Protein AF-X0Z2D1-F1 (afdb_monomer)

Radius of gyration: 29.44 Å; Cα contacts (8 Å, |Δi|>4): 611; chains: 1; bounding box: 74×63×78 Å

pLDDT: mean 79.96, std 21.8, range [22.72, 98.75]

Structure (mmCIF, N/CA/C/O backbone):
data_AF-X0Z2D1-F1
#
_entry.id   AF-X0Z2D1-F1
#
loop_
_atom_site.group_PDB
_atom_site.id
_atom_site.type_symbol
_atom_site.label_atom_id
_atom_site.label_alt_id
_atom_site.label_comp_id
_atom_site.label_asym_id
_atom_site.label_entity_id
_atom_site.label_seq_id
_atom_site.pdbx_PDB_ins_code
_atom_site.Cartn_x
_atom_site.Cartn_y
_atom_site.Cartn_z
_atom_site.occupancy
_atom_site.B_iso_or_equiv
_atom_site.auth_seq_id
_atom_site.auth_comp_id
_atom_site.auth_asym_id
_atom_site.auth_atom_id
_atom_site.pdbx_PDB_model_num
ATOM 1 N N . MET A 1 1 ? 45.670 -7.408 -37.782 1.00 33.81 1 MET A N 1
ATOM 2 C CA . MET A 1 1 ? 45.685 -8.808 -38.245 1.00 33.81 1 MET A CA 1
ATOM 3 C C . MET A 1 1 ? 44.347 -9.421 -37.898 1.00 33.81 1 MET A C 1
ATOM 5 O O . MET A 1 1 ? 43.998 -9.483 -36.731 1.00 33.81 1 MET A O 1
ATOM 9 N N . THR A 1 2 ? 43.571 -9.739 -38.924 1.00 36.72 2 THR A N 1
ATOM 10 C CA . THR A 1 2 ? 42.310 -10.479 -38.859 1.00 36.72 2 THR A CA 1
ATOM 11 C C . THR A 1 2 ? 42.624 -11.970 -38.782 1.00 36.72 2 THR A C 1
ATOM 13 O O . THR A 1 2 ? 43.214 -12.497 -39.723 1.00 36.72 2 THR A O 1
ATOM 16 N N . GLU A 1 3 ? 42.246 -12.644 -37.698 1.00 36.72 3 GLU A N 1
ATOM 17 C CA . GLU A 1 3 ? 42.267 -14.109 -37.636 1.00 36.72 3 GLU A CA 1
ATOM 18 C C . GLU A 1 3 ? 40.925 -14.677 -38.106 1.00 36.72 3 GLU A C 1
ATOM 20 O O . GLU A 1 3 ? 39.853 -14.251 -37.675 1.00 36.72 3 GLU A O 1
ATOM 25 N N . GLN A 1 4 ? 41.014 -15.618 -39.044 1.00 39.94 4 GLN A N 1
ATOM 26 C CA . GLN A 1 4 ? 39.907 -16.365 -39.624 1.00 39.94 4 GLN A CA 1
ATOM 27 C C . GLN A 1 4 ? 39.616 -17.628 -38.811 1.00 39.94 4 GLN A C 1
ATOM 29 O O . GLN A 1 4 ? 40.529 -18.388 -38.497 1.00 39.94 4 GLN A O 1
ATOM 34 N N . GLY A 1 5 ? 38.322 -17.908 -38.632 1.00 38.81 5 GLY A N 1
ATOM 35 C CA . GLY A 1 5 ? 37.798 -19.269 -38.520 1.00 38.81 5 GLY A CA 1
ATOM 36 C C . GLY A 1 5 ? 36.829 -19.494 -37.363 1.00 38.81 5 GLY A C 1
ATOM 37 O O . GLY A 1 5 ? 37.251 -19.894 -36.289 1.00 38.81 5 GLY A O 1
ATOM 38 N N . THR A 1 6 ? 35.527 -19.296 -37.587 1.00 37.03 6 THR A N 1
ATOM 39 C CA . THR A 1 6 ? 34.455 -20.298 -37.379 1.00 37.03 6 THR A CA 1
ATOM 40 C C . THR A 1 6 ? 33.071 -19.659 -37.574 1.00 37.03 6 THR A C 1
ATOM 42 O O . THR A 1 6 ? 32.867 -18.462 -37.426 1.00 37.03 6 THR A O 1
ATOM 45 N N . ASN A 1 7 ? 32.141 -20.495 -38.008 1.00 50.06 7 ASN A N 1
ATOM 46 C CA . ASN A 1 7 ? 30.740 -20.264 -38.343 1.00 50.06 7 ASN A CA 1
ATOM 47 C C . ASN A 1 7 ? 29.955 -19.526 -37.221 1.00 50.06 7 ASN A C 1
ATOM 49 O O . ASN A 1 7 ? 29.574 -20.210 -36.284 1.00 50.06 7 ASN A O 1
ATOM 53 N N . ASP A 1 8 ? 29.726 -18.196 -37.267 1.00 56.91 8 ASP A N 1
ATOM 54 C CA . ASP A 1 8 ? 28.699 -17.489 -36.451 1.00 56.91 8 ASP A CA 1
ATOM 55 C C . ASP A 1 8 ? 28.678 -15.950 -36.660 1.00 56.91 8 ASP A C 1
ATOM 57 O O . ASP A 1 8 ? 29.543 -15.232 -36.165 1.00 56.91 8 ASP A O 1
ATOM 61 N N . ASP A 1 9 ? 27.644 -15.407 -37.316 1.00 84.06 9 ASP A N 1
ATOM 62 C CA . ASP A 1 9 ? 27.439 -13.953 -37.505 1.00 84.06 9 ASP A CA 1
ATOM 63 C C . ASP A 1 9 ? 26.874 -13.280 -36.227 1.00 84.06 9 ASP A C 1
ATOM 65 O O . ASP A 1 9 ? 25.765 -12.739 -36.190 1.00 84.06 9 ASP A O 1
ATOM 69 N N . ILE A 1 10 ? 27.594 -13.414 -35.106 1.00 93.25 10 ILE A N 1
ATOM 70 C CA . ILE A 1 10 ? 27.202 -12.862 -33.801 1.00 93.25 10 ILE A CA 1
ATOM 71 C C . ILE A 1 10 ? 27.785 -11.455 -33.635 1.00 93.25 10 ILE A C 1
ATOM 73 O O . ILE A 1 10 ? 28.989 -11.272 -33.458 1.00 93.25 10 ILE A O 1
ATOM 77 N N . LYS A 1 11 ? 26.913 -10.445 -33.580 1.00 95.44 11 LYS A N 1
ATOM 78 C CA . LYS A 1 11 ? 27.270 -9.060 -33.250 1.00 95.44 11 LYS A CA 1
ATOM 79 C C . LYS A 1 11 ? 27.164 -8.810 -31.749 1.00 95.44 11 LYS A C 1
ATOM 81 O O . LYS A 1 11 ? 26.121 -9.058 -31.148 1.00 95.44 11 LYS A O 1
ATOM 86 N N . ILE A 1 12 ? 28.205 -8.243 -31.143 1.00 95.06 12 ILE A N 1
ATOM 87 C CA . ILE A 1 12 ? 28.183 -7.829 -29.733 1.00 95.06 12 ILE A CA 1
ATOM 88 C C . ILE A 1 12 ? 27.841 -6.338 -29.636 1.00 95.06 12 ILE A C 1
ATOM 90 O O . ILE A 1 12 ? 28.487 -5.506 -30.270 1.00 95.06 12 ILE A O 1
ATOM 94 N N . ILE A 1 13 ? 26.824 -5.996 -28.842 1.00 94.56 13 ILE A N 1
ATOM 95 C CA . ILE A 1 13 ? 26.346 -4.622 -28.634 1.00 94.56 13 ILE A CA 1
ATOM 96 C C . ILE A 1 13 ? 26.364 -4.295 -27.141 1.00 94.56 13 ILE A C 1
ATOM 98 O O . ILE A 1 13 ? 25.726 -4.982 -26.342 1.00 94.56 13 ILE A O 1
ATOM 102 N N . ASN A 1 14 ? 27.053 -3.220 -26.761 1.00 92.81 14 ASN A N 1
ATOM 103 C CA . ASN A 1 14 ? 27.039 -2.728 -25.385 1.00 92.81 14 ASN A CA 1
ATOM 104 C C . ASN A 1 14 ? 25.727 -1.984 -25.097 1.00 92.81 14 ASN A C 1
ATOM 106 O O . ASN A 1 14 ? 25.272 -1.160 -25.888 1.00 92.81 14 ASN A O 1
ATOM 110 N N . THR A 1 15 ? 25.116 -2.274 -23.954 1.00 90.94 15 THR A N 1
ATOM 111 C CA . THR A 1 15 ? 23.891 -1.633 -23.473 1.00 90.94 15 THR A CA 1
ATOM 112 C C . THR A 1 15 ? 23.876 -1.575 -21.943 1.00 90.94 15 THR A C 1
ATOM 114 O O . THR A 1 15 ? 24.734 -2.154 -21.281 1.00 90.94 15 THR A O 1
ATOM 117 N N . GLY A 1 16 ? 22.924 -0.849 -21.361 1.00 89.31 16 GLY A N 1
ATOM 118 C CA . GLY A 1 16 ? 22.802 -0.678 -19.913 1.00 89.31 16 GLY A CA 1
ATOM 119 C C . GLY A 1 16 ? 21.713 -1.556 -19.301 1.00 89.31 16 GLY A C 1
ATOM 120 O O . GLY A 1 16 ? 20.657 -1.781 -19.890 1.00 89.31 16 GLY A O 1
ATOM 121 N N . CYS A 1 17 ? 21.929 -2.015 -18.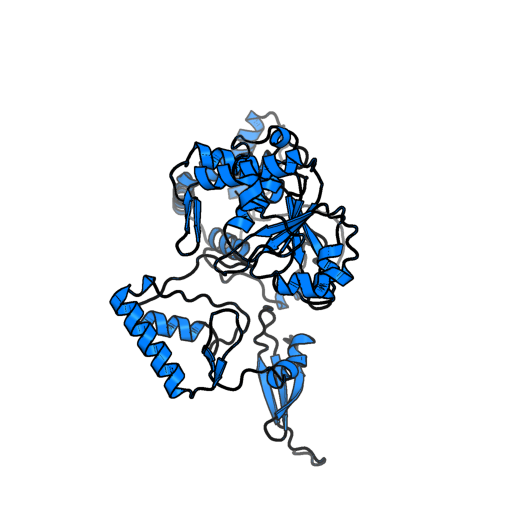069 1.00 88.62 17 CYS A N 1
ATOM 122 C CA . CYS A 1 17 ? 20.882 -2.641 -17.269 1.00 88.62 17 CYS A CA 1
ATOM 123 C C . CYS A 1 17 ? 19.927 -1.574 -16.702 1.00 88.62 17 CYS A C 1
ATOM 125 O O . CYS A 1 17 ? 20.222 -0.913 -15.702 1.00 88.62 17 CYS A O 1
ATOM 127 N N . CYS A 1 18 ? 18.752 -1.424 -17.316 1.00 85.62 18 CYS A N 1
ATOM 128 C CA . CYS A 1 18 ? 17.757 -0.415 -16.928 1.00 85.62 18 CYS A CA 1
ATOM 129 C C . CYS A 1 18 ? 16.821 -0.845 -15.781 1.00 85.62 18 CYS A C 1
ATOM 131 O O . CYS A 1 18 ? 15.769 -0.238 -15.584 1.00 85.62 18 CYS A O 1
ATOM 133 N N . HIS A 1 19 ? 17.165 -1.894 -15.030 1.00 85.81 19 HIS A N 1
ATOM 134 C CA . HIS A 1 19 ? 16.405 -2.288 -13.843 1.00 85.81 19 HIS A CA 1
ATOM 135 C C . HIS A 1 19 ? 16.504 -1.251 -12.718 1.00 85.81 19 HIS A C 1
ATOM 137 O O . HIS A 1 19 ? 17.505 -0.542 -12.580 1.00 85.81 19 HIS A O 1
ATOM 143 N N . ASP A 1 20 ? 15.486 -1.220 -11.862 1.00 84.44 20 ASP A N 1
ATOM 144 C CA . ASP A 1 20 ? 15.433 -0.349 -10.689 1.00 84.44 20 ASP A CA 1
ATOM 145 C C . ASP A 1 20 ? 16.250 -0.880 -9.502 1.00 84.44 20 ASP A C 1
ATOM 147 O O . ASP A 1 20 ? 15.720 -1.200 -8.445 1.00 84.44 20 ASP A O 1
ATOM 151 N N . CYS A 1 21 ? 17.551 -1.090 -9.696 1.00 82.38 21 CYS A N 1
ATOM 152 C CA . CYS A 1 21 ? 18.430 -1.629 -8.651 1.00 82.38 21 CYS A CA 1
ATOM 153 C C . CYS A 1 21 ? 19.586 -0.699 -8.271 1.00 82.38 21 CYS A C 1
ATOM 155 O O . CYS A 1 21 ? 20.448 -1.100 -7.497 1.00 82.38 21 CYS A O 1
ATOM 157 N N . GLY A 1 22 ? 19.678 0.483 -8.888 1.00 79.00 22 GLY A N 1
ATOM 158 C CA . GLY A 1 22 ? 20.794 1.423 -8.711 1.00 79.00 22 GLY A CA 1
ATOM 159 C C . GLY A 1 22 ? 22.137 0.973 -9.310 1.00 79.00 22 GLY A C 1
ATOM 160 O O . GLY A 1 22 ? 23.026 1.794 -9.474 1.00 79.00 22 GLY A O 1
ATOM 161 N N . GLY A 1 23 ? 22.293 -0.301 -9.694 1.00 81.50 23 GLY A N 1
ATOM 162 C CA . GLY A 1 23 ? 23.578 -0.852 -10.139 1.00 81.50 23 GLY A CA 1
ATOM 163 C C . GLY A 1 23 ? 24.047 -0.421 -11.531 1.00 81.50 23 GLY A C 1
ATOM 164 O O . GLY A 1 23 ? 25.245 -0.455 -11.776 1.00 81.50 23 GLY A O 1
ATOM 165 N N . ARG A 1 24 ? 23.122 -0.049 -12.433 1.00 85.12 24 ARG A N 1
ATOM 166 C CA . ARG A 1 24 ? 23.398 0.494 -13.789 1.00 85.12 24 ARG A CA 1
ATOM 167 C C . ARG A 1 24 ? 24.486 -0.259 -14.577 1.00 85.12 24 ARG A C 1
ATOM 169 O O . ARG A 1 24 ? 25.250 0.335 -15.324 1.00 85.12 24 ARG A O 1
ATOM 176 N N . CYS A 1 25 ? 24.520 -1.580 -14.417 1.00 89.94 25 CYS A N 1
ATOM 177 C CA . CYS A 1 25 ? 25.569 -2.440 -14.955 1.00 89.94 25 CYS A CA 1
ATOM 178 C C . CYS A 1 25 ? 25.666 -2.391 -16.482 1.00 89.94 25 CYS A C 1
ATOM 180 O O . CYS A 1 25 ? 24.637 -2.294 -17.161 1.00 89.94 25 CYS A O 1
ATOM 182 N N . VAL A 1 26 ? 26.878 -2.577 -17.008 1.00 92.44 26 VAL A N 1
ATOM 183 C CA . VAL A 1 26 ? 27.103 -2.763 -18.444 1.00 92.44 26 VAL A CA 1
ATOM 184 C C . VAL A 1 26 ? 26.707 -4.187 -18.835 1.00 92.44 26 VAL A C 1
ATOM 186 O O . VAL A 1 26 ? 27.107 -5.175 -18.212 1.00 92.44 26 VAL A O 1
ATOM 189 N N . LEU A 1 27 ? 25.884 -4.283 -19.875 1.00 94.06 27 LEU A N 1
ATOM 190 C CA . LEU A 1 27 ? 25.459 -5.520 -20.511 1.00 94.06 27 LEU A CA 1
ATOM 191 C C . LEU A 1 27 ? 26.044 -5.587 -21.917 1.00 94.06 27 LEU A C 1
ATOM 193 O O . LEU A 1 27 ? 25.943 -4.638 -22.690 1.00 94.06 27 LEU A O 1
ATOM 197 N N . ARG A 1 28 ? 26.596 -6.741 -22.275 1.00 95.75 28 ARG A N 1
ATOM 198 C CA . ARG A 1 28 ? 27.095 -7.012 -23.627 1.00 95.75 28 ARG A CA 1
ATOM 199 C C . ARG A 1 28 ? 26.136 -7.987 -24.299 1.00 95.75 28 ARG A C 1
ATOM 201 O O . ARG A 1 28 ? 26.113 -9.171 -23.967 1.00 95.75 28 ARG A O 1
ATOM 208 N N . ALA A 1 29 ? 25.272 -7.477 -25.171 1.00 95.88 29 ALA A N 1
ATOM 209 C CA . ALA A 1 29 ? 24.267 -8.256 -25.883 1.00 95.88 29 ALA A CA 1
ATOM 210 C C . ALA A 1 29 ? 24.904 -8.964 -27.079 1.00 95.88 29 ALA A C 1
ATOM 212 O O . ALA A 1 29 ? 25.401 -8.308 -27.987 1.00 95.88 29 ALA A O 1
ATOM 213 N N . HIS A 1 30 ? 24.861 -10.290 -27.094 1.00 95.75 30 HIS A N 1
ATOM 214 C CA . HIS A 1 30 ? 25.235 -11.104 -28.247 1.00 95.75 30 HIS A CA 1
ATOM 215 C C . HIS A 1 30 ? 23.996 -11.256 -29.123 1.00 95.75 30 HIS A C 1
ATOM 217 O O . HIS A 1 30 ? 22.992 -11.816 -28.673 1.00 95.75 30 HIS A O 1
ATOM 223 N N . VAL A 1 31 ? 24.049 -10.721 -30.339 1.00 96.25 31 VAL A N 1
ATOM 224 C CA . VAL A 1 31 ? 22.929 -10.644 -31.277 1.00 96.25 31 VAL A CA 1
ATOM 225 C C . VAL A 1 31 ? 23.244 -11.469 -32.515 1.00 96.25 31 VAL A C 1
ATOM 227 O O . VAL A 1 31 ? 24.254 -11.231 -33.165 1.00 96.25 31 VAL A O 1
ATOM 230 N N . LYS A 1 32 ? 22.357 -12.403 -32.851 1.00 95.44 32 LYS A N 1
ATOM 231 C CA . LYS A 1 32 ? 22.414 -13.227 -34.061 1.00 95.44 32 LYS A CA 1
ATOM 232 C C . LYS A 1 32 ? 21.038 -13.204 -34.717 1.00 95.44 32 LYS A C 1
ATOM 234 O O . LYS A 1 32 ? 20.037 -13.311 -34.007 1.00 95.44 32 LYS A O 1
ATOM 239 N N . ASP A 1 33 ? 20.974 -12.995 -36.029 1.00 93.69 33 ASP A N 1
ATOM 240 C CA . ASP A 1 33 ? 19.715 -12.941 -36.794 1.00 93.69 33 ASP A CA 1
ATOM 241 C C . ASP A 1 33 ? 18.677 -11.964 -36.197 1.00 93.69 33 ASP A C 1
ATOM 243 O O . ASP A 1 33 ? 17.492 -12.271 -36.046 1.00 93.69 33 ASP A O 1
ATOM 247 N N . GLY A 1 34 ? 19.142 -10.790 -35.748 1.00 92.56 34 GLY A N 1
ATOM 248 C CA . GLY A 1 34 ? 18.301 -9.767 -35.111 1.00 92.56 34 GLY A CA 1
ATOM 249 C C . GLY A 1 34 ? 17.778 -10.127 -33.711 1.00 92.56 34 GLY A C 1
ATOM 250 O O . GLY A 1 34 ? 16.987 -9.374 -33.139 1.00 92.56 34 GLY A O 1
ATOM 251 N N . LYS A 1 35 ? 18.210 -11.251 -33.124 1.00 94.56 35 LYS A N 1
ATOM 252 C CA . LYS A 1 35 ? 17.791 -11.715 -31.794 1.00 94.56 35 LYS A CA 1
ATOM 253 C C . LYS A 1 35 ? 18.951 -11.742 -30.811 1.00 94.56 35 LYS A C 1
ATOM 255 O O . LYS A 1 35 ? 20.052 -12.182 -31.121 1.00 94.56 35 LYS A O 1
ATOM 260 N N . ILE A 1 36 ? 18.679 -11.326 -29.580 1.00 96.00 36 ILE A N 1
ATOM 261 C CA . ILE A 1 36 ? 19.604 -11.440 -28.459 1.00 96.00 36 ILE A CA 1
ATOM 262 C C . ILE A 1 36 ? 19.647 -12.911 -28.046 1.00 96.00 36 ILE A C 1
ATOM 264 O O . ILE A 1 36 ? 18.676 -13.439 -27.500 1.00 96.00 36 ILE A O 1
ATOM 268 N N . ILE A 1 37 ? 20.778 -13.567 -28.274 1.00 95.19 37 ILE A N 1
ATOM 269 C CA . ILE A 1 37 ? 20.991 -14.962 -27.874 1.00 95.19 37 ILE A CA 1
ATOM 270 C C . ILE A 1 37 ? 21.567 -15.056 -26.457 1.00 95.19 37 ILE A C 1
ATOM 272 O O . ILE A 1 37 ? 21.277 -16.007 -25.728 1.00 95.19 37 ILE A O 1
ATOM 276 N N . ARG A 1 38 ? 22.322 -14.038 -26.017 1.00 94.38 38 ARG A N 1
ATOM 277 C CA . ARG A 1 38 ? 22.972 -14.015 -24.699 1.00 94.38 38 ARG A CA 1
ATOM 278 C C . ARG A 1 38 ? 23.271 -12.594 -24.222 1.00 94.38 38 ARG A C 1
ATOM 280 O O . ARG A 1 38 ? 23.550 -11.715 -25.028 1.00 94.38 38 ARG A O 1
ATOM 287 N N . PHE A 1 39 ? 23.273 -12.402 -22.903 1.00 95.12 39 PHE A N 1
ATOM 288 C CA . PHE A 1 39 ? 23.891 -11.244 -22.262 1.00 95.12 39 PHE A CA 1
ATOM 289 C C . PHE A 1 39 ? 25.136 -11.664 -21.479 1.00 95.12 39 PHE A C 1
ATOM 291 O O . PHE A 1 39 ? 25.086 -12.537 -20.605 1.00 95.12 39 PHE A O 1
ATOM 298 N N . GLU A 1 40 ? 26.246 -11.007 -21.784 1.00 94.00 40 GLU A N 1
ATOM 299 C CA . GLU A 1 40 ? 27.441 -10.964 -20.953 1.00 94.00 40 GLU A CA 1
ATOM 300 C C . GLU A 1 40 ? 27.441 -9.730 -20.050 1.00 94.00 40 GLU A C 1
ATOM 302 O O . GLU A 1 40 ? 26.594 -8.841 -20.156 1.00 94.00 40 GLU A O 1
ATOM 307 N N . THR A 1 41 ? 28.402 -9.718 -19.136 1.00 93.50 41 THR A N 1
ATOM 308 C CA . THR A 1 41 ? 28.710 -8.588 -18.267 1.00 93.50 41 THR A CA 1
ATOM 309 C C . THR A 1 41 ? 29.846 -7.756 -18.860 1.00 93.50 41 THR A C 1
ATOM 311 O O . THR A 1 41 ? 30.497 -8.187 -19.813 1.00 93.50 41 THR A O 1
ATOM 314 N N . ASP A 1 42 ? 30.081 -6.587 -18.271 1.00 91.88 42 ASP A N 1
ATOM 315 C CA . ASP A 1 42 ? 31.313 -5.826 -18.433 1.00 91.88 42 ASP A CA 1
ATOM 316 C C . ASP A 1 42 ? 32.565 -6.714 -18.354 1.00 91.88 42 ASP A C 1
ATOM 318 O O . ASP A 1 42 ? 32.667 -7.561 -17.462 1.00 91.88 42 ASP A O 1
ATOM 322 N N . ASN A 1 43 ? 33.472 -6.524 -19.307 1.00 91.75 43 ASN A N 1
ATOM 323 C CA . ASN A 1 43 ? 34.765 -7.194 -19.399 1.00 91.75 43 ASN A CA 1
ATOM 324 C C . ASN A 1 43 ? 35.893 -6.210 -19.765 1.00 91.75 43 ASN A C 1
ATOM 326 O O . ASN A 1 43 ? 36.914 -6.646 -20.296 1.00 91.75 43 ASN A O 1
ATOM 330 N N . SER A 1 44 ? 35.689 -4.904 -19.538 1.00 88.06 44 SER A N 1
ATOM 331 C CA . SER A 1 44 ? 36.716 -3.873 -19.718 1.00 88.06 44 SER A CA 1
ATOM 332 C C . SER A 1 44 ? 37.842 -3.994 -18.688 1.00 88.06 44 SER A C 1
ATOM 334 O O . SER A 1 44 ? 37.839 -4.884 -17.841 1.00 88.06 44 SER A O 1
ATOM 336 N N . GLU A 1 45 ? 38.810 -3.084 -18.716 1.00 87.56 45 GLU A N 1
ATOM 337 C CA . GLU A 1 45 ? 39.754 -2.955 -17.603 1.00 87.56 45 GLU A CA 1
ATOM 338 C C . GLU A 1 45 ? 39.019 -2.582 -16.303 1.00 87.56 45 GLU A C 1
ATOM 340 O O . GLU A 1 45 ? 37.936 -1.989 -16.337 1.00 87.56 45 GLU A O 1
ATOM 345 N N . GLU A 1 46 ? 39.580 -2.992 -15.163 1.00 81.19 46 GLU A N 1
ATOM 346 C CA . GLU A 1 46 ? 39.024 -2.676 -13.845 1.00 81.19 46 GLU A CA 1
ATOM 347 C C . GLU A 1 46 ? 39.157 -1.166 -13.542 1.00 81.19 46 GLU A C 1
ATOM 349 O O . GLU A 1 46 ? 40.157 -0.557 -13.931 1.00 81.19 46 GLU A O 1
ATOM 354 N N . PRO A 1 47 ? 38.197 -0.556 -12.817 1.00 78.69 47 PRO A N 1
ATOM 355 C CA . PRO A 1 47 ? 37.035 -1.182 -12.182 1.00 78.69 47 PRO A CA 1
ATOM 356 C C . PRO A 1 47 ? 35.877 -1.453 -13.159 1.00 78.69 47 PRO A C 1
ATOM 358 O O . PRO A 1 47 ? 35.403 -0.562 -13.860 1.00 78.69 47 PRO A O 1
ATOM 361 N N . GLN A 1 48 ? 35.373 -2.688 -13.162 1.00 84.12 48 GLN A N 1
ATOM 362 C CA . GLN A 1 48 ? 34.261 -3.109 -14.019 1.00 84.12 48 GLN A CA 1
ATOM 363 C C . GLN A 1 48 ? 32.885 -2.894 -13.364 1.00 84.12 48 GLN A C 1
ATOM 365 O O . GLN A 1 48 ? 32.666 -3.211 -12.190 1.00 84.12 48 GLN A O 1
ATOM 370 N N . ILE A 1 49 ? 31.877 -2.503 -14.152 1.00 86.94 49 ILE A N 1
ATOM 371 C CA . ILE A 1 49 ? 30.485 -2.347 -13.688 1.00 86.94 49 ILE A CA 1
ATOM 372 C C . ILE A 1 49 ? 29.674 -3.609 -14.011 1.00 86.94 49 ILE A C 1
ATOM 374 O O . ILE A 1 49 ? 28.755 -3.623 -14.842 1.00 86.94 49 ILE A O 1
ATOM 378 N N . ARG A 1 50 ? 30.024 -4.708 -13.332 1.00 88.81 50 ARG A N 1
ATOM 379 C CA . ARG A 1 50 ? 29.513 -6.044 -13.664 1.00 88.81 50 ARG A CA 1
ATOM 380 C C . ARG A 1 50 ? 28.010 -6.219 -13.435 1.00 88.81 50 ARG A C 1
ATOM 382 O O . ARG A 1 50 ? 27.439 -5.776 -12.437 1.00 88.81 50 ARG A O 1
ATOM 389 N N . ALA A 1 51 ? 27.368 -6.950 -14.343 1.00 90.62 51 ALA A N 1
ATOM 390 C CA . ALA A 1 51 ? 25.963 -7.318 -14.275 1.00 90.62 51 ALA A CA 1
ATOM 391 C C . ALA A 1 51 ? 25.720 -8.557 -13.403 1.00 90.62 51 ALA A C 1
ATOM 393 O O . ALA A 1 51 ? 26.324 -9.613 -13.591 1.00 90.62 51 ALA A O 1
ATOM 394 N N . CYS A 1 52 ? 24.750 -8.453 -12.490 1.00 88.50 52 CYS A N 1
ATOM 395 C CA . CYS A 1 52 ? 24.256 -9.594 -11.718 1.00 88.50 52 CYS A CA 1
ATOM 396 C C . CYS A 1 52 ? 23.410 -10.558 -12.574 1.00 88.50 52 CYS A C 1
ATOM 398 O O . CYS A 1 52 ? 23.081 -10.279 -13.731 1.00 88.50 52 CYS A O 1
ATOM 400 N N . MET A 1 53 ? 22.971 -11.671 -11.975 1.00 89.75 53 MET A N 1
ATOM 401 C CA . MET A 1 53 ? 22.135 -12.675 -12.650 1.00 89.75 53 MET A CA 1
ATOM 402 C C . MET A 1 53 ? 20.856 -12.088 -13.267 1.00 89.75 53 MET A C 1
ATOM 404 O O . MET A 1 53 ? 20.507 -12.447 -14.387 1.00 89.75 53 MET A O 1
ATOM 408 N N . ARG A 1 54 ? 20.203 -11.126 -12.596 1.00 88.50 54 ARG A N 1
ATOM 409 C CA . ARG A 1 54 ? 18.998 -10.451 -13.121 1.00 88.50 54 ARG A CA 1
ATOM 410 C C . ARG A 1 54 ? 19.285 -9.687 -14.416 1.00 88.50 54 ARG A C 1
ATOM 412 O O . ARG A 1 54 ? 18.522 -9.791 -15.368 1.00 88.50 54 ARG A O 1
ATOM 419 N N . GLY A 1 55 ? 20.410 -8.970 -14.471 1.00 89.25 55 GLY A N 1
ATOM 420 C CA . GLY A 1 55 ? 20.837 -8.254 -15.677 1.00 89.25 55 GLY A CA 1
ATOM 421 C C . GLY A 1 55 ? 21.177 -9.207 -16.825 1.00 89.25 55 GLY A C 1
ATOM 422 O O . GLY A 1 55 ? 20.759 -8.993 -17.956 1.00 89.25 55 GLY A O 1
ATOM 423 N N . ARG A 1 56 ? 21.856 -10.322 -16.537 1.00 90.19 56 ARG A N 1
ATOM 424 C CA . ARG A 1 56 ? 22.185 -11.342 -17.551 1.00 90.19 56 ARG A CA 1
ATOM 425 C C . ARG A 1 56 ? 20.955 -12.119 -18.044 1.00 90.19 56 ARG A C 1
ATOM 427 O O . ARG A 1 56 ? 20.944 -12.612 -19.169 1.00 90.19 56 ARG A O 1
ATOM 434 N N . ALA A 1 57 ? 19.899 -12.184 -17.237 1.00 90.81 57 ALA A N 1
ATOM 435 C CA . ALA A 1 57 ? 18.623 -12.796 -17.593 1.00 90.81 57 ALA A CA 1
ATOM 436 C C . ALA A 1 57 ? 17.672 -11.855 -18.362 1.00 90.81 57 ALA A C 1
ATOM 438 O O . ALA A 1 57 ? 16.577 -12.280 -18.725 1.00 90.81 57 ALA A O 1
ATOM 439 N N . TYR A 1 58 ? 18.065 -10.610 -18.674 1.00 89.50 58 TYR A N 1
ATOM 440 C CA . TYR A 1 58 ? 17.170 -9.595 -19.257 1.00 89.50 58 TYR A CA 1
ATOM 441 C C . TYR A 1 58 ? 16.468 -10.047 -20.551 1.00 89.50 58 TYR A C 1
ATOM 443 O O . TYR A 1 58 ? 15.329 -9.657 -20.814 1.00 89.50 58 TYR A O 1
ATOM 451 N N . ARG A 1 59 ? 17.093 -10.947 -21.330 1.00 91.88 59 ARG A N 1
ATOM 452 C CA . ARG A 1 59 ? 16.497 -11.540 -22.544 1.00 91.88 59 ARG A CA 1
ATOM 453 C C . ARG A 1 59 ? 15.163 -12.240 -22.261 1.00 91.88 59 ARG A C 1
ATOM 455 O O . ARG A 1 59 ? 14.279 -12.201 -23.110 1.00 91.88 59 ARG A O 1
ATOM 462 N N . GLN A 1 60 ? 14.998 -12.844 -21.081 1.00 92.00 60 GLN A N 1
ATOM 463 C CA . GLN A 1 60 ? 13.758 -13.523 -20.693 1.00 92.00 60 GLN A CA 1
ATOM 464 C C . GLN A 1 60 ? 12.575 -12.549 -20.661 1.00 92.00 60 GLN A C 1
ATOM 466 O O . GLN A 1 60 ? 11.478 -12.918 -21.051 1.00 92.00 60 GLN A O 1
ATOM 471 N N . ARG A 1 61 ? 12.806 -11.281 -20.289 1.00 88.50 61 ARG A N 1
ATOM 472 C CA . ARG A 1 61 ? 11.791 -10.216 -20.341 1.00 88.50 61 ARG A CA 1
ATOM 473 C C . ARG A 1 61 ? 11.523 -9.737 -21.769 1.00 88.50 61 ARG A C 1
ATOM 475 O O . ARG A 1 61 ? 10.399 -9.363 -22.098 1.00 88.50 61 ARG A O 1
ATOM 482 N N . VAL A 1 62 ? 12.554 -9.709 -22.617 1.00 91.50 62 VAL A N 1
ATOM 483 C CA . VAL A 1 62 ? 12.418 -9.300 -24.025 1.00 91.50 62 VAL A CA 1
ATOM 484 C C . VAL A 1 62 ? 11.543 -10.286 -24.797 1.00 91.50 62 VAL A C 1
ATOM 486 O O . VAL A 1 62 ? 10.662 -9.849 -25.530 1.00 91.50 62 VAL A O 1
ATOM 489 N N . TYR A 1 63 ? 11.742 -11.587 -24.575 1.00 94.75 63 TYR A N 1
ATOM 490 C CA . TYR A 1 63 ? 11.070 -12.664 -25.310 1.00 94.75 63 TYR A CA 1
ATOM 491 C C . TYR A 1 63 ? 10.007 -13.416 -24.502 1.00 94.75 63 TYR A C 1
ATOM 493 O O . TYR A 1 63 ? 9.622 -14.516 -24.893 1.00 94.75 63 TYR A O 1
ATOM 501 N N . HIS A 1 64 ? 9.542 -12.859 -23.381 1.00 95.81 64 HIS A N 1
ATOM 502 C CA . HIS A 1 64 ? 8.490 -13.489 -22.583 1.00 95.81 64 HIS A CA 1
ATOM 503 C C . HIS A 1 64 ? 7.220 -13.690 -23.433 1.00 95.81 64 HIS A C 1
ATOM 505 O O . HIS A 1 64 ? 6.881 -12.777 -24.195 1.00 95.81 64 HIS A O 1
ATOM 511 N N . PRO A 1 65 ? 6.497 -14.823 -23.313 1.00 94.75 65 PRO A N 1
ATOM 512 C CA . PRO A 1 65 ? 5.242 -15.033 -24.042 1.00 94.75 65 PRO A CA 1
ATOM 513 C C . PRO A 1 65 ? 4.228 -13.906 -23.790 1.00 94.75 65 PRO A C 1
ATOM 515 O O . PRO A 1 65 ? 3.668 -13.374 -24.745 1.00 94.75 65 PRO A O 1
ATOM 518 N N . ASP A 1 66 ? 4.114 -13.447 -22.540 1.00 93.38 66 ASP A N 1
ATOM 519 C CA . ASP A 1 66 ? 3.191 -12.370 -22.132 1.00 93.38 66 ASP A CA 1
ATOM 520 C C . ASP A 1 66 ? 3.701 -10.948 -22.433 1.00 93.38 66 ASP A C 1
ATOM 522 O O . ASP A 1 66 ? 3.203 -9.958 -21.894 1.00 93.38 66 ASP A O 1
ATOM 526 N N . ARG A 1 67 ? 4.753 -10.801 -23.247 1.00 94.44 67 ARG A N 1
ATOM 527 C CA . ARG A 1 67 ? 5.272 -9.477 -23.598 1.00 94.44 67 ARG A CA 1
ATOM 528 C C . ARG A 1 67 ? 4.202 -8.698 -24.368 1.00 94.44 67 ARG A C 1
ATOM 530 O O . ARG A 1 67 ? 3.765 -9.136 -25.428 1.00 94.44 67 ARG A O 1
ATOM 537 N N . LEU A 1 68 ? 3.861 -7.501 -23.886 1.00 93.62 68 LEU A N 1
ATOM 538 C CA . LEU A 1 68 ? 3.029 -6.556 -24.633 1.00 93.62 68 LEU A CA 1
ATOM 539 C C . LEU A 1 68 ? 3.738 -6.160 -25.937 1.00 93.62 68 LEU A C 1
ATOM 541 O O . LEU A 1 68 ? 4.858 -5.637 -25.903 1.00 93.62 68 LEU A O 1
ATOM 545 N N . LYS A 1 69 ? 3.089 -6.455 -27.067 1.00 94.88 69 LYS A N 1
ATOM 546 C CA . LYS A 1 69 ? 3.606 -6.235 -28.430 1.00 94.88 69 LYS A CA 1
ATOM 547 C C . LYS A 1 69 ? 2.879 -5.119 -29.175 1.00 94.88 69 LYS A C 1
ATOM 549 O O . LYS A 1 69 ? 3.467 -4.524 -30.072 1.00 94.88 69 LYS A O 1
ATOM 554 N N . TYR A 1 70 ? 1.635 -4.842 -28.796 1.00 96.62 70 TYR A N 1
ATOM 555 C CA . TYR A 1 70 ? 0.744 -3.924 -29.497 1.00 96.62 70 TYR A CA 1
ATOM 556 C C . TYR A 1 70 ? 0.040 -2.996 -28.500 1.00 96.62 70 TYR A C 1
ATOM 558 O O . TYR A 1 70 ? -0.112 -3.379 -27.334 1.00 96.62 70 TYR A O 1
ATOM 566 N N . PRO A 1 71 ? -0.391 -1.802 -28.935 1.00 97.88 71 PRO A N 1
ATOM 567 C CA . PRO A 1 71 ? -1.344 -0.993 -28.189 1.00 97.88 71 PRO A CA 1
ATOM 568 C C . PRO A 1 71 ? -2.651 -1.759 -27.958 1.00 97.88 71 PRO A C 1
ATOM 570 O O . PRO A 1 71 ? -3.121 -2.491 -28.830 1.00 97.88 71 PRO A O 1
ATOM 573 N N . LEU A 1 72 ? -3.224 -1.596 -26.768 1.00 97.06 72 LEU A N 1
ATOM 574 C CA . LEU A 1 72 ? -4.447 -2.274 -26.348 1.00 97.06 72 LEU A CA 1
ATOM 575 C C . LEU A 1 72 ? -5.432 -1.246 -25.784 1.00 97.06 72 LEU A C 1
ATOM 577 O O . LEU A 1 72 ? -5.061 -0.469 -24.900 1.00 97.06 72 LEU A O 1
ATOM 581 N N . ARG A 1 73 ? -6.686 -1.278 -26.242 1.00 96.19 73 ARG A N 1
ATOM 582 C CA . ARG A 1 73 ? -7.798 -0.498 -25.682 1.00 96.19 73 ARG A CA 1
ATOM 583 C C . ARG A 1 73 ? -8.640 -1.384 -24.779 1.00 96.19 73 ARG A C 1
ATOM 585 O O . ARG A 1 73 ? -8.909 -2.537 -25.096 1.00 96.19 73 ARG A O 1
ATOM 592 N N . ARG A 1 74 ? -9.062 -0.856 -23.630 1.00 95.00 74 ARG A N 1
ATOM 593 C CA . ARG A 1 74 ? -9.987 -1.560 -22.733 1.00 95.00 74 ARG A CA 1
ATOM 594 C C . ARG A 1 74 ? -11.403 -1.515 -23.320 1.00 95.00 74 ARG A C 1
ATOM 596 O O . ARG A 1 74 ? -11.892 -0.426 -23.590 1.00 95.00 74 ARG A O 1
ATOM 603 N N . VAL A 1 75 ? -12.058 -2.671 -23.439 1.00 94.94 75 VAL A N 1
ATOM 604 C CA . VAL A 1 75 ? -13.432 -2.812 -23.984 1.00 94.94 75 VAL A CA 1
ATOM 605 C C . VAL A 1 75 ? -14.449 -3.329 -22.959 1.00 94.94 75 VAL A C 1
ATOM 607 O O . VAL A 1 75 ? -15.589 -3.630 -23.298 1.00 94.94 75 VAL A O 1
ATOM 610 N N . GLY A 1 76 ? -14.036 -3.450 -21.698 1.00 85.56 76 GLY A N 1
ATOM 611 C CA . GLY A 1 76 ? -14.887 -3.845 -20.577 1.00 85.56 76 GLY A CA 1
ATOM 612 C C . GLY A 1 76 ? -14.668 -2.978 -19.342 1.00 85.56 76 GLY A C 1
ATOM 613 O O . GLY A 1 76 ? -13.919 -1.989 -19.371 1.00 85.56 76 GLY A O 1
ATOM 614 N N . GLU A 1 77 ? -15.293 -3.381 -18.240 1.00 84.56 77 GLU A N 1
ATOM 615 C CA . GLU A 1 77 ? -15.121 -2.714 -16.956 1.00 84.56 77 GLU A CA 1
ATOM 616 C C . GLU A 1 77 ? -13.677 -2.852 -16.464 1.00 84.56 77 GLU A C 1
ATOM 618 O O . GLU A 1 77 ? -12.935 -3.797 -16.778 1.00 84.56 77 GLU A O 1
ATOM 623 N N . ARG A 1 78 ? -13.223 -1.853 -15.705 1.00 79.25 78 ARG A N 1
ATOM 624 C CA . ARG A 1 78 ? -11.869 -1.869 -15.146 1.00 79.25 78 ARG A CA 1
ATOM 625 C C . ARG A 1 78 ? -11.750 -3.050 -14.175 1.00 79.25 78 ARG A C 1
ATOM 627 O O . ARG A 1 78 ? -12.502 -3.140 -13.221 1.00 79.25 78 ARG A O 1
ATOM 634 N N . GLY A 1 79 ? -10.767 -3.919 -14.411 1.00 84.56 79 GLY A N 1
ATOM 635 C CA . GLY A 1 79 ? -10.521 -5.119 -13.598 1.00 84.56 79 GLY A CA 1
ATOM 636 C C . GLY A 1 79 ? -10.828 -6.432 -14.321 1.00 84.56 79 GLY A C 1
ATOM 637 O O . GLY A 1 79 ? -10.219 -7.447 -14.004 1.00 84.56 79 GLY A O 1
ATOM 638 N N . GLU A 1 80 ? -11.656 -6.413 -15.368 1.00 86.38 80 GLU A N 1
ATOM 639 C CA . GLU A 1 80 ? -12.057 -7.631 -16.094 1.00 86.38 80 GLU A CA 1
ATOM 640 C C . GLU A 1 80 ? -10.972 -8.204 -17.022 1.00 86.38 80 GLU A C 1
ATOM 642 O O . GLU A 1 80 ? -11.098 -9.318 -17.523 1.00 86.38 80 GLU A O 1
ATOM 647 N N . GLY A 1 81 ? -9.922 -7.434 -17.319 1.00 87.88 81 GLY A N 1
ATOM 648 C CA . GLY A 1 81 ? -8.852 -7.867 -18.224 1.00 87.88 81 GLY A CA 1
ATOM 649 C C . GLY A 1 81 ? -9.255 -7.959 -19.703 1.00 87.88 81 GLY A C 1
ATOM 650 O O . GLY A 1 81 ? -8.542 -8.588 -20.482 1.00 87.88 81 GLY A O 1
ATOM 651 N N . ARG A 1 82 ? -10.373 -7.338 -20.109 1.00 91.00 82 ARG A N 1
ATOM 652 C CA . ARG A 1 82 ? -10.859 -7.340 -21.499 1.00 91.00 82 ARG A CA 1
ATOM 653 C C . ARG A 1 82 ? -10.267 -6.190 -22.314 1.00 91.00 82 ARG A C 1
ATOM 655 O O . ARG A 1 82 ? -10.548 -5.018 -22.046 1.00 91.00 82 ARG A O 1
ATOM 662 N N . PHE A 1 83 ? -9.484 -6.539 -23.332 1.00 96.06 83 PHE A N 1
ATOM 663 C CA . PHE A 1 83 ? -8.827 -5.590 -24.225 1.00 96.06 83 PHE A CA 1
ATOM 664 C C . PHE A 1 83 ? -8.987 -5.985 -25.690 1.00 96.06 83 PHE A C 1
ATOM 666 O O . PHE A 1 83 ? -8.936 -7.167 -26.024 1.00 96.06 83 PHE A O 1
ATOM 673 N N . GLU A 1 84 ? -9.109 -4.985 -26.553 1.00 96.94 84 GLU A N 1
ATOM 674 C CA . GLU A 1 84 ? -8.949 -5.130 -27.996 1.00 96.94 84 GLU A CA 1
ATOM 675 C C . GLU A 1 84 ? -7.600 -4.550 -28.429 1.00 96.94 84 GLU A C 1
ATOM 677 O O . GLU A 1 84 ? -7.070 -3.626 -27.805 1.00 96.94 84 GLU A O 1
ATOM 682 N N . GLN A 1 85 ? -7.025 -5.103 -29.492 1.00 97.94 85 GLN A N 1
ATOM 683 C CA . GLN A 1 85 ? -5.829 -4.541 -30.105 1.00 97.94 85 GLN A CA 1
ATOM 684 C C . GLN A 1 85 ? -6.214 -3.368 -31.004 1.00 97.94 85 GLN A C 1
ATOM 686 O O . GLN A 1 85 ? -7.125 -3.496 -31.816 1.00 97.94 85 GLN A O 1
ATOM 691 N N . ILE A 1 86 ? -5.470 -2.268 -30.896 1.00 98.19 86 ILE A N 1
ATOM 692 C CA . ILE A 1 86 ? -5.635 -1.079 -31.741 1.00 98.19 86 ILE A CA 1
ATOM 693 C C . ILE A 1 86 ? -4.302 -0.679 -32.378 1.00 98.19 86 ILE A C 1
ATOM 695 O O . ILE A 1 86 ? -3.232 -1.172 -31.998 1.00 98.19 86 ILE A O 1
ATOM 699 N N . THR A 1 87 ? -4.356 0.200 -33.372 1.00 98.31 87 THR A N 1
ATOM 700 C CA . THR A 1 87 ? -3.163 0.772 -34.003 1.00 98.31 87 THR A CA 1
ATOM 701 C C . THR A 1 87 ? -2.491 1.813 -33.101 1.00 98.31 87 THR A 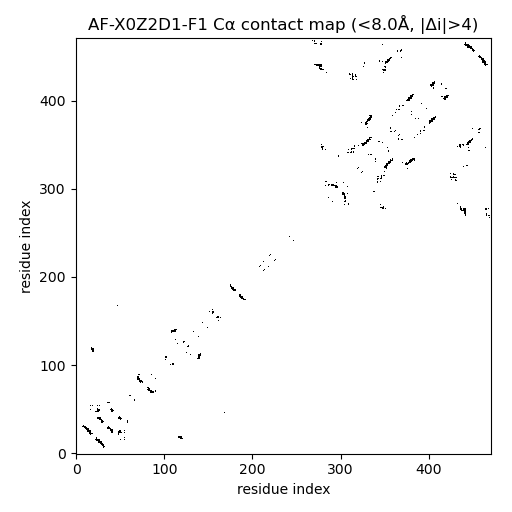C 1
ATOM 703 O O . THR A 1 87 ? -3.061 2.285 -32.115 1.00 98.31 87 THR A O 1
ATOM 706 N N . TRP A 1 88 ? -1.243 2.171 -33.421 1.00 98.06 88 TRP A N 1
ATOM 707 C CA . TRP A 1 88 ? -0.551 3.254 -32.716 1.00 98.06 88 TRP A CA 1
ATOM 708 C C . TRP A 1 88 ? -1.214 4.609 -32.951 1.00 98.06 88 TRP A C 1
ATOM 710 O O . TRP A 1 88 ? -1.330 5.365 -31.992 1.00 98.06 88 TRP A O 1
ATOM 720 N N . ASP A 1 89 ? -1.677 4.884 -34.171 1.00 98.38 89 ASP A N 1
ATOM 721 C CA . ASP A 1 89 ? -2.335 6.151 -34.504 1.00 98.38 89 ASP A CA 1
ATOM 722 C C . ASP A 1 89 ? -3.629 6.311 -33.696 1.00 98.38 89 ASP A C 1
ATOM 724 O O . ASP A 1 89 ? -3.779 7.295 -32.979 1.00 98.38 89 ASP A O 1
ATOM 728 N N . GLU A 1 90 ? -4.486 5.283 -33.659 1.00 98.12 90 GLU A N 1
ATOM 729 C CA . GLU A 1 90 ? -5.702 5.296 -32.830 1.00 98.12 90 GLU A CA 1
ATOM 730 C C . GLU A 1 90 ? -5.397 5.493 -31.340 1.00 98.12 90 GLU A C 1
ATOM 732 O O . GLU A 1 90 ? -6.086 6.248 -30.655 1.00 98.12 90 GLU A O 1
ATOM 737 N N . ALA A 1 91 ? -4.367 4.815 -30.819 1.00 97.94 91 ALA A N 1
ATOM 738 C CA . ALA A 1 91 ? -3.995 4.919 -29.411 1.00 97.94 91 ALA A CA 1
ATOM 739 C C . ALA A 1 91 ? -3.506 6.329 -29.057 1.00 97.94 91 ALA A C 1
ATOM 741 O O . ALA A 1 91 ? -3.849 6.865 -28.001 1.00 97.94 91 ALA A O 1
ATOM 742 N N . LEU A 1 92 ? -2.685 6.919 -29.926 1.00 97.12 92 LEU A N 1
ATOM 743 C CA . LEU A 1 92 ? -2.139 8.256 -29.737 1.00 97.12 92 LEU A CA 1
ATOM 744 C C . LEU A 1 92 ? -3.227 9.322 -29.875 1.00 97.12 92 LEU A C 1
ATOM 746 O O . LEU A 1 92 ? -3.299 10.200 -29.015 1.00 97.12 92 LEU A O 1
ATOM 750 N N . ASP A 1 93 ? -4.098 9.208 -30.877 1.00 98.19 93 ASP A N 1
ATOM 751 C CA . ASP A 1 93 ? -5.214 10.129 -31.096 1.00 98.19 93 ASP A CA 1
ATOM 752 C C . ASP A 1 93 ? -6.199 10.109 -29.924 1.00 98.19 93 ASP A C 1
ATOM 754 O O . ASP A 1 93 ? -6.627 11.164 -29.450 1.00 98.19 93 ASP A O 1
ATOM 758 N N . GLU A 1 94 ? -6.526 8.928 -29.394 1.00 97.56 94 GLU A N 1
ATOM 759 C CA . GLU A 1 94 ? -7.432 8.795 -28.252 1.00 97.56 94 GLU A CA 1
ATOM 760 C C . GLU A 1 94 ? -6.834 9.397 -26.974 1.00 97.56 94 GLU A C 1
ATOM 762 O O . GLU A 1 94 ? -7.502 10.166 -26.276 1.00 97.56 94 GLU A O 1
ATOM 767 N N . VAL A 1 95 ? -5.561 9.103 -26.680 1.00 96.50 95 VAL A N 1
ATOM 768 C CA . VAL A 1 95 ? -4.860 9.681 -25.524 1.00 96.50 95 VAL A CA 1
ATOM 769 C C . VAL A 1 95 ? -4.754 11.200 -25.661 1.00 96.50 95 VAL A C 1
ATOM 771 O O . VAL A 1 95 ? -5.062 11.916 -24.707 1.00 96.50 95 VAL A O 1
ATOM 774 N N . ALA A 1 96 ? -4.360 11.707 -26.831 1.00 97.50 96 ALA A N 1
ATOM 775 C CA . ALA A 1 96 ? -4.251 13.140 -27.090 1.00 97.50 96 ALA A CA 1
ATOM 776 C C . ALA A 1 96 ? -5.606 13.848 -26.954 1.00 97.50 96 ALA A C 1
ATOM 778 O O . ALA A 1 96 ? -5.706 14.846 -26.240 1.00 97.50 96 ALA A O 1
ATOM 779 N N . SER A 1 97 ? -6.659 13.295 -27.560 1.00 98.06 97 SER A N 1
ATOM 780 C CA . SER A 1 97 ? -8.023 13.830 -27.475 1.00 98.06 97 SER A CA 1
ATOM 781 C C . SER A 1 97 ? -8.516 13.885 -26.032 1.00 98.06 97 SER A C 1
ATOM 783 O O . SER A 1 97 ? -9.064 14.899 -25.604 1.00 98.06 97 SER A O 1
ATOM 785 N N . LYS A 1 98 ? -8.259 12.838 -25.237 1.00 97.50 98 LYS A N 1
ATOM 786 C CA . LYS A 1 98 ? -8.634 12.820 -23.818 1.00 97.50 98 LYS A CA 1
ATOM 787 C C . LYS A 1 98 ? -7.833 13.807 -22.980 1.00 97.50 98 LYS A C 1
ATOM 789 O O . LYS A 1 98 ? -8.407 14.448 -22.105 1.00 97.50 98 LYS A O 1
ATOM 794 N N . LEU A 1 99 ? -6.536 13.969 -23.239 1.00 97.62 99 LEU A N 1
ATOM 795 C CA . LEU A 1 99 ? -5.726 14.980 -22.555 1.00 97.62 99 LEU A CA 1
ATOM 796 C C . LEU A 1 99 ? -6.217 16.402 -22.861 1.00 97.62 99 LEU A C 1
ATOM 798 O O . LEU A 1 99 ? -6.270 17.226 -21.948 1.00 97.62 99 LEU A O 1
ATOM 802 N N . LEU A 1 100 ? -6.602 16.680 -24.111 1.00 98.31 100 LEU A N 1
ATOM 803 C CA . LEU A 1 100 ? -7.195 17.959 -24.513 1.00 98.31 100 LEU A CA 1
ATOM 804 C C . LEU A 1 100 ? -8.545 18.196 -23.823 1.00 98.31 100 LEU A C 1
ATOM 806 O O . LEU A 1 100 ? -8.726 19.241 -23.203 1.00 98.31 100 LEU A O 1
ATOM 810 N N . GLU A 1 101 ? -9.442 17.205 -23.842 1.00 98.00 101 GLU A N 1
ATOM 811 C CA . GLU A 1 101 ? -10.742 17.264 -23.158 1.00 98.00 101 GLU A CA 1
ATOM 812 C C . GLU A 1 101 ? -10.579 17.548 -21.654 1.00 98.00 101 GLU A C 1
ATOM 814 O O . GLU A 1 101 ? -11.234 18.433 -21.101 1.00 98.00 101 GLU A O 1
ATOM 819 N N . ILE A 1 102 ? -9.675 16.824 -20.985 1.00 97.44 102 ILE A N 1
ATOM 820 C CA . ILE A 1 102 ? -9.398 16.980 -19.551 1.00 97.44 102 ILE A CA 1
ATOM 821 C C . ILE A 1 102 ? -8.841 18.374 -19.252 1.00 97.44 102 ILE A C 1
ATOM 823 O O . ILE A 1 102 ? -9.282 19.026 -18.303 1.00 97.44 102 ILE A O 1
ATOM 827 N N . LYS A 1 103 ? -7.896 18.847 -20.069 1.00 97.38 103 LYS A N 1
ATOM 828 C CA . LYS A 1 103 ? -7.316 20.183 -19.934 1.00 97.38 103 LYS A CA 1
ATOM 829 C C . LYS A 1 103 ? -8.375 21.271 -20.069 1.00 97.38 103 LYS A C 1
ATOM 831 O O . LYS A 1 103 ? -8.377 22.197 -19.265 1.00 97.38 103 LYS A O 1
ATOM 836 N N . GLU A 1 104 ? -9.264 21.160 -21.048 1.00 97.44 104 GLU A N 1
ATOM 837 C CA . GLU A 1 104 ? -10.309 22.157 -21.280 1.00 97.44 104 GLU A CA 1
ATOM 838 C C . GLU A 1 104 ? -11.363 22.155 -20.169 1.00 97.44 104 GLU A C 1
ATOM 840 O O . GLU A 1 104 ? -11.764 23.212 -19.686 1.00 97.44 104 GLU A O 1
ATOM 845 N N . LYS A 1 105 ? -11.764 20.971 -19.702 1.00 97.38 105 LYS A N 1
ATOM 846 C CA . LYS A 1 105 ? -12.839 20.831 -18.716 1.00 97.38 105 LYS A CA 1
ATOM 847 C C . LYS A 1 105 ? -12.398 21.071 -17.271 1.00 97.38 105 LYS A C 1
ATOM 849 O O . LYS A 1 105 ? -13.171 21.603 -16.478 1.00 97.38 105 LYS A O 1
ATOM 854 N N . TYR A 1 106 ? -11.189 20.647 -16.910 1.00 95.69 106 TYR A N 1
ATOM 855 C CA . TYR A 1 106 ? -10.726 20.591 -15.516 1.00 95.69 106 TYR A CA 1
ATOM 856 C C . TYR A 1 106 ? -9.381 21.287 -15.281 1.00 95.69 106 TYR A C 1
ATOM 858 O O . TYR A 1 106 ? -8.949 21.429 -14.136 1.00 95.69 106 TYR A O 1
ATOM 866 N N . GLY A 1 107 ? -8.704 21.718 -16.346 1.00 94.12 107 GLY A N 1
ATOM 867 C CA . GLY A 1 107 ? -7.364 22.283 -16.270 1.00 94.12 107 GLY A CA 1
ATOM 868 C C . GLY A 1 107 ? -6.278 21.234 -16.024 1.00 94.12 107 GLY A C 1
ATOM 869 O O . GLY A 1 107 ? -6.513 20.118 -15.560 1.00 94.12 107 GLY A O 1
ATOM 870 N N . ASN A 1 108 ? -5.036 21.621 -16.293 1.00 96.38 108 ASN A N 1
ATOM 871 C CA . ASN A 1 108 ? -3.864 20.753 -16.170 1.00 96.38 108 ASN A CA 1
ATOM 872 C C . ASN A 1 108 ? -3.602 20.132 -14.778 1.00 96.38 108 ASN A C 1
ATOM 874 O O . ASN A 1 108 ? -3.067 19.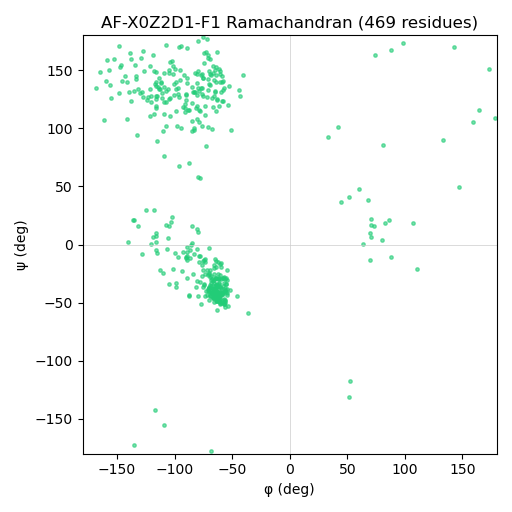023 -14.740 1.00 96.38 108 ASN A O 1
ATOM 878 N N . PRO A 1 109 ? -3.987 20.742 -13.633 1.00 95.50 109 PRO A N 1
ATOM 879 C CA . PRO A 1 109 ? -3.864 20.086 -12.325 1.00 95.50 109 PRO A CA 1
ATOM 880 C C . PRO A 1 109 ? -4.656 18.774 -12.188 1.00 95.50 109 PRO A C 1
ATOM 882 O O . PRO A 1 109 ? -4.383 17.982 -11.289 1.00 95.50 109 PRO A O 1
ATOM 885 N N . SER A 1 110 ? -5.616 18.501 -13.070 1.00 95.38 110 SER A N 1
ATOM 886 C CA . SER A 1 110 ? -6.341 17.222 -13.087 1.00 95.38 110 SER A CA 1
ATOM 887 C C . SER A 1 110 ? -5.551 16.064 -13.722 1.00 95.38 110 SER A C 1
ATOM 889 O O . SER A 1 110 ? -5.949 14.907 -13.603 1.00 95.38 110 SER A O 1
ATOM 891 N N . ILE A 1 111 ? -4.409 16.345 -14.362 1.00 96.31 111 ILE A N 1
ATOM 892 C CA . ILE A 1 111 ? -3.533 15.340 -14.972 1.00 96.31 111 ILE A CA 1
ATOM 893 C C . ILE A 1 111 ? -2.472 14.930 -13.947 1.00 96.31 111 ILE A C 1
ATOM 895 O O . ILE A 1 111 ? -1.662 15.755 -13.538 1.00 96.31 111 ILE A O 1
ATOM 899 N N . LEU A 1 112 ? -2.435 13.657 -13.550 1.00 93.94 112 LEU A N 1
ATOM 900 C CA . LEU A 1 112 ? -1.424 13.108 -12.638 1.00 93.94 112 LEU A CA 1
ATOM 901 C C . LEU A 1 112 ? -0.447 12.208 -13.401 1.00 93.94 112 LEU A C 1
ATOM 903 O O . LEU A 1 112 ? -0.849 11.198 -13.976 1.00 93.94 112 LEU A O 1
ATOM 907 N N . LEU A 1 113 ? 0.851 12.517 -13.334 1.00 90.75 113 LEU A N 1
ATOM 908 C CA . LEU A 1 113 ? 1.900 11.596 -13.780 1.00 90.75 113 LEU A CA 1
ATOM 909 C C . LEU A 1 113 ? 2.478 10.855 -12.572 1.00 90.75 113 LEU A C 1
ATOM 911 O O . LEU A 1 113 ? 3.322 11.382 -11.846 1.00 90.75 113 LEU A O 1
ATOM 915 N N . MET A 1 114 ? 2.052 9.608 -12.389 1.00 86.38 114 MET A N 1
ATOM 916 C CA . MET A 1 114 ? 2.610 8.697 -11.393 1.00 86.38 114 MET A CA 1
ATOM 917 C C . MET A 1 114 ? 3.396 7.594 -12.102 1.00 86.38 114 MET A C 1
ATOM 919 O O . MET A 1 114 ? 2.827 6.618 -12.584 1.00 86.38 114 MET A O 1
ATOM 923 N N . ALA A 1 115 ? 4.716 7.755 -12.185 1.00 77.38 115 ALA A N 1
ATOM 924 C CA . ALA A 1 115 ? 5.600 6.742 -12.751 1.00 77.38 115 ALA A CA 1
ATOM 925 C C . ALA A 1 115 ? 6.519 6.154 -11.678 1.00 77.38 115 ALA A C 1
ATOM 927 O O . ALA A 1 115 ? 6.991 6.865 -10.794 1.00 77.38 115 ALA A O 1
ATOM 928 N N . GLY A 1 116 ? 6.788 4.854 -11.787 1.00 74.06 116 GLY A N 1
ATOM 929 C CA . GLY A 1 116 ? 7.744 4.140 -10.942 1.00 74.06 116 GLY A CA 1
ATOM 930 C C . GLY A 1 116 ? 9.024 3.779 -11.695 1.00 74.06 116 GLY A C 1
ATOM 931 O O . GLY A 1 116 ? 9.100 3.890 -12.918 1.00 74.06 116 GLY A O 1
ATOM 932 N N . GLY A 1 117 ? 10.024 3.279 -10.974 1.00 71.12 117 GLY A N 1
ATOM 933 C CA . GLY A 1 117 ? 11.348 3.008 -11.534 1.00 71.12 117 GLY A CA 1
ATOM 934 C C . GLY A 1 117 ? 11.494 1.710 -12.335 1.00 71.12 117 GLY A C 1
ATOM 935 O O . GLY A 1 117 ? 12.604 1.340 -12.689 1.00 71.12 117 GLY A O 1
ATOM 936 N N . GLY A 1 118 ? 10.411 1.004 -12.683 1.00 73.50 118 GLY A N 1
ATOM 937 C CA . GLY A 1 118 ? 10.478 -0.312 -13.348 1.00 73.50 118 GLY A CA 1
ATOM 938 C C . GLY A 1 118 ? 11.310 -0.372 -14.648 1.00 73.50 118 GLY A C 1
ATOM 939 O O . GLY A 1 118 ? 11.775 -1.456 -15.032 1.00 73.50 118 GLY A O 1
ATOM 940 N N . ASN A 1 119 ? 11.513 0.772 -15.310 1.00 79.75 119 ASN A N 1
ATOM 941 C CA . ASN A 1 119 ? 12.549 1.003 -16.314 1.00 79.75 119 ASN A CA 1
ATOM 942 C C . ASN A 1 119 ? 13.168 2.394 -16.090 1.00 79.75 119 ASN A C 1
ATOM 944 O O . ASN A 1 119 ? 12.464 3.398 -16.114 1.00 79.75 119 ASN A O 1
ATOM 948 N N . GLN A 1 120 ? 14.485 2.435 -15.908 1.00 81.62 120 GLN A N 1
ATOM 949 C CA . GLN A 1 120 ? 15.253 3.648 -15.614 1.00 81.62 120 GLN A CA 1
ATOM 950 C C . GLN A 1 120 ? 16.004 4.207 -16.837 1.00 81.62 120 GLN A C 1
ATOM 952 O O . GLN A 1 120 ? 17.036 4.864 -16.704 1.00 81.62 120 GLN A O 1
ATOM 957 N N . GLY A 1 121 ? 15.543 3.899 -18.050 1.00 83.44 121 GLY A N 1
ATOM 958 C CA . GLY A 1 121 ? 16.079 4.486 -19.273 1.00 83.44 121 GLY A CA 1
ATOM 959 C C . GLY A 1 121 ? 15.818 5.992 -19.344 1.00 83.44 121 GLY A C 1
ATOM 960 O O . GLY A 1 121 ? 14.692 6.440 -19.154 1.00 83.44 121 GLY A O 1
ATOM 961 N N . MET A 1 122 ? 16.843 6.781 -19.668 1.00 81.75 122 MET A N 1
ATOM 962 C CA . MET A 1 122 ? 16.728 8.248 -19.692 1.00 81.75 122 MET A CA 1
ATOM 963 C C . MET A 1 122 ? 15.850 8.769 -20.837 1.00 81.75 122 MET A C 1
ATOM 965 O O . MET A 1 122 ? 15.064 9.688 -20.641 1.00 81.75 122 MET A O 1
ATOM 969 N N . ILE A 1 123 ? 15.963 8.168 -22.025 1.00 85.31 123 ILE A N 1
ATOM 970 C CA . ILE A 1 123 ? 15.282 8.628 -23.254 1.00 85.31 123 ILE A CA 1
ATOM 971 C C . ILE A 1 123 ? 13.972 7.889 -23.553 1.00 85.31 123 ILE A C 1
ATOM 973 O O . ILE A 1 123 ? 13.228 8.284 -24.437 1.00 85.31 123 ILE A O 1
ATOM 977 N N . HIS A 1 124 ? 13.705 6.798 -22.839 1.00 81.69 124 HIS A N 1
ATOM 978 C CA . HIS A 1 124 ? 12.547 5.922 -23.053 1.00 81.69 124 HIS A CA 1
ATOM 979 C C . HIS A 1 124 ? 11.869 5.540 -21.724 1.00 81.69 124 HIS A C 1
ATOM 981 O O . HIS A 1 124 ? 11.192 4.517 -21.628 1.00 81.69 124 HIS A O 1
ATOM 987 N N . GLY A 1 125 ? 12.110 6.341 -20.683 1.00 80.44 125 GLY A N 1
ATOM 988 C CA . GLY A 1 125 ? 11.493 6.227 -19.363 1.00 80.44 125 GLY A CA 1
ATOM 989 C C . GLY A 1 125 ? 10.505 7.361 -19.098 1.00 80.44 125 GLY A C 1
ATOM 990 O O . GLY A 1 125 ? 9.967 7.971 -20.018 1.00 80.44 125 GLY A O 1
ATOM 991 N N . VAL A 1 126 ? 10.272 7.669 -17.822 1.00 84.88 126 VAL A N 1
ATOM 992 C CA . VAL A 1 126 ? 9.304 8.706 -17.416 1.00 84.88 126 VAL A CA 1
ATOM 993 C C . VAL A 1 126 ? 9.711 10.121 -17.837 1.00 84.88 126 VAL A C 1
ATOM 995 O O . VAL A 1 126 ? 8.846 10.960 -18.080 1.00 84.88 126 VAL A O 1
ATOM 998 N N . VAL A 1 127 ? 11.013 10.409 -17.925 1.00 86.94 127 VAL A N 1
ATOM 999 C CA . VAL A 1 127 ? 11.516 11.781 -18.106 1.00 86.94 127 VAL A CA 1
ATOM 1000 C C . VAL A 1 127 ? 10.944 12.454 -19.368 1.00 86.94 127 VAL A C 1
ATOM 1002 O O . VAL A 1 127 ? 10.364 13.530 -19.221 1.00 86.94 127 VAL A O 1
ATOM 1005 N N . PRO A 1 128 ? 10.991 11.843 -20.571 1.00 90.75 128 PRO A N 1
ATOM 1006 C CA . PRO A 1 128 ? 10.348 12.399 -21.764 1.00 90.75 128 PRO A CA 1
ATOM 1007 C C . PRO A 1 128 ? 8.848 12.670 -21.608 1.00 90.75 128 PRO A C 1
ATOM 1009 O O . PRO A 1 128 ? 8.368 13.703 -22.065 1.00 90.75 128 PRO A O 1
ATOM 1012 N N . VAL A 1 129 ? 8.109 11.789 -20.924 1.00 90.62 129 VAL A N 1
ATOM 1013 C CA . VAL A 1 129 ? 6.666 11.972 -20.682 1.00 90.62 129 VAL A CA 1
ATOM 1014 C C . VAL A 1 129 ? 6.425 13.190 -19.791 1.00 90.62 129 VAL A C 1
ATOM 1016 O O . VAL A 1 129 ? 5.575 14.024 -20.090 1.00 90.62 129 VAL A O 1
ATOM 1019 N N . GLY A 1 130 ? 7.217 13.339 -18.727 1.00 91.50 130 GLY A N 1
ATOM 1020 C CA . GLY A 1 130 ? 7.155 14.509 -17.854 1.00 91.50 130 GLY A CA 1
ATOM 1021 C C . GLY A 1 130 ? 7.526 15.810 -18.570 1.00 91.50 130 GLY A C 1
ATOM 1022 O O . GLY A 1 130 ? 6.915 16.841 -18.304 1.00 91.50 130 GLY A O 1
ATOM 1023 N N . LEU A 1 131 ? 8.495 15.777 -19.491 1.00 92.81 131 LEU A N 1
ATOM 1024 C CA . LEU A 1 131 ? 8.840 16.931 -20.326 1.00 92.81 131 LEU A CA 1
ATOM 1025 C C . LEU A 1 131 ? 7.700 17.299 -21.281 1.00 92.81 131 LEU A C 1
ATOM 1027 O O . LEU A 1 131 ? 7.346 18.472 -21.368 1.00 92.81 131 LEU A O 1
ATOM 1031 N N . MET A 1 132 ? 7.095 16.309 -21.939 1.00 95.00 132 MET A N 1
ATOM 1032 C CA . MET A 1 132 ? 5.939 16.513 -22.813 1.00 95.00 132 MET A CA 1
ATOM 1033 C C . MET A 1 132 ? 4.771 17.152 -22.052 1.00 95.00 132 MET A C 1
ATOM 1035 O O . MET A 1 132 ? 4.254 18.178 -22.485 1.00 95.00 132 MET A O 1
ATOM 1039 N N . LEU A 1 133 ? 4.417 16.635 -20.872 1.00 95.56 133 LEU A N 1
ATOM 1040 C CA . LEU A 1 133 ? 3.329 17.204 -20.071 1.00 95.56 133 LEU A CA 1
ATOM 1041 C C . LEU A 1 133 ? 3.648 18.613 -19.543 1.00 95.56 133 LEU A C 1
ATOM 1043 O O . LEU A 1 133 ? 2.751 19.445 -19.437 1.00 95.56 133 LEU A O 1
ATOM 1047 N N . ASN A 1 134 ? 4.917 18.929 -19.260 1.00 95.31 134 ASN A N 1
ATOM 1048 C CA . ASN A 1 134 ? 5.314 20.304 -18.940 1.00 95.31 134 ASN A CA 1
ATOM 1049 C C . ASN A 1 134 ? 5.054 21.254 -20.120 1.00 95.31 134 ASN A C 1
ATOM 1051 O O . ASN A 1 134 ? 4.506 22.333 -19.913 1.00 95.31 134 ASN A O 1
ATOM 1055 N N . GLN A 1 135 ? 5.380 20.844 -21.352 1.00 96.38 135 GLN A N 1
ATOM 1056 C CA . GLN A 1 135 ? 5.076 21.621 -22.565 1.00 96.38 135 GLN A CA 1
ATOM 1057 C C . GLN A 1 135 ? 3.566 21.699 -22.842 1.00 96.38 135 GLN A C 1
ATOM 1059 O O . GLN A 1 135 ? 3.074 22.704 -23.343 1.00 96.38 135 GLN A O 1
ATOM 1064 N N . PHE A 1 136 ? 2.807 20.679 -22.436 1.00 96.62 136 PHE A N 1
ATOM 1065 C CA . PHE A 1 136 ? 1.342 20.671 -22.491 1.00 96.62 136 PHE A CA 1
ATOM 1066 C C . PHE A 1 136 ? 0.681 21.631 -21.472 1.00 96.62 136 PHE A C 1
ATOM 1068 O O . PHE A 1 136 ? -0.540 21.831 -21.476 1.00 96.62 136 PHE A O 1
ATOM 1075 N N . GLY A 1 137 ? 1.489 22.294 -20.638 1.00 95.06 137 GLY A N 1
ATOM 1076 C CA . GLY A 1 137 ? 1.100 23.319 -19.669 1.00 95.06 137 GLY A CA 1
ATOM 1077 C C . GLY A 1 137 ? 1.145 22.849 -18.210 1.00 95.06 137 GLY A C 1
ATOM 1078 O O . GLY A 1 137 ? 0.500 23.459 -17.357 1.00 95.06 137 GLY A O 1
ATOM 1079 N N . GLY A 1 138 ? 1.853 21.757 -17.922 1.00 95.94 138 GLY A N 1
ATOM 1080 C CA . GLY A 1 138 ? 2.043 21.224 -16.575 1.00 95.94 138 GLY A CA 1
ATOM 1081 C C . GLY A 1 138 ? 1.102 20.072 -16.224 1.00 95.94 138 GLY A C 1
ATOM 1082 O O . GLY A 1 138 ? 0.212 19.703 -16.983 1.00 95.94 138 GLY A O 1
ATOM 1083 N N . TYR A 1 139 ? 1.347 19.477 -15.059 1.00 95.25 139 TYR A N 1
ATOM 1084 C CA . TYR A 1 139 ? 0.603 18.344 -14.509 1.00 95.25 139 TYR A CA 1
ATOM 1085 C C . TYR A 1 139 ? 0.818 18.280 -12.992 1.00 95.25 139 TYR A C 1
ATOM 1087 O O . TYR A 1 139 ? 1.810 18.797 -12.467 1.00 95.25 139 TYR A O 1
ATOM 1095 N N . THR A 1 140 ? -0.089 17.614 -12.286 1.00 93.94 140 THR A N 1
ATOM 1096 C CA . THR A 1 140 ? 0.054 17.304 -10.864 1.00 93.94 140 THR A CA 1
ATOM 1097 C C . THR A 1 140 ? 1.128 16.247 -10.650 1.00 93.94 140 THR A C 1
ATOM 1099 O O . THR A 1 140 ? 1.171 15.206 -11.310 1.00 93.94 140 THR A O 1
ATOM 1102 N N . ARG A 1 141 ? 2.005 16.522 -9.686 1.00 85.19 141 ARG A N 1
ATOM 1103 C CA . ARG A 1 141 ? 3.088 15.641 -9.251 1.00 85.19 141 ARG A CA 1
ATOM 1104 C C . ARG A 1 141 ? 2.780 15.090 -7.867 1.00 85.19 141 ARG A C 1
ATOM 1106 O O . ARG A 1 141 ? 2.185 15.782 -7.047 1.00 85.19 141 ARG A O 1
ATOM 1113 N N . PHE A 1 142 ? 3.229 13.870 -7.597 1.00 83.62 142 PHE A N 1
ATOM 1114 C CA . PHE A 1 142 ? 3.267 13.359 -6.231 1.00 83.62 142 PHE A CA 1
ATOM 1115 C C . PHE A 1 142 ? 4.494 13.919 -5.500 1.00 83.62 142 PHE A C 1
ATOM 1117 O O . PHE A 1 142 ? 5.520 14.213 -6.120 1.00 83.62 142 PHE A O 1
ATOM 1124 N N . TRP A 1 143 ? 4.372 14.096 -4.185 1.00 79.69 143 TRP A N 1
ATOM 1125 C CA . TRP A 1 143 ? 5.469 14.528 -3.325 1.00 79.69 143 TRP A CA 1
ATOM 1126 C C . TRP A 1 143 ? 6.091 13.320 -2.619 1.00 79.69 143 TRP A C 1
ATOM 1128 O O . TRP A 1 143 ? 5.372 12.474 -2.088 1.00 79.69 143 TRP A O 1
ATOM 1138 N N . GLY A 1 144 ? 7.421 13.264 -2.618 1.00 78.88 144 GLY A N 1
ATOM 1139 C CA . GLY A 1 144 ? 8.219 12.227 -1.966 1.00 78.88 144 GLY A CA 1
ATOM 1140 C C . GLY A 1 144 ? 8.508 10.978 -2.814 1.00 78.88 144 GLY A C 1
ATOM 1141 O O . GLY A 1 144 ? 7.906 10.766 -3.865 1.00 78.88 144 GLY A O 1
ATOM 1142 N N . ALA A 1 145 ? 9.441 10.139 -2.355 1.00 76.44 145 ALA A N 1
ATOM 1143 C CA . ALA A 1 145 ? 9.842 8.877 -2.985 1.00 76.44 145 ALA A CA 1
ATOM 1144 C C . ALA A 1 145 ? 9.694 7.666 -2.028 1.00 76.44 145 ALA A C 1
ATOM 1146 O O . ALA A 1 145 ? 10.303 7.661 -0.960 1.00 76.44 145 ALA A O 1
ATOM 1147 N N . PRO A 1 146 ? 8.989 6.577 -2.404 1.00 78.50 146 PRO A N 1
ATOM 1148 C CA . PRO A 1 146 ? 8.721 5.457 -1.490 1.00 78.50 146 PRO A CA 1
ATOM 1149 C C . PRO A 1 146 ? 9.953 4.776 -0.869 1.00 78.50 146 PRO A C 1
ATOM 1151 O O . PRO A 1 146 ? 9.841 4.197 0.206 1.00 78.50 146 PRO A O 1
ATOM 1154 N N . SER A 1 147 ? 11.109 4.795 -1.542 1.00 81.19 147 SER A N 1
ATOM 1155 C CA . SER A 1 147 ? 12.291 4.023 -1.130 1.00 81.19 147 SER A CA 1
ATOM 1156 C C . SER A 1 147 ? 13.410 4.840 -0.485 1.00 81.19 147 SER A C 1
ATOM 1158 O O . SER A 1 147 ? 14.095 4.315 0.386 1.00 81.19 147 SER A O 1
ATOM 1160 N N . TYR A 1 148 ? 13.630 6.092 -0.900 1.00 81.94 148 TYR A N 1
ATOM 1161 C CA . TYR A 1 148 ? 14.804 6.868 -0.476 1.00 81.94 148 TYR A CA 1
ATOM 1162 C C . TYR A 1 148 ? 14.485 8.287 0.016 1.00 81.94 148 TYR A C 1
ATOM 1164 O O . TYR A 1 148 ? 15.403 9.091 0.170 1.00 81.94 148 TYR A O 1
ATOM 1172 N N . GLU A 1 149 ? 13.219 8.600 0.326 1.00 87.94 149 GLU A N 1
ATOM 1173 C CA . GLU A 1 149 ? 12.832 9.945 0.782 1.00 87.94 149 GLU A CA 1
ATOM 1174 C C . GLU A 1 149 ? 13.612 10.411 2.014 1.00 87.94 149 GLU A C 1
ATOM 1176 O O . GLU A 1 149 ? 14.054 11.554 2.069 1.00 87.94 149 GLU A O 1
ATOM 1181 N N . GLY A 1 150 ? 13.853 9.518 2.981 1.00 83.75 150 GLY A N 1
ATOM 1182 C CA . GLY A 1 150 ? 14.637 9.854 4.172 1.00 83.75 150 GLY A CA 1
ATOM 1183 C C . GLY A 1 150 ? 16.056 10.320 3.831 1.00 83.75 150 GLY A C 1
ATOM 1184 O O . GLY A 1 150 ? 16.523 11.315 4.382 1.00 83.75 150 GLY A O 1
ATOM 1185 N N . ALA A 1 151 ? 16.706 9.650 2.873 1.00 81.81 151 ALA A N 1
ATOM 1186 C CA . ALA A 1 151 ? 18.041 10.013 2.399 1.00 81.81 151 ALA A CA 1
ATOM 1187 C C . ALA A 1 151 ? 18.026 11.315 1.583 1.00 81.81 151 ALA A C 1
ATOM 1189 O O . ALA A 1 151 ? 18.924 12.146 1.721 1.00 81.81 151 ALA A O 1
ATOM 1190 N N . LEU A 1 152 ? 16.989 11.519 0.762 1.00 84.25 152 LEU A N 1
ATOM 1191 C CA . LEU A 1 152 ? 16.785 12.762 0.018 1.00 84.25 152 LEU A CA 1
ATOM 1192 C C . LEU A 1 152 ? 16.657 13.944 0.983 1.00 84.25 152 LEU A C 1
ATOM 1194 O O . LEU A 1 152 ? 17.373 14.937 0.845 1.00 84.25 152 LEU A O 1
ATOM 1198 N N . PHE A 1 153 ? 15.793 13.812 1.990 1.00 85.56 153 PHE A N 1
ATOM 1199 C CA . PHE A 1 153 ? 15.578 14.832 3.007 1.00 85.56 153 PHE A CA 1
ATOM 1200 C C . PHE A 1 153 ? 16.863 15.136 3.783 1.00 85.56 153 PHE A C 1
ATOM 1202 O O . PHE A 1 153 ? 17.243 16.304 3.894 1.00 85.56 153 PHE A O 1
ATOM 1209 N N . SER A 1 154 ? 17.561 14.110 4.286 1.00 82.94 154 SER A N 1
ATOM 1210 C CA . SER A 1 154 ? 18.797 14.309 5.050 1.00 82.94 154 SER A CA 1
ATOM 1211 C C . SER A 1 154 ? 19.881 14.971 4.205 1.00 82.94 154 SER A C 1
ATOM 1213 O O . SER A 1 154 ? 20.506 15.929 4.648 1.00 82.94 154 SER A O 1
ATOM 1215 N N . SER A 1 155 ? 20.069 14.517 2.963 1.00 84.44 155 SER A N 1
ATOM 1216 C CA . SER A 1 155 ? 21.077 15.071 2.060 1.00 84.44 155 SER A CA 1
ATOM 1217 C C . SER A 1 155 ? 20.803 16.536 1.727 1.00 84.44 155 SER A C 1
ATOM 1219 O O . SER A 1 155 ? 21.707 17.367 1.796 1.00 84.44 155 SER A O 1
ATOM 1221 N N . MET A 1 156 ? 19.549 16.883 1.431 1.00 83.62 156 MET A N 1
ATOM 1222 C CA . MET A 1 156 ? 19.154 18.270 1.184 1.00 83.62 156 MET A CA 1
ATOM 1223 C C . MET A 1 156 ? 19.332 19.149 2.423 1.00 83.62 156 MET A C 1
ATOM 1225 O O . MET A 1 156 ? 19.812 20.272 2.306 1.00 83.62 156 MET A O 1
ATOM 1229 N N . ALA A 1 157 ? 18.984 18.650 3.610 1.00 83.81 157 ALA A N 1
ATOM 1230 C CA . ALA A 1 157 ? 19.134 19.399 4.853 1.00 83.81 157 ALA A CA 1
ATOM 1231 C C . ALA A 1 157 ? 20.606 19.613 5.247 1.00 83.81 157 ALA A C 1
ATOM 1233 O O . ALA A 1 157 ? 20.945 20.656 5.800 1.00 83.81 157 ALA A O 1
ATOM 1234 N N . THR A 1 158 ? 21.476 18.635 4.982 1.00 84.38 158 THR A N 1
ATOM 1235 C CA . THR A 1 158 ? 22.895 18.686 5.364 1.00 84.38 158 THR A CA 1
ATOM 1236 C C . THR A 1 158 ? 23.768 19.369 4.315 1.00 84.38 158 THR A C 1
ATOM 1238 O O . THR A 1 158 ? 24.618 20.183 4.667 1.00 84.38 158 THR A O 1
ATOM 1241 N N . TYR A 1 159 ? 23.571 19.047 3.037 1.00 84.00 159 TYR A N 1
ATOM 1242 C CA . TYR A 1 159 ? 24.456 19.453 1.941 1.00 84.00 159 TYR A CA 1
ATOM 1243 C C . TYR A 1 159 ? 23.793 20.394 0.930 1.00 84.00 159 TYR A C 1
ATOM 1245 O O . TYR A 1 159 ? 24.466 20.884 0.028 1.00 84.00 159 TYR A O 1
ATOM 1253 N N . GLY A 1 160 ? 22.482 20.636 1.032 1.00 87.12 160 GLY A N 1
ATOM 1254 C CA . GLY A 1 160 ? 21.748 21.466 0.070 1.00 87.12 160 GLY A CA 1
ATOM 1255 C C . GLY A 1 160 ? 21.591 20.835 -1.317 1.00 87.12 160 GLY A C 1
ATOM 1256 O O . GLY A 1 160 ? 21.174 21.516 -2.249 1.00 87.12 160 GLY A O 1
ATOM 1257 N N . THR A 1 161 ? 21.926 19.551 -1.477 1.00 86.75 161 THR A N 1
ATOM 1258 C CA . THR A 1 161 ? 21.825 18.829 -2.750 1.00 86.75 161 THR A CA 1
ATOM 1259 C C . THR A 1 161 ? 21.472 17.360 -2.537 1.00 86.75 161 THR A C 1
ATOM 1261 O O . THR A 1 161 ? 21.760 16.783 -1.489 1.00 86.75 161 THR A O 1
ATOM 1264 N N . ILE A 1 162 ? 20.853 16.748 -3.548 1.00 80.38 162 ILE A N 1
ATOM 1265 C CA . ILE A 1 162 ? 20.593 15.302 -3.622 1.00 80.38 162 ILE A CA 1
ATOM 1266 C C . ILE A 1 162 ? 21.743 14.529 -4.278 1.00 80.38 162 ILE A C 1
ATOM 1268 O O . ILE A 1 162 ? 21.773 13.305 -4.219 1.00 80.38 162 ILE A O 1
ATOM 1272 N N . THR A 1 163 ? 22.678 15.222 -4.931 1.00 81.50 163 THR A N 1
ATOM 1273 C CA . THR A 1 163 ? 23.845 14.613 -5.582 1.00 81.50 163 THR A CA 1
ATOM 1274 C C . THR A 1 163 ? 24.978 14.479 -4.573 1.00 81.50 163 THR A C 1
ATOM 1276 O O . THR A 1 163 ? 25.958 15.223 -4.615 1.00 81.50 163 THR A O 1
ATOM 1279 N N . THR A 1 164 ? 24.808 13.569 -3.621 1.00 79.25 164 THR A N 1
ATOM 1280 C CA . THR A 1 164 ? 25.793 13.279 -2.575 1.00 79.25 164 THR A CA 1
ATOM 1281 C C . THR A 1 164 ? 26.103 11.788 -2.553 1.00 79.25 164 THR A C 1
ATOM 1283 O O . THR A 1 164 ? 25.270 10.959 -2.919 1.00 79.25 164 THR A O 1
ATOM 1286 N N . GLY A 1 165 ? 27.328 11.444 -2.165 1.00 75.25 165 GLY A N 1
ATOM 1287 C CA . GLY A 1 165 ? 27.784 10.061 -2.089 1.00 75.25 165 GLY A CA 1
ATOM 1288 C C . GLY A 1 165 ? 29.238 9.903 -2.512 1.00 75.25 165 GLY A C 1
ATOM 1289 O O . GLY A 1 165 ? 29.852 10.827 -3.043 1.00 75.25 165 GLY A O 1
ATOM 1290 N N . SER A 1 166 ? 29.757 8.708 -2.263 1.00 80.94 166 SER A N 1
ATOM 1291 C CA . SER A 1 166 ? 31.079 8.259 -2.689 1.00 80.94 166 SER A CA 1
ATOM 1292 C C . SER A 1 166 ? 30.938 7.286 -3.853 1.00 80.94 166 SER A C 1
ATOM 1294 O O . SER A 1 166 ? 29.952 6.544 -3.939 1.00 80.94 166 SER A O 1
ATO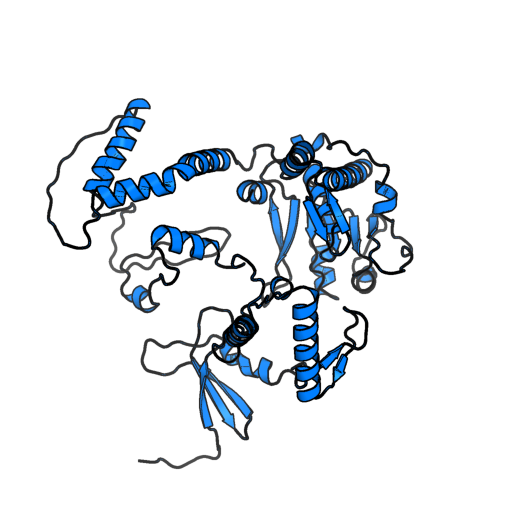M 1296 N N . ALA A 1 167 ? 31.912 7.295 -4.756 1.00 75.81 167 ALA A N 1
ATOM 1297 C CA . ALA A 1 167 ? 31.965 6.317 -5.832 1.00 75.81 167 ALA A CA 1
ATOM 1298 C C . ALA A 1 167 ? 32.324 4.933 -5.250 1.00 75.81 167 ALA A C 1
ATOM 1300 O O . ALA A 1 167 ? 32.795 4.827 -4.116 1.00 75.81 167 ALA A O 1
ATOM 1301 N N . ARG A 1 168 ? 32.090 3.839 -5.985 1.00 72.44 168 ARG A N 1
ATOM 1302 C CA . ARG A 1 168 ? 32.390 2.488 -5.454 1.00 72.44 168 ARG A CA 1
ATOM 1303 C C . ARG A 1 168 ? 33.885 2.293 -5.226 1.00 72.44 168 ARG A C 1
ATOM 1305 O O . ARG A 1 168 ? 34.288 1.553 -4.338 1.00 72.44 168 ARG A O 1
ATOM 1312 N N . GLU A 1 169 ? 34.683 2.984 -6.018 1.00 73.75 169 GLU A N 1
ATOM 1313 C CA . GLU A 1 169 ? 36.134 3.023 -5.988 1.00 73.75 169 GLU A CA 1
ATOM 1314 C C . GLU A 1 169 ? 36.649 3.623 -4.673 1.00 73.75 169 GLU A C 1
ATOM 1316 O O . GLU A 1 169 ? 37.698 3.212 -4.182 1.00 73.75 169 GLU A O 1
ATOM 1321 N N . ASP A 1 170 ? 35.879 4.513 -4.035 1.00 75.50 170 ASP A N 1
ATOM 1322 C CA . ASP A 1 170 ? 36.243 5.102 -2.742 1.00 75.50 170 ASP A CA 1
ATOM 1323 C C . ASP A 1 170 ? 36.265 4.064 -1.610 1.00 75.50 170 ASP A C 1
ATOM 1325 O O . ASP A 1 170 ? 36.916 4.287 -0.586 1.00 75.50 170 ASP A O 1
ATOM 1329 N N . LEU A 1 171 ? 35.630 2.898 -1.794 1.00 69.88 171 LEU A N 1
ATOM 1330 C CA . LEU A 1 171 ? 35.762 1.773 -0.864 1.00 69.88 171 LEU A CA 1
ATOM 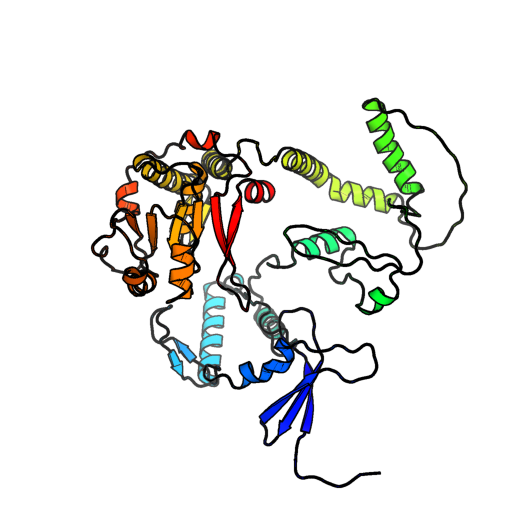1331 C C . LEU A 1 171 ? 37.211 1.277 -0.784 1.00 69.88 171 LEU A C 1
ATOM 1333 O O . LEU A 1 171 ? 37.663 0.930 0.301 1.00 69.88 171 LEU A O 1
ATOM 1337 N N . LEU A 1 172 ? 37.956 1.295 -1.896 1.00 69.94 172 LEU A N 1
ATOM 1338 C CA . LEU A 1 172 ? 39.371 0.896 -1.924 1.00 69.94 172 LEU A CA 1
ATOM 1339 C C . LEU A 1 172 ? 40.262 1.895 -1.175 1.00 69.94 172 LEU A C 1
ATOM 1341 O O . LEU A 1 172 ? 41.303 1.525 -0.640 1.00 69.94 172 LEU A O 1
ATOM 1345 N N . ASN A 1 173 ? 39.835 3.158 -1.121 1.00 75.31 173 ASN A N 1
ATOM 1346 C CA . ASN A 1 173 ? 40.544 4.242 -0.440 1.00 75.31 173 ASN A CA 1
ATOM 1347 C C . ASN A 1 173 ? 40.139 4.382 1.037 1.00 75.31 173 ASN A C 1
ATOM 1349 O O . ASN A 1 173 ? 40.751 5.146 1.791 1.00 75.31 173 ASN A O 1
ATOM 1353 N N . SER A 1 174 ? 39.092 3.674 1.461 1.00 70.94 174 SER A N 1
ATOM 1354 C CA . SER A 1 174 ? 38.539 3.779 2.804 1.00 70.94 174 SER A CA 1
ATOM 1355 C C . SER A 1 174 ? 39.396 3.002 3.801 1.00 70.94 174 SER A C 1
ATOM 1357 O O . SER A 1 174 ? 39.470 1.780 3.764 1.00 70.94 174 SER A O 1
ATOM 1359 N N . LYS A 1 175 ? 40.019 3.717 4.743 1.00 68.25 175 LYS A N 1
ATOM 1360 C CA . LYS A 1 175 ? 40.809 3.114 5.839 1.00 68.25 175 LYS A CA 1
ATOM 1361 C C . LYS A 1 175 ? 39.949 2.565 6.979 1.00 68.25 175 LYS A C 1
ATOM 1363 O O . LYS A 1 175 ? 40.438 1.858 7.852 1.00 68.25 175 LYS A O 1
ATOM 1368 N N . PHE A 1 176 ? 38.683 2.965 7.005 1.00 57.56 176 PHE A N 1
ATOM 1369 C CA . PHE A 1 176 ? 37.712 2.596 8.018 1.00 57.56 176 PHE A CA 1
ATOM 1370 C C . PHE A 1 176 ? 36.322 2.705 7.406 1.00 57.56 176 PHE A C 1
ATOM 1372 O O . PHE A 1 176 ? 35.956 3.755 6.881 1.00 57.56 176 PHE A O 1
ATOM 1379 N N . ILE A 1 177 ? 35.554 1.628 7.486 1.00 56.19 177 ILE A N 1
ATOM 1380 C CA . ILE A 1 177 ? 34.153 1.572 7.063 1.00 56.19 177 ILE A CA 1
ATOM 1381 C C . ILE A 1 177 ? 33.366 1.158 8.308 1.00 56.19 177 ILE A C 1
ATOM 1383 O O . ILE A 1 177 ? 33.819 0.271 9.012 1.00 56.19 177 ILE A O 1
ATOM 1387 N N . GLU A 1 178 ? 32.254 1.797 8.659 1.00 47.62 178 GLU A N 1
ATOM 1388 C CA . GLU A 1 178 ? 31.468 1.419 9.845 1.00 47.62 178 GLU A CA 1
ATOM 1389 C C . GLU A 1 178 ? 30.158 0.743 9.446 1.00 47.62 178 GLU A C 1
ATOM 1391 O O . GLU A 1 178 ? 29.424 1.250 8.599 1.00 47.62 178 GLU A O 1
ATOM 1396 N N . GLU A 1 179 ? 29.882 -0.392 10.089 1.00 45.66 179 GLU A N 1
ATOM 1397 C CA . GLU A 1 179 ? 28.666 -1.183 9.921 1.00 45.66 179 GLU A CA 1
ATOM 1398 C C . GLU A 1 179 ? 27.583 -0.731 10.906 1.00 45.66 179 GLU A C 1
ATOM 1400 O O . GLU A 1 179 ? 27.791 -0.804 12.117 1.00 45.66 179 GLU A O 1
ATOM 1405 N N . TYR A 1 180 ? 26.396 -0.358 10.422 1.00 43.97 180 TYR A N 1
ATOM 1406 C CA . TYR A 1 180 ? 25.221 -0.166 11.279 1.00 43.97 180 TYR A CA 1
ATOM 1407 C C . TYR A 1 180 ? 24.191 -1.275 11.051 1.00 43.97 180 TYR A C 1
ATOM 1409 O O . TYR A 1 180 ? 23.882 -1.609 9.908 1.00 43.97 180 TYR A O 1
ATOM 1417 N N . LYS A 1 181 ? 23.622 -1.818 12.136 1.00 40.00 181 LYS A N 1
ATOM 1418 C CA . LYS A 1 181 ? 22.663 -2.931 12.087 1.00 40.00 181 LYS A CA 1
ATOM 1419 C C . LYS A 1 181 ? 21.273 -2.533 12.576 1.00 40.00 181 LYS A C 1
ATOM 1421 O O . LYS A 1 181 ? 21.113 -2.069 13.702 1.00 40.00 181 LYS A O 1
ATOM 1426 N N . ARG A 1 182 ? 20.258 -2.818 11.755 1.00 37.31 182 ARG A N 1
ATOM 1427 C CA . ARG A 1 182 ? 18.837 -2.812 12.122 1.00 37.31 182 ARG A CA 1
ATOM 1428 C C . ARG A 1 182 ? 18.110 -3.878 11.289 1.00 37.31 182 ARG A C 1
ATOM 1430 O O . ARG A 1 182 ? 18.295 -3.929 10.082 1.00 37.31 182 ARG A O 1
ATOM 1437 N N . ASP A 1 183 ? 17.315 -4.731 11.935 1.00 32.66 183 ASP A N 1
ATOM 1438 C CA . ASP A 1 183 ? 16.383 -5.668 11.279 1.00 32.66 183 ASP A CA 1
ATOM 1439 C C . ASP A 1 183 ? 17.004 -6.722 10.315 1.00 32.66 183 ASP A C 1
ATOM 1441 O O . ASP A 1 183 ? 16.476 -6.987 9.239 1.00 32.66 183 ASP A O 1
ATOM 1445 N N . ASN A 1 184 ? 18.068 -7.419 10.748 1.00 30.20 184 ASN A N 1
ATOM 1446 C CA . ASN A 1 184 ? 18.627 -8.646 10.128 1.00 30.20 184 ASN A CA 1
ATOM 1447 C C . ASN A 1 184 ? 19.365 -8.539 8.767 1.00 30.20 184 ASN A C 1
ATOM 1449 O O . ASN A 1 184 ? 19.585 -9.562 8.118 1.00 30.20 184 ASN A O 1
ATOM 1453 N N . GLU A 1 185 ? 19.865 -7.363 8.388 1.00 28.02 185 GLU A N 1
ATOM 1454 C CA . GLU A 1 185 ? 20.880 -7.201 7.324 1.00 28.02 185 GLU A CA 1
ATOM 1455 C C . GLU A 1 185 ? 22.292 -6.956 7.920 1.00 28.02 185 GLU A C 1
ATOM 1457 O O . GLU A 1 185 ? 22.421 -6.567 9.085 1.00 28.02 185 GLU A O 1
ATOM 1462 N N . ILE A 1 186 ? 23.351 -7.230 7.140 1.00 32.84 186 ILE A N 1
ATOM 1463 C CA . ILE A 1 186 ? 24.786 -7.034 7.471 1.00 32.84 186 ILE A CA 1
ATOM 1464 C C . ILE A 1 186 ? 25.382 -5.997 6.496 1.00 32.84 186 ILE A C 1
ATOM 1466 O O . ILE A 1 186 ? 25.136 -6.090 5.295 1.00 32.84 186 ILE A O 1
ATOM 1470 N N . TYR A 1 187 ? 26.211 -5.071 6.981 1.00 37.50 187 TYR A N 1
ATOM 1471 C CA . TYR A 1 187 ? 26.958 -4.065 6.208 1.00 37.50 187 TYR A CA 1
ATOM 1472 C C . TYR A 1 187 ? 28.451 -3.959 6.598 1.00 37.50 187 TYR A C 1
ATOM 1474 O O . TYR A 1 187 ? 28.793 -3.171 7.448 1.00 37.50 187 TYR A O 1
ATOM 1482 N N . TYR A 1 188 ? 29.373 -4.642 5.924 1.00 36.84 188 TYR A N 1
ATOM 1483 C CA . TYR A 1 188 ? 30.816 -4.745 6.244 1.00 36.84 188 TYR A CA 1
ATOM 1484 C C . TYR A 1 188 ? 31.610 -3.507 6.737 1.00 36.84 188 TYR A C 1
ATOM 1486 O O . TYR A 1 188 ? 31.521 -2.413 6.182 1.00 36.84 188 TYR A O 1
ATOM 1494 N N . LYS A 1 189 ? 32.580 -3.790 7.625 1.00 37.09 189 LYS A N 1
ATOM 1495 C CA . LYS A 1 189 ? 33.784 -2.999 7.954 1.00 37.09 189 LYS A CA 1
ATOM 1496 C C . LYS A 1 189 ? 35.054 -3.779 7.577 1.00 37.09 189 LYS A C 1
ATOM 1498 O O . LYS A 1 189 ? 35.277 -4.844 8.142 1.00 37.09 189 LYS A O 1
ATOM 1503 N N . ILE A 1 190 ? 35.886 -3.285 6.652 1.00 40.09 190 ILE A N 1
ATOM 1504 C CA . ILE A 1 190 ? 37.202 -3.883 6.327 1.00 40.09 190 ILE A CA 1
ATOM 1505 C C . ILE A 1 190 ? 38.308 -3.085 7.029 1.00 40.09 190 ILE A C 1
ATOM 1507 O O . ILE A 1 190 ? 38.374 -1.865 6.891 1.00 40.09 190 ILE A O 1
ATOM 1511 N N . THR A 1 191 ? 39.177 -3.783 7.758 1.00 43.69 191 THR A N 1
ATOM 1512 C CA . THR A 1 191 ? 40.458 -3.290 8.275 1.00 43.69 191 THR A CA 1
ATOM 1513 C C . THR A 1 191 ? 41.591 -4.008 7.550 1.00 43.69 191 THR A C 1
ATOM 1515 O O . THR A 1 191 ? 41.531 -5.218 7.340 1.00 43.69 191 THR A O 1
ATOM 1518 N N . ASN A 1 192 ? 42.646 -3.281 7.192 1.00 35.03 192 ASN A N 1
ATOM 1519 C CA . ASN A 1 192 ? 43.967 -3.877 7.053 1.00 35.03 192 ASN A CA 1
ATOM 1520 C C . ASN A 1 192 ? 44.968 -2.944 7.739 1.00 35.03 192 ASN A C 1
ATOM 1522 O O . ASN A 1 192 ? 44.921 -1.736 7.517 1.00 35.03 192 ASN A O 1
ATOM 1526 N N . GLU A 1 193 ? 45.815 -3.546 8.573 1.00 42.53 193 GLU A N 1
ATOM 1527 C CA . GLU A 1 193 ? 46.706 -2.941 9.580 1.00 42.53 193 GLU A CA 1
ATOM 1528 C C . GLU A 1 193 ? 45.998 -2.593 10.896 1.00 42.53 193 GLU A C 1
ATOM 1530 O O . GLU A 1 193 ? 45.483 -1.498 11.115 1.00 42.53 193 GLU A O 1
ATOM 1535 N N . GLY A 1 194 ? 45.929 -3.615 11.754 1.00 44.28 194 GLY A N 1
ATOM 1536 C CA . GLY A 1 194 ? 45.323 -3.560 13.073 1.00 44.28 194 GLY A CA 1
ATOM 1537 C C . GLY A 1 194 ? 46.027 -2.614 14.039 1.00 44.28 194 GLY A C 1
ATOM 1538 O O . GLY A 1 194 ? 47.238 -2.451 14.006 1.00 44.28 194 GLY A O 1
ATOM 1539 N N . GLU A 1 195 ? 45.228 -1.998 14.895 1.00 35.47 195 GLU A N 1
ATOM 1540 C CA . GLU A 1 195 ? 45.233 -2.195 16.345 1.00 35.47 195 GLU A CA 1
ATOM 1541 C C . GLU A 1 195 ? 43.959 -1.519 16.873 1.00 35.47 195 GLU A C 1
ATOM 1543 O O . GLU A 1 195 ? 43.556 -0.451 16.403 1.00 35.47 195 GLU A O 1
ATOM 1548 N N . ASP A 1 196 ? 43.249 -2.209 17.760 1.00 35.91 196 ASP A N 1
ATOM 1549 C CA . ASP A 1 196 ? 41.964 -1.776 18.295 1.00 35.91 196 ASP A CA 1
ATOM 1550 C C . ASP A 1 196 ? 42.087 -0.494 19.134 1.00 35.91 196 ASP A C 1
ATOM 1552 O O . ASP A 1 196 ? 42.874 -0.437 20.070 1.00 35.91 196 ASP A O 1
ATOM 1556 N N . GLU A 1 197 ? 41.221 0.488 18.863 1.00 28.98 197 GLU A N 1
ATOM 1557 C CA . GLU A 1 197 ? 40.558 1.315 19.883 1.00 28.98 197 GLU A CA 1
ATOM 1558 C C . GLU A 1 197 ? 39.329 1.992 19.242 1.00 28.98 197 GLU A C 1
ATOM 1560 O O . GLU A 1 197 ? 39.425 2.896 18.405 1.00 28.98 197 GLU A O 1
ATOM 1565 N N . LEU A 1 198 ? 38.128 1.523 19.592 1.00 27.56 198 LEU A N 1
ATOM 1566 C CA . LEU A 1 198 ? 36.882 2.189 19.219 1.00 27.56 198 LEU A CA 1
ATOM 1567 C C . LEU A 1 198 ? 36.751 3.475 20.047 1.00 27.56 198 LEU A C 1
ATOM 1569 O O . LEU A 1 198 ? 36.805 3.409 21.269 1.00 27.56 198 LEU A O 1
ATOM 1573 N N . MET A 1 199 ? 36.536 4.613 19.376 1.00 22.72 199 MET A N 1
ATOM 1574 C CA . MET A 1 199 ? 35.550 5.670 19.686 1.00 22.72 199 MET A CA 1
ATOM 1575 C C . MET A 1 199 ? 35.973 6.995 19.021 1.00 22.72 199 MET A C 1
ATOM 1577 O O . MET A 1 199 ? 36.892 7.681 19.455 1.00 22.72 199 MET A O 1
ATOM 1581 N N . ILE A 1 200 ? 35.265 7.352 17.943 1.00 25.73 200 ILE A N 1
ATOM 1582 C CA . ILE A 1 200 ? 35.020 8.712 17.424 1.00 25.73 200 ILE A CA 1
ATOM 1583 C C . ILE A 1 200 ? 36.168 9.723 17.629 1.00 25.73 200 ILE A C 1
ATOM 1585 O O . ILE A 1 200 ? 36.185 10.504 18.584 1.00 25.73 200 ILE A O 1
ATOM 1589 N N . ARG A 1 201 ? 37.058 9.845 16.635 1.00 26.48 201 ARG A N 1
ATOM 1590 C CA . ARG A 1 201 ? 38.008 10.966 16.546 1.00 26.48 201 ARG A CA 1
ATOM 1591 C C . ARG A 1 201 ? 37.656 11.911 15.398 1.00 26.48 201 ARG A C 1
ATOM 1593 O O . ARG A 1 201 ? 38.318 11.957 14.368 1.00 26.48 201 ARG A O 1
ATOM 1600 N N . ILE A 1 202 ? 36.632 12.734 15.620 1.00 28.53 202 ILE A N 1
ATOM 1601 C CA . ILE A 1 202 ? 36.355 13.921 14.800 1.00 28.53 202 ILE A CA 1
ATOM 1602 C C . ILE A 1 202 ? 37.480 14.941 15.039 1.00 28.53 202 ILE A C 1
ATOM 1604 O O . ILE A 1 202 ? 37.476 15.673 16.035 1.00 28.53 202 ILE A O 1
ATOM 1608 N N . LYS A 1 203 ? 38.452 15.011 14.124 1.00 25.89 203 LYS A N 1
ATOM 1609 C CA . LYS A 1 203 ? 39.406 16.123 14.041 1.00 25.89 203 LYS A CA 1
ATOM 1610 C C . LYS A 1 203 ? 38.894 17.145 13.034 1.00 25.89 203 LYS A C 1
ATOM 1612 O O . LYS A 1 203 ? 39.046 16.971 11.836 1.00 25.89 203 LYS A O 1
ATOM 1617 N N . ASN A 1 204 ? 38.298 18.195 13.589 1.00 35.50 204 ASN A N 1
ATOM 1618 C CA . ASN A 1 204 ? 38.433 19.617 13.236 1.00 35.50 204 ASN A CA 1
ATOM 1619 C C . ASN A 1 204 ? 37.120 20.378 13.466 1.00 35.50 204 ASN A C 1
ATOM 1621 O O . ASN A 1 204 ? 36.626 21.125 12.633 1.00 35.50 204 ASN A O 1
ATOM 1625 N N . VAL A 1 205 ? 36.557 20.183 14.657 1.00 39.12 205 VAL A N 1
ATOM 1626 C CA . VAL A 1 205 ? 35.414 20.947 15.161 1.00 39.12 205 VAL A CA 1
ATOM 1627 C C . VAL A 1 205 ? 35.870 21.685 16.420 1.00 39.12 205 VAL A C 1
ATOM 1629 O O . VAL A 1 205 ? 35.102 21.865 17.339 1.00 39.12 205 VAL A O 1
ATOM 1632 N N . SER A 1 206 ? 37.140 22.073 16.562 1.00 37.84 206 SER A N 1
ATOM 1633 C CA . SER A 1 206 ? 37.635 22.602 17.846 1.00 37.84 206 SER A CA 1
ATOM 1634 C C . SER A 1 206 ? 37.076 23.993 18.173 1.00 37.84 206 SER A C 1
ATOM 1636 O O . SER A 1 206 ? 36.930 24.324 19.344 1.00 37.84 206 SER A O 1
ATOM 1638 N N . ALA A 1 207 ? 36.694 24.807 17.185 1.00 38.94 207 ALA A N 1
ATOM 1639 C CA . ALA A 1 207 ? 35.995 26.077 17.426 1.00 38.94 207 ALA A CA 1
ATOM 1640 C C . ALA A 1 207 ? 34.494 25.871 17.712 1.00 38.94 207 ALA A C 1
ATOM 1642 O O . ALA A 1 207 ? 33.971 26.409 18.686 1.00 38.94 207 ALA A O 1
ATOM 1643 N N . LEU A 1 208 ? 33.829 25.018 16.926 1.00 42.31 208 LEU A N 1
ATOM 1644 C CA . LEU A 1 208 ? 32.398 24.731 17.052 1.00 42.31 208 LEU A CA 1
ATOM 1645 C C . LEU A 1 208 ? 32.087 23.813 18.251 1.00 42.31 208 LEU A C 1
ATOM 1647 O O . LEU A 1 208 ? 31.140 24.087 18.974 1.00 42.31 208 LEU A O 1
ATOM 1651 N N . LYS A 1 209 ? 32.939 22.829 18.581 1.00 37.88 209 LYS A N 1
ATOM 1652 C CA . LYS A 1 209 ? 32.910 22.121 19.870 1.00 37.88 209 LYS A CA 1
ATOM 1653 C C . LYS A 1 209 ? 33.191 23.103 20.986 1.00 37.88 209 LYS A C 1
ATOM 1655 O O . LYS A 1 209 ? 32.481 23.032 21.951 1.00 37.88 209 LYS A O 1
ATOM 1660 N N . ARG A 1 210 ? 34.123 24.057 20.918 1.00 38.19 210 ARG A N 1
ATOM 1661 C CA . ARG A 1 210 ? 34.316 24.971 22.068 1.00 38.19 210 ARG A CA 1
ATOM 1662 C C . ARG A 1 210 ? 33.091 25.829 22.388 1.00 38.19 210 ARG A C 1
ATOM 1664 O O . ARG A 1 210 ? 32.897 26.130 23.558 1.00 38.19 210 ARG A O 1
ATOM 1671 N N . LEU A 1 211 ? 32.262 26.180 21.401 1.00 41.88 211 LEU A N 1
ATOM 1672 C CA . LEU A 1 211 ? 31.026 26.938 21.621 1.00 41.88 211 LEU A CA 1
ATOM 1673 C C . LEU A 1 211 ? 29.826 26.032 21.942 1.00 41.88 211 LEU A C 1
ATOM 1675 O O . LEU A 1 211 ? 29.099 26.316 22.883 1.00 41.88 211 LEU A O 1
ATOM 1679 N N . VAL A 1 212 ? 29.657 24.918 21.222 1.00 43.62 212 VAL A N 1
ATOM 1680 C CA . VAL A 1 212 ? 28.595 23.927 21.468 1.00 43.62 212 VAL A CA 1
ATOM 1681 C C . VAL A 1 212 ? 28.865 23.149 22.747 1.00 43.62 212 VAL A C 1
ATOM 1683 O O . VAL A 1 212 ? 27.951 22.972 23.516 1.00 43.62 212 VAL A O 1
ATOM 1686 N N . HIS A 1 213 ? 30.101 22.766 23.049 1.00 39.16 213 HIS A N 1
ATOM 1687 C CA . HIS A 1 213 ? 30.526 22.236 24.349 1.00 39.16 213 HIS A CA 1
ATOM 1688 C C . HIS A 1 213 ? 30.484 23.318 25.419 1.00 39.16 213 HIS A C 1
ATOM 1690 O O . HIS A 1 213 ? 30.208 22.974 26.543 1.00 39.16 213 HIS A O 1
ATOM 1696 N N . ARG A 1 214 ? 30.695 24.617 25.145 1.00 37.34 214 ARG A N 1
ATOM 1697 C CA . ARG A 1 214 ? 30.386 25.641 26.164 1.00 37.34 214 ARG A CA 1
ATOM 1698 C C . ARG A 1 214 ? 28.891 25.737 26.415 1.00 37.34 214 ARG A C 1
ATOM 1700 O O . ARG A 1 214 ? 28.520 25.823 27.568 1.00 37.34 214 ARG A O 1
ATOM 1707 N N . LEU A 1 215 ? 28.041 25.688 25.393 1.00 44.06 215 LEU A N 1
ATOM 1708 C CA . LEU A 1 215 ? 26.587 25.694 25.567 1.00 44.06 215 LEU A CA 1
ATOM 1709 C C . LEU A 1 215 ? 26.130 24.415 26.271 1.00 44.06 215 LEU A C 1
ATOM 1711 O O . LEU A 1 215 ? 25.482 24.497 27.299 1.00 44.06 215 LEU A O 1
ATOM 1715 N N . VAL A 1 216 ? 26.569 23.251 25.804 1.00 42.47 216 VAL A N 1
ATOM 1716 C CA . VAL A 1 216 ? 26.272 21.937 26.374 1.00 42.47 216 VAL A CA 1
ATOM 1717 C C . VAL A 1 216 ? 26.856 21.801 27.774 1.00 42.47 216 VAL A C 1
ATOM 1719 O O . VAL A 1 216 ? 26.107 21.408 28.635 1.00 42.47 216 VAL A O 1
ATOM 1722 N N . VAL A 1 217 ? 28.099 22.204 28.065 1.00 37.81 217 VAL A N 1
ATOM 1723 C CA . VAL A 1 217 ? 28.696 22.149 29.422 1.00 37.81 217 VAL A CA 1
ATOM 1724 C C . VAL A 1 217 ? 28.185 23.249 30.345 1.00 37.81 217 VAL A C 1
ATOM 1726 O O . VAL A 1 217 ? 28.129 23.038 31.547 1.00 37.81 217 VAL A O 1
ATOM 1729 N N . THR A 1 218 ? 27.746 24.401 29.834 1.00 41.66 218 THR A N 1
ATOM 1730 C CA . THR A 1 218 ? 26.980 25.347 30.667 1.00 41.66 218 THR A CA 1
ATOM 1731 C C . THR A 1 218 ? 25.602 24.760 30.999 1.00 41.66 218 THR A C 1
ATOM 1733 O O . THR A 1 218 ? 25.121 24.961 32.106 1.00 41.66 218 THR A O 1
ATOM 1736 N N . PHE A 1 219 ? 25.004 23.970 30.096 1.00 40.69 219 PHE A N 1
ATOM 1737 C CA . PHE A 1 219 ? 23.775 23.205 30.346 1.00 40.69 219 PHE A CA 1
ATOM 1738 C C . PHE A 1 219 ? 23.995 21.955 31.230 1.00 40.69 219 PHE A C 1
ATOM 1740 O O . PHE A 1 219 ? 23.139 21.647 32.048 1.00 40.69 219 PHE A O 1
ATOM 1747 N N . ASP A 1 220 ? 25.145 21.284 31.133 1.00 35.41 220 ASP A N 1
ATOM 1748 C CA . ASP A 1 220 ? 25.520 20.088 31.908 1.00 35.41 220 ASP A CA 1
ATOM 1749 C C . ASP A 1 220 ? 26.016 20.468 33.312 1.00 35.41 220 ASP A C 1
ATOM 1751 O O . ASP A 1 220 ? 25.764 19.774 34.291 1.00 35.41 220 ASP A O 1
ATOM 1755 N N . GLY A 1 221 ? 26.642 21.641 33.444 1.00 39.38 221 GLY A N 1
ATOM 1756 C CA . GLY A 1 221 ? 26.971 22.268 34.725 1.00 39.38 221 GLY A CA 1
ATOM 1757 C C . GLY A 1 221 ? 25.735 22.771 35.480 1.00 39.38 221 GLY A C 1
ATOM 1758 O O . GLY A 1 221 ? 25.743 22.798 36.706 1.00 39.38 221 GLY A O 1
ATOM 1759 N N . LEU A 1 222 ? 24.646 23.086 34.767 1.00 39.94 222 LEU A N 1
ATOM 1760 C CA . LEU A 1 222 ? 23.306 23.299 35.336 1.00 39.94 222 LEU A CA 1
ATOM 1761 C C . LEU A 1 222 ? 22.630 21.980 35.775 1.00 39.94 222 LEU A C 1
ATOM 1763 O O . LEU A 1 222 ? 21.663 22.024 36.532 1.00 39.94 222 LEU A O 1
ATOM 1767 N N . LEU A 1 223 ? 23.153 20.824 35.339 1.00 39.94 223 LEU A N 1
ATOM 1768 C CA . LEU A 1 223 ? 22.658 19.468 35.621 1.00 39.94 223 LEU A CA 1
ATOM 1769 C C . LEU A 1 223 ? 23.650 18.590 36.427 1.00 39.94 223 LEU A C 1
ATOM 1771 O O . LEU A 1 223 ? 23.392 17.405 36.622 1.00 39.94 223 LEU A O 1
ATOM 1775 N N . GLY A 1 224 ? 24.737 19.159 36.968 1.00 35.66 224 GLY A N 1
ATOM 1776 C CA . GLY A 1 224 ? 25.555 18.534 38.021 1.00 35.66 224 GLY A CA 1
ATOM 1777 C C . GLY A 1 224 ? 26.687 17.578 37.601 1.00 35.66 224 GLY A C 1
ATOM 1778 O O . GLY A 1 224 ? 27.129 16.793 38.438 1.00 35.66 224 GLY A O 1
ATOM 1779 N N . GLY A 1 225 ? 27.202 17.625 36.367 1.00 33.34 225 GLY A N 1
ATOM 1780 C CA . GLY A 1 225 ? 28.333 16.781 35.927 1.00 33.34 225 GLY A CA 1
ATOM 1781 C C . GLY A 1 225 ? 29.710 17.467 35.991 1.00 33.34 225 GLY A C 1
ATOM 1782 O O . GLY A 1 225 ? 29.885 18.569 35.475 1.00 33.34 225 GLY A O 1
ATOM 1783 N N . SER A 1 226 ? 30.714 16.825 36.602 1.00 32.53 226 SER A N 1
ATOM 1784 C CA . SER A 1 226 ? 32.106 17.299 36.707 1.00 32.53 226 SER A CA 1
ATOM 1785 C C . SER A 1 226 ? 32.922 17.037 35.428 1.00 32.53 226 SER A C 1
ATOM 1787 O O . SER A 1 226 ? 32.843 15.958 34.846 1.00 32.53 226 SER A O 1
ATOM 1789 N N . VAL A 1 227 ? 33.755 17.997 34.993 1.00 34.72 227 VAL A N 1
ATOM 1790 C CA . VAL A 1 227 ? 34.654 17.827 33.830 1.00 34.72 227 VAL A CA 1
ATOM 1791 C C . VAL A 1 227 ? 36.105 18.177 34.180 1.00 34.72 227 VAL A C 1
ATOM 1793 O O . VAL A 1 227 ? 36.401 19.269 34.667 1.00 34.72 227 VAL A O 1
ATOM 1796 N N . ILE A 1 228 ? 37.000 17.226 33.887 1.00 31.28 228 ILE A N 1
ATOM 1797 C CA . ILE A 1 228 ? 38.468 17.316 33.935 1.00 31.28 228 ILE A CA 1
ATOM 1798 C C . ILE A 1 228 ? 38.989 18.076 32.702 1.00 31.28 228 ILE A C 1
ATOM 1800 O O . ILE A 1 228 ? 38.435 18.000 31.608 1.00 31.28 228 ILE A O 1
ATOM 1804 N N . ASN A 1 229 ? 40.064 18.832 32.906 1.00 33.53 229 ASN A N 1
ATOM 1805 C CA . ASN A 1 229 ? 40.621 19.840 32.009 1.00 33.53 229 ASN A CA 1
ATOM 1806 C C . ASN A 1 229 ? 41.902 19.310 31.344 1.00 33.53 229 ASN A C 1
ATOM 1808 O O . ASN A 1 229 ? 42.768 18.839 32.072 1.00 33.53 229 ASN A O 1
ATOM 1812 N N . GLU A 1 230 ? 42.096 19.466 30.027 1.00 29.77 230 GLU A N 1
ATOM 1813 C CA . GLU A 1 230 ? 43.452 19.422 29.450 1.00 29.77 230 GLU A CA 1
ATOM 1814 C C . GLU A 1 230 ? 43.595 20.171 28.107 1.00 29.77 230 GLU A C 1
ATOM 1816 O O . GLU A 1 230 ? 42.734 20.138 27.225 1.00 29.77 230 GLU A O 1
ATOM 1821 N N . LYS A 1 231 ? 44.707 20.912 27.996 1.00 34.38 231 LYS A N 1
ATOM 1822 C CA . LYS A 1 231 ? 45.152 21.746 26.861 1.00 34.38 231 LYS A CA 1
ATOM 1823 C C . LYS A 1 231 ? 45.852 20.879 25.811 1.00 34.38 231 LYS A C 1
ATOM 1825 O O . LYS A 1 231 ? 46.605 20.022 26.230 1.00 34.38 231 LYS A O 1
ATOM 1830 N N . ILE A 1 232 ? 45.763 21.200 24.506 1.00 30.19 232 ILE A N 1
ATOM 1831 C CA . ILE A 1 232 ? 46.852 20.997 23.509 1.00 30.19 232 ILE A CA 1
ATOM 1832 C C . ILE A 1 232 ? 46.606 21.794 22.201 1.00 30.19 232 ILE A C 1
ATOM 1834 O O . ILE A 1 232 ? 45.473 22.075 21.810 1.00 30.19 232 ILE A O 1
ATOM 1838 N N . GLN A 1 233 ? 47.729 22.194 21.589 1.00 28.08 233 GLN A N 1
ATOM 1839 C CA . GLN A 1 233 ? 47.982 23.184 20.530 1.00 28.08 233 GLN A CA 1
ATOM 1840 C C . GLN A 1 233 ? 47.502 22.843 19.101 1.00 28.08 233 GLN A C 1
ATOM 1842 O O . GLN A 1 233 ? 47.296 21.693 18.723 1.00 28.08 233 GLN A O 1
ATOM 1847 N N . SER A 1 234 ? 47.378 23.905 18.294 1.00 28.33 234 SER A N 1
ATOM 1848 C CA . SER A 1 234 ? 46.857 23.978 16.922 1.00 28.33 234 SER A CA 1
ATOM 1849 C C . SER A 1 234 ? 47.909 23.830 15.813 1.00 28.33 234 SER A C 1
ATOM 1851 O O . SER A 1 234 ? 48.975 24.433 15.911 1.00 28.33 234 SER A O 1
ATOM 1853 N N . LYS A 1 235 ? 47.528 23.211 14.683 1.00 26.91 235 LYS A N 1
ATOM 1854 C CA . LYS A 1 235 ? 48.045 23.521 13.331 1.00 26.91 235 LYS A CA 1
ATOM 1855 C C . LYS A 1 235 ? 46.917 23.434 12.286 1.00 26.91 235 LYS A C 1
ATOM 1857 O O . LYS A 1 235 ? 46.045 22.576 12.390 1.00 26.91 235 LYS A O 1
ATOM 1862 N N . SER A 1 236 ? 46.924 24.381 11.347 1.00 32.44 236 SER A N 1
ATOM 1863 C CA . SER A 1 236 ? 45.870 24.746 10.385 1.00 32.44 236 SER A CA 1
ATOM 1864 C C . SER A 1 236 ? 46.011 24.077 9.017 1.00 32.44 236 SER A C 1
ATOM 1866 O O . SER A 1 236 ? 47.139 23.926 8.565 1.00 32.44 236 SER A O 1
ATOM 1868 N N . ILE A 1 237 ? 44.884 23.837 8.323 1.00 27.08 237 ILE A N 1
ATOM 1869 C CA . ILE A 1 237 ? 44.740 23.751 6.849 1.00 27.08 237 ILE A CA 1
ATOM 1870 C C . ILE A 1 237 ? 43.380 24.384 6.456 1.00 27.08 237 ILE A C 1
ATOM 1872 O O . ILE A 1 237 ? 42.415 24.311 7.217 1.00 27.08 237 ILE A O 1
ATOM 1876 N N . SER A 1 238 ? 43.354 25.046 5.295 1.00 40.59 238 SER A N 1
ATOM 1877 C CA . SER A 1 238 ? 42.323 25.917 4.705 1.00 40.59 238 SER A CA 1
ATOM 1878 C C . SER A 1 238 ? 41.143 25.211 4.019 1.00 40.59 238 SER A C 1
ATOM 1880 O O . SER A 1 238 ? 41.348 24.220 3.322 1.00 40.59 238 SER A O 1
ATOM 1882 N N . GLY A 1 239 ? 39.955 25.822 4.087 1.00 37.84 239 GLY A N 1
ATOM 1883 C CA . GLY A 1 239 ? 38.778 25.496 3.270 1.00 37.84 239 GLY A CA 1
ATOM 1884 C C . GLY A 1 239 ? 37.503 26.109 3.866 1.00 37.84 239 GLY A C 1
ATOM 1885 O O . GLY A 1 239 ? 37.156 25.769 4.988 1.00 37.84 239 GLY A O 1
ATOM 1886 N N . TYR A 1 240 ? 36.864 27.035 3.135 1.00 35.59 240 TYR A N 1
ATOM 1887 C CA . TYR A 1 240 ? 35.610 27.761 3.436 1.00 35.59 240 TYR A CA 1
ATOM 1888 C C . TYR A 1 240 ? 35.404 28.277 4.875 1.00 35.59 240 TYR A C 1
ATOM 1890 O O . TYR A 1 240 ? 34.946 27.574 5.773 1.00 35.59 240 TYR A O 1
ATOM 1898 N N . THR A 1 241 ? 35.637 29.576 5.072 1.00 39.12 241 THR A N 1
ATOM 1899 C CA . THR A 1 241 ? 35.286 30.281 6.312 1.00 39.12 241 THR A CA 1
ATOM 1900 C C . THR A 1 241 ? 33.810 30.685 6.271 1.00 39.12 241 THR A C 1
ATOM 1902 O O . THR A 1 241 ? 33.468 31.701 5.672 1.00 39.12 241 THR A O 1
ATOM 1905 N N . LEU A 1 242 ? 32.924 29.906 6.901 1.00 39.28 242 LEU A N 1
ATOM 1906 C CA . LEU A 1 242 ? 31.570 30.376 7.225 1.00 39.28 242 LEU A CA 1
ATOM 1907 C C . LEU A 1 242 ? 31.694 31.611 8.123 1.00 39.28 242 LEU A C 1
ATOM 1909 O O . LEU A 1 242 ? 32.342 31.553 9.173 1.00 39.28 242 LEU A O 1
ATOM 1913 N N . SER A 1 243 ? 31.115 32.740 7.717 1.00 43.25 243 SER A N 1
ATOM 1914 C CA . SER A 1 243 ? 31.155 33.944 8.541 1.00 43.25 243 SER A CA 1
ATOM 1915 C C . SER A 1 243 ? 30.195 33.805 9.727 1.00 43.25 243 SER A C 1
ATOM 1917 O O . SER A 1 243 ? 29.202 33.077 9.677 1.00 43.25 243 SER A O 1
ATOM 1919 N N . TYR A 1 244 ? 30.449 34.546 10.810 1.00 43.69 244 TYR A N 1
ATOM 1920 C CA . TYR A 1 244 ? 29.527 34.614 11.953 1.00 43.69 244 TYR A CA 1
ATOM 1921 C C . TYR A 1 244 ? 28.103 35.015 11.525 1.00 43.69 244 TYR A C 1
ATOM 1923 O O . TYR A 1 244 ? 27.124 34.558 12.110 1.00 43.69 244 TYR A O 1
ATOM 1931 N N . LYS A 1 245 ? 27.980 35.821 10.462 1.00 48.59 245 LYS A N 1
ATOM 1932 C CA . LYS A 1 245 ? 26.689 36.217 9.891 1.00 48.59 245 LYS A CA 1
ATOM 1933 C C . LYS A 1 245 ? 25.961 35.028 9.264 1.00 48.59 245 LYS A C 1
ATOM 1935 O O . LYS A 1 245 ? 24.787 34.843 9.563 1.00 48.59 245 LYS A O 1
ATOM 1940 N N . ASP A 1 246 ? 26.649 34.199 8.480 1.00 46.34 246 ASP A N 1
ATOM 1941 C CA . ASP A 1 246 ? 26.053 33.014 7.838 1.00 46.34 246 ASP A CA 1
ATOM 1942 C C . ASP A 1 246 ? 25.508 32.029 8.882 1.00 46.34 246 ASP A C 1
ATOM 1944 O O . ASP A 1 246 ? 24.434 31.458 8.714 1.00 46.34 246 ASP A O 1
ATOM 1948 N N . TYR A 1 247 ? 26.204 31.901 10.015 1.00 52.72 247 TYR A N 1
ATOM 1949 C CA . TYR A 1 247 ? 25.775 31.078 11.146 1.00 52.72 247 TYR A CA 1
ATOM 1950 C C . TYR A 1 247 ? 24.536 31.636 11.863 1.00 52.72 247 TYR A C 1
ATOM 1952 O O . TYR A 1 247 ? 23.601 30.892 12.162 1.00 52.72 247 TYR A O 1
ATOM 1960 N N . VAL A 1 248 ? 24.499 32.949 12.119 1.00 54.81 248 VAL A N 1
ATOM 1961 C CA . VAL A 1 248 ? 23.338 33.612 12.735 1.00 54.81 248 VAL A CA 1
ATOM 1962 C C . VAL A 1 248 ? 22.116 33.519 11.822 1.00 54.81 248 VAL A C 1
ATOM 1964 O O . VAL A 1 248 ? 21.031 33.193 12.296 1.00 54.81 248 VAL A O 1
ATOM 1967 N N . PHE A 1 249 ? 22.282 33.722 10.513 1.00 55.75 249 PHE A N 1
ATOM 1968 C CA . PHE A 1 249 ? 21.192 33.559 9.552 1.00 55.75 249 PHE A CA 1
ATOM 1969 C C . PHE A 1 249 ? 20.726 32.106 9.440 1.00 55.75 249 PHE A C 1
ATOM 1971 O O . PHE A 1 249 ? 19.519 31.875 9.430 1.00 55.75 249 PHE A O 1
ATOM 1978 N N . ALA A 1 250 ? 21.635 31.126 9.442 1.00 50.69 250 ALA A N 1
ATOM 1979 C CA . ALA A 1 250 ? 21.267 29.713 9.466 1.00 50.69 250 ALA A CA 1
ATOM 1980 C C . ALA A 1 250 ? 20.452 29.360 10.724 1.00 50.69 250 ALA A C 1
ATOM 1982 O O . ALA A 1 250 ? 19.379 28.770 10.606 1.00 50.69 250 ALA A O 1
ATOM 1983 N N . LEU A 1 251 ? 20.882 29.793 11.914 1.00 52.56 251 LEU A N 1
ATOM 1984 C CA . LEU A 1 251 ? 20.146 29.576 13.166 1.00 52.56 251 LEU A CA 1
ATOM 1985 C C . LEU A 1 251 ? 18.783 30.274 13.185 1.00 52.56 251 LEU A C 1
ATOM 1987 O O . LEU A 1 251 ? 17.788 29.659 13.565 1.00 52.56 251 LEU A O 1
ATOM 1991 N N . LEU A 1 252 ? 18.709 31.530 12.742 1.00 62.91 252 LEU A N 1
ATOM 1992 C CA . LEU A 1 252 ? 17.443 32.259 12.631 1.00 62.91 252 LEU A CA 1
ATOM 1993 C C . LEU A 1 252 ? 16.500 31.601 11.612 1.00 62.91 252 LEU A C 1
ATOM 1995 O O . LEU A 1 252 ? 15.297 31.527 11.863 1.00 62.91 252 LEU A O 1
ATOM 1999 N N . SER A 1 253 ? 17.035 31.052 10.515 1.00 54.69 253 SER A N 1
ATOM 2000 C CA . SER A 1 253 ? 16.249 30.367 9.478 1.00 54.69 253 SER A CA 1
ATOM 2001 C C . SER A 1 253 ? 15.585 29.075 9.969 1.00 54.69 253 SER A C 1
ATOM 2003 O O . SER A 1 253 ? 14.538 28.684 9.448 1.00 54.69 253 SER A O 1
ATOM 2005 N N . ILE A 1 254 ? 16.147 28.443 11.007 1.00 51.28 254 ILE A N 1
ATOM 2006 C CA . ILE A 1 254 ? 15.593 27.235 11.635 1.00 51.28 254 ILE A CA 1
ATOM 2007 C C . ILE A 1 254 ? 14.958 27.495 13.004 1.00 51.28 254 ILE A C 1
ATOM 2009 O O . ILE A 1 254 ? 14.357 26.579 13.558 1.00 51.28 254 ILE A O 1
ATOM 2013 N N . ASN A 1 255 ? 15.028 28.718 13.541 1.00 60.09 255 ASN A N 1
ATOM 2014 C CA . ASN A 1 255 ? 14.539 29.059 14.883 1.00 60.09 255 ASN A CA 1
ATOM 2015 C C . ASN A 1 255 ? 13.058 28.694 15.077 1.00 60.09 255 ASN A C 1
ATOM 2017 O O . ASN A 1 255 ? 12.675 28.103 16.084 1.00 60.09 255 ASN A O 1
ATOM 2021 N N . TRP A 1 256 ? 12.231 28.933 14.055 1.00 60.78 256 TRP A N 1
ATOM 2022 C CA . TRP A 1 256 ? 10.816 28.549 14.070 1.00 60.78 256 TRP A CA 1
ATOM 2023 C C . TRP A 1 256 ? 10.586 27.025 14.103 1.00 60.78 256 TRP A C 1
ATOM 2025 O O . TRP A 1 256 ? 9.513 26.572 14.499 1.00 60.78 256 TRP A O 1
ATOM 2035 N N . ARG A 1 257 ? 11.580 26.219 13.700 1.00 52.53 257 ARG A N 1
ATOM 2036 C CA . ARG A 1 257 ? 11.542 24.747 13.734 1.00 52.53 257 ARG A CA 1
ATOM 2037 C C . ARG A 1 257 ? 12.143 24.158 15.003 1.00 52.53 257 ARG A C 1
ATOM 2039 O O . ARG A 1 257 ? 11.778 23.034 15.335 1.00 52.53 257 ARG A O 1
ATOM 2046 N N . LEU A 1 258 ? 13.017 24.876 15.713 1.00 59.97 258 LEU A N 1
ATOM 2047 C CA . LEU A 1 258 ? 13.721 24.349 16.888 1.00 59.97 258 LEU A CA 1
ATOM 2048 C C . LEU A 1 258 ? 12.745 23.825 17.946 1.00 59.97 258 LEU A C 1
ATOM 2050 O O . LEU A 1 258 ? 12.871 22.677 18.358 1.00 59.97 258 LEU A O 1
ATOM 2054 N N . ASN A 1 259 ? 11.710 24.593 18.300 1.00 61.16 259 ASN A N 1
ATOM 2055 C CA . ASN A 1 259 ? 10.684 24.138 19.248 1.00 61.16 259 ASN A CA 1
ATOM 2056 C C . ASN A 1 259 ? 9.984 22.854 18.785 1.00 61.16 259 ASN A C 1
ATOM 2058 O O . ASN A 1 259 ? 9.768 21.942 19.578 1.00 61.16 259 ASN A O 1
ATOM 2062 N N . ARG A 1 260 ? 9.671 22.745 17.489 1.00 59.25 260 ARG A N 1
ATOM 2063 C CA . ARG A 1 260 ? 9.034 21.549 16.925 1.00 59.25 260 ARG A CA 1
ATOM 2064 C C . ARG A 1 260 ? 9.980 20.345 16.938 1.00 59.25 260 ARG A C 1
ATOM 2066 O O . ARG A 1 260 ? 9.535 19.242 17.224 1.00 59.25 260 ARG A O 1
ATOM 2073 N N . MET A 1 261 ? 11.272 20.557 16.686 1.00 54.78 261 MET A N 1
ATOM 2074 C CA . MET A 1 261 ? 12.302 19.517 16.772 1.00 54.78 261 MET A CA 1
ATOM 2075 C C . MET A 1 261 ? 12.528 19.043 18.212 1.00 54.78 261 MET A C 1
ATOM 2077 O O . MET A 1 261 ? 12.649 17.842 18.434 1.00 54.78 261 MET A O 1
ATOM 2081 N N . PHE A 1 262 ? 12.554 19.953 19.191 1.00 60.44 262 PHE A N 1
ATOM 2082 C CA . PHE A 1 262 ? 12.670 19.597 20.609 1.00 60.44 262 PHE A CA 1
ATOM 2083 C C . PHE A 1 262 ? 11.445 18.825 21.101 1.00 60.44 262 PHE A C 1
ATOM 2085 O O . PHE A 1 262 ? 11.601 17.792 21.750 1.00 60.44 262 PHE A O 1
ATOM 2092 N N . ASN A 1 263 ? 10.242 19.278 20.742 1.00 58.56 263 ASN A N 1
ATOM 2093 C CA . ASN A 1 263 ? 9.005 18.588 21.099 1.00 58.56 263 ASN A CA 1
ATOM 2094 C C . ASN A 1 263 ? 8.946 17.191 20.466 1.00 58.56 263 ASN A C 1
ATOM 2096 O O . ASN A 1 263 ? 8.747 16.222 21.189 1.00 58.56 263 ASN A O 1
ATOM 2100 N N . ALA A 1 264 ? 9.253 17.068 19.169 1.00 58.50 264 ALA A N 1
ATOM 2101 C CA . ALA A 1 264 ? 9.320 15.773 18.489 1.00 58.50 264 ALA A CA 1
ATOM 2102 C C . ALA A 1 264 ? 10.391 14.851 19.100 1.00 58.50 264 ALA A C 1
ATOM 2104 O O . ALA A 1 264 ? 10.155 13.666 19.311 1.00 58.50 264 ALA A O 1
ATOM 2105 N N . GLY A 1 265 ? 11.569 15.385 19.444 1.00 59.66 265 GLY A N 1
ATOM 2106 C CA . GLY A 1 265 ? 12.631 14.616 20.093 1.00 59.66 265 GLY A CA 1
ATOM 2107 C C . GLY A 1 265 ? 12.239 14.100 21.482 1.00 59.66 265 GLY A C 1
ATOM 2108 O O . GLY A 1 265 ? 12.590 12.976 21.837 1.00 59.66 265 GLY A O 1
ATOM 2109 N N . ASN A 1 266 ? 11.494 14.890 22.258 1.00 63.97 266 ASN A N 1
ATOM 2110 C CA . ASN A 1 266 ? 10.975 14.477 23.563 1.00 63.97 266 ASN A CA 1
ATOM 2111 C C . ASN A 1 266 ? 9.834 13.458 23.433 1.00 63.97 266 ASN A C 1
ATOM 2113 O O . ASN A 1 266 ? 9.806 12.485 24.185 1.00 63.97 266 ASN A O 1
ATOM 2117 N N . GLU A 1 267 ? 8.940 13.634 22.459 1.00 65.94 267 GLU A N 1
ATOM 2118 C CA . GLU A 1 267 ? 7.870 12.678 22.158 1.00 65.94 267 GLU A CA 1
ATOM 2119 C C . GLU A 1 267 ? 8.442 11.323 21.738 1.00 65.94 267 GLU A C 1
ATOM 2121 O O . GLU A 1 267 ? 8.098 10.314 22.352 1.00 65.94 267 GLU A O 1
ATOM 2126 N N . VAL A 1 268 ? 9.400 11.295 20.804 1.00 65.88 268 VAL A N 1
ATOM 2127 C CA . VAL A 1 268 ? 10.071 10.062 20.359 1.00 65.88 268 VAL A CA 1
ATOM 2128 C C . VAL A 1 268 ? 10.810 9.375 21.509 1.00 65.88 268 VAL A C 1
ATOM 2130 O O . VAL A 1 268 ? 10.703 8.161 21.660 1.00 65.88 268 VAL A O 1
ATOM 2133 N N . LYS A 1 269 ? 11.503 10.126 22.378 1.00 66.62 269 LYS A N 1
ATOM 2134 C CA . LYS A 1 269 ? 12.141 9.564 23.586 1.00 66.62 269 LYS A CA 1
ATOM 2135 C C . LYS A 1 269 ? 11.136 8.961 24.570 1.00 66.62 269 LYS A C 1
ATOM 2137 O O . LYS A 1 269 ? 11.501 8.086 25.350 1.00 66.62 269 LYS A O 1
ATOM 2142 N N . SER A 1 270 ? 9.888 9.425 24.552 1.00 71.69 270 SER A N 1
ATOM 2143 C CA . SER A 1 270 ? 8.819 8.918 25.416 1.00 71.69 270 SER A CA 1
ATOM 2144 C C . SER A 1 270 ? 8.144 7.646 24.882 1.00 71.69 270 SER A C 1
ATOM 2146 O O . SER A 1 270 ? 7.316 7.057 25.588 1.00 71.69 270 SER A O 1
ATOM 2148 N N . LEU A 1 271 ? 8.457 7.236 23.646 1.00 78.75 271 LEU A N 1
ATOM 2149 C CA . LEU A 1 271 ? 7.949 6.015 23.033 1.00 78.75 271 LEU A CA 1
ATOM 2150 C C . LEU A 1 271 ? 8.824 4.833 23.454 1.00 78.75 271 LEU A C 1
ATOM 2152 O O . LEU A 1 271 ? 9.937 4.657 22.965 1.00 78.75 271 LEU A O 1
ATOM 2156 N N . THR A 1 272 ? 8.307 3.993 24.347 1.00 84.06 272 THR A N 1
ATOM 2157 C CA . THR A 1 272 ? 8.955 2.734 24.731 1.00 84.06 272 THR A CA 1
ATOM 2158 C C . THR A 1 272 ? 8.070 1.542 24.361 1.00 84.06 272 THR A C 1
ATOM 2160 O O . THR A 1 272 ? 6.843 1.676 24.357 1.00 84.06 272 THR A O 1
ATOM 2163 N N . PRO A 1 273 ? 8.650 0.368 24.040 1.00 86.12 273 PRO A N 1
ATOM 2164 C CA . PRO A 1 273 ? 7.873 -0.803 23.626 1.00 86.12 273 PRO A CA 1
ATOM 2165 C C . PRO A 1 273 ? 6.832 -1.254 24.664 1.00 86.12 273 PRO A C 1
ATOM 2167 O O . PRO A 1 273 ? 5.737 -1.666 24.291 1.00 86.12 273 PRO A O 1
ATOM 2170 N N . ASP A 1 274 ? 7.140 -1.138 25.955 1.00 90.75 274 ASP A N 1
ATOM 2171 C CA . ASP A 1 274 ? 6.266 -1.611 27.036 1.00 90.75 274 ASP A CA 1
ATOM 2172 C C . ASP A 1 274 ? 5.213 -0.594 27.483 1.00 90.75 274 ASP A C 1
ATOM 2174 O O . ASP A 1 274 ? 4.294 -0.947 28.219 1.00 90.75 274 ASP A O 1
ATOM 2178 N N . LYS A 1 275 ? 5.320 0.666 27.046 1.00 89.62 275 LYS A N 1
ATOM 2179 C CA . LYS A 1 275 ? 4.351 1.704 27.398 1.00 89.62 275 LYS A CA 1
ATOM 2180 C C . LYS A 1 275 ? 3.020 1.431 26.711 1.00 89.62 275 LYS A C 1
ATOM 2182 O O . LYS A 1 275 ? 2.983 1.116 25.517 1.00 89.62 275 LYS A O 1
ATOM 2187 N N . ASN A 1 276 ? 1.934 1.616 27.460 1.00 92.94 276 ASN A N 1
ATOM 2188 C CA . ASN A 1 276 ? 0.590 1.519 26.914 1.00 92.94 276 ASN A CA 1
ATOM 2189 C C . ASN A 1 276 ? 0.388 2.626 25.874 1.00 92.94 276 ASN A C 1
ATOM 2191 O O . ASN A 1 276 ? 0.456 3.817 26.183 1.00 92.94 276 ASN A O 1
ATOM 2195 N N . MET A 1 277 ? 0.213 2.215 24.624 1.00 90.56 277 MET A N 1
ATOM 2196 C CA . MET A 1 277 ? -0.060 3.079 23.490 1.00 90.56 277 MET A CA 1
ATOM 2197 C C . MET A 1 277 ? -0.687 2.255 22.371 1.00 90.56 277 MET A C 1
ATOM 2199 O O . MET A 1 277 ? -0.243 1.150 22.058 1.00 90.56 277 MET A O 1
ATOM 2203 N N . SER A 1 278 ? -1.664 2.854 21.706 1.00 94.00 278 SER A N 1
ATOM 2204 C CA . SER A 1 278 ? -2.175 2.391 20.427 1.00 94.00 278 SER A CA 1
ATOM 2205 C C . SER A 1 278 ? -2.295 3.589 19.499 1.00 94.00 278 SER A C 1
ATOM 2207 O O . SER A 1 278 ? -2.726 4.657 19.929 1.00 94.00 278 SER A O 1
ATOM 2209 N N . PHE A 1 279 ? -1.987 3.418 18.211 1.00 90.88 279 PHE A N 1
ATOM 2210 C CA . PHE A 1 279 ? -2.345 4.432 17.214 1.00 90.88 279 PHE A CA 1
ATOM 2211 C C . PHE A 1 279 ? -3.870 4.623 17.098 1.00 90.88 279 PHE A C 1
ATOM 2213 O O . PHE A 1 279 ? -4.311 5.646 16.582 1.00 90.88 279 PHE A O 1
ATOM 2220 N N . GLY A 1 280 ? -4.676 3.697 17.638 1.00 93.62 280 GLY A N 1
ATOM 2221 C CA . GLY A 1 280 ? -6.106 3.898 17.865 1.00 93.62 280 GLY A CA 1
ATOM 2222 C C . GLY A 1 280 ? -6.412 5.136 18.715 1.00 93.62 280 GLY A C 1
ATOM 2223 O O . GLY A 1 280 ? -7.367 5.840 18.404 1.00 93.62 280 GLY A O 1
ATOM 2224 N N . ASN A 1 281 ? -5.554 5.475 19.688 1.00 92.69 281 ASN A N 1
ATOM 2225 C CA . ASN A 1 281 ? -5.688 6.699 20.489 1.00 92.69 281 ASN A CA 1
ATOM 2226 C C . ASN A 1 281 ? -5.527 7.955 19.623 1.00 92.69 281 ASN A C 1
ATOM 2228 O O . ASN A 1 281 ? -6.188 8.963 19.850 1.00 92.69 281 ASN A O 1
ATOM 2232 N N . THR A 1 282 ? -4.663 7.904 18.605 1.00 91.19 282 THR A N 1
ATOM 2233 C CA . THR A 1 282 ? -4.510 9.007 17.650 1.00 91.19 282 THR A CA 1
ATOM 2234 C C . THR A 1 282 ? -5.743 9.151 16.760 1.00 91.19 282 THR A C 1
ATOM 2236 O O . THR A 1 282 ? -6.117 10.267 16.401 1.00 91.19 282 THR A O 1
ATOM 2239 N N . LEU A 1 283 ? -6.395 8.037 16.410 1.00 94.81 283 LEU A N 1
ATOM 2240 C CA . LEU A 1 283 ? -7.663 8.064 15.679 1.00 94.81 283 LEU A CA 1
ATOM 2241 C C . LEU A 1 283 ? -8.765 8.728 16.519 1.00 94.81 283 LEU A C 1
ATOM 2243 O O . LEU A 1 283 ? -9.450 9.606 15.999 1.00 94.81 283 LEU A O 1
ATOM 2247 N N . ASP A 1 284 ? -8.854 8.407 17.815 1.00 95.62 284 ASP A N 1
ATOM 2248 C CA . ASP A 1 284 ? -9.780 9.068 18.749 1.00 95.62 284 ASP A CA 1
ATOM 2249 C C . ASP A 1 284 ? -9.473 10.558 18.908 1.00 95.62 284 ASP A C 1
ATOM 2251 O O . ASP A 1 284 ? -10.349 11.399 18.718 1.00 95.62 284 ASP A O 1
ATOM 2255 N N . TYR A 1 285 ? -8.205 10.905 19.141 1.00 93.62 285 TYR A N 1
ATOM 2256 C CA . TYR A 1 285 ? -7.767 12.297 19.234 1.00 93.62 285 TYR A CA 1
ATOM 2257 C C . TYR A 1 285 ? -8.153 13.113 17.994 1.00 93.62 285 TYR A C 1
ATOM 2259 O O . TYR A 1 285 ? -8.616 14.250 18.102 1.00 93.62 285 TYR A O 1
ATOM 2267 N N . ASN A 1 286 ? -7.973 12.545 16.799 1.00 91.69 286 ASN A N 1
ATOM 2268 C CA . ASN A 1 286 ? -8.341 13.215 15.556 1.00 91.69 286 ASN A CA 1
ATOM 2269 C C . ASN A 1 286 ? -9.862 13.326 15.388 1.00 91.69 286 ASN A C 1
ATOM 2271 O O . ASN A 1 286 ? -10.333 14.351 14.897 1.00 91.69 286 ASN A O 1
ATOM 2275 N N . ALA A 1 287 ? -10.622 12.312 15.805 1.00 96.88 287 ALA A N 1
ATOM 2276 C CA . ALA A 1 287 ? -12.082 12.341 15.798 1.00 96.88 287 ALA A CA 1
ATOM 2277 C C . ALA A 1 287 ? -12.653 13.406 16.742 1.00 96.88 287 ALA A C 1
ATOM 2279 O O . ALA A 1 287 ? -13.645 14.039 16.403 1.00 96.88 287 ALA A O 1
ATOM 2280 N N . GLU A 1 288 ? -12.007 13.659 17.880 1.00 95.94 288 GLU A N 1
ATOM 2281 C CA . GLU A 1 288 ? -12.398 14.725 18.806 1.00 95.94 288 GLU A CA 1
ATOM 2282 C C . GLU A 1 288 ? -11.966 16.107 18.301 1.00 95.94 288 GLU A C 1
ATOM 2284 O O . GLU A 1 288 ? -12.765 17.040 18.220 1.00 95.94 288 GLU A O 1
ATOM 2289 N N . LYS A 1 289 ? -10.691 16.258 17.931 1.00 95.75 289 LYS A N 1
ATOM 2290 C CA . LYS A 1 289 ? -10.105 17.566 17.606 1.00 95.75 289 LYS A CA 1
ATOM 2291 C C . LYS A 1 289 ? -10.485 18.080 16.221 1.00 95.75 289 LYS A C 1
ATOM 2293 O O . LYS A 1 289 ? -10.552 19.291 15.994 1.00 95.75 289 LYS A O 1
ATOM 2298 N N . TYR A 1 290 ? -10.669 17.171 15.272 1.00 92.50 290 TYR A N 1
ATOM 2299 C CA . TYR A 1 290 ? -10.905 17.478 13.865 1.00 92.50 290 TYR A CA 1
ATOM 2300 C C . TYR A 1 290 ? -12.188 16.820 13.352 1.00 92.50 290 TYR A C 1
ATOM 2302 O O . TYR A 1 290 ? -12.270 16.529 12.162 1.00 92.50 290 TYR A O 1
ATOM 2310 N N . ALA A 1 291 ? -13.173 16.626 14.237 1.00 95.88 291 ALA A N 1
ATOM 2311 C CA . ALA A 1 291 ? -14.414 15.883 14.015 1.00 95.88 291 ALA A CA 1
ATOM 2312 C C . ALA A 1 291 ? -14.995 16.027 12.604 1.00 95.88 291 ALA A C 1
ATOM 2314 O O . ALA A 1 291 ? -15.089 15.031 11.895 1.00 95.88 291 ALA A O 1
ATOM 2315 N N . ASP A 1 292 ? -15.295 17.261 12.184 1.00 95.62 292 ASP A N 1
ATOM 2316 C CA . ASP A 1 292 ? -15.986 17.561 10.920 1.00 95.62 292 ASP A CA 1
ATOM 2317 C C . ASP A 1 292 ? -15.045 17.689 9.707 1.00 95.62 292 ASP A C 1
ATOM 2319 O O . ASP A 1 292 ? -15.484 17.890 8.568 1.00 95.62 292 ASP A O 1
ATOM 2323 N N . ARG A 1 293 ? -13.723 17.610 9.917 1.00 91.00 293 ARG A N 1
ATOM 2324 C CA . ARG A 1 293 ? -12.755 17.687 8.817 1.00 91.00 293 ARG A CA 1
ATOM 2325 C C . ARG A 1 293 ? -12.745 16.373 8.028 1.00 91.00 293 ARG A C 1
ATOM 2327 O O . ARG A 1 293 ? -12.855 15.305 8.631 1.00 91.00 293 ARG A O 1
ATOM 2334 N N . PRO A 1 294 ? -12.579 16.425 6.690 1.00 88.06 294 PRO A N 1
ATOM 2335 C CA . PRO A 1 294 ? -12.402 15.219 5.886 1.00 88.06 294 PRO A CA 1
ATOM 2336 C C . PRO A 1 294 ? -11.179 14.424 6.366 1.00 88.06 294 PRO A C 1
ATOM 2338 O O . PRO A 1 294 ? -10.074 14.962 6.374 1.00 88.06 294 PRO A O 1
ATOM 2341 N N . ALA A 1 295 ? -11.385 13.158 6.729 1.00 87.75 295 ALA A N 1
ATOM 2342 C CA . ALA A 1 295 ? -10.324 12.223 7.104 1.00 87.75 295 ALA A CA 1
ATOM 2343 C C . ALA A 1 295 ? -9.938 11.305 5.947 1.00 87.75 295 ALA A C 1
ATOM 2345 O O . ALA A 1 295 ? -8.769 10.963 5.777 1.00 87.75 295 ALA A O 1
ATOM 2346 N N . LEU A 1 296 ? -10.936 10.906 5.156 1.00 89.50 296 LEU A N 1
ATOM 2347 C CA . LEU A 1 296 ? -10.766 9.994 4.041 1.00 89.50 296 LEU A CA 1
ATOM 2348 C C . LEU A 1 296 ? -11.618 10.442 2.856 1.00 89.50 296 LEU A C 1
ATOM 2350 O O . LEU A 1 296 ? -12.809 10.719 3.002 1.00 89.50 296 LEU A O 1
ATOM 2354 N N . LEU A 1 297 ? -10.985 10.485 1.686 1.00 87.12 297 LEU A N 1
ATOM 2355 C CA . LEU A 1 297 ? -11.622 10.695 0.392 1.00 87.12 297 LEU A CA 1
ATOM 2356 C C . LEU A 1 297 ? -11.320 9.474 -0.471 1.00 87.12 297 LEU A C 1
ATOM 2358 O O . LEU A 1 297 ? -10.152 9.135 -0.671 1.00 87.12 297 LEU A O 1
ATOM 2362 N N . TYR A 1 298 ? -12.363 8.815 -0.958 1.00 85.06 298 TYR A N 1
ATOM 2363 C CA . TYR A 1 298 ? -12.254 7.656 -1.829 1.00 85.06 298 TYR A CA 1
ATOM 2364 C C . TYR A 1 298 ? -13.347 7.725 -2.887 1.00 85.06 298 TYR A C 1
ATOM 2366 O O . TYR A 1 298 ? -14.517 7.525 -2.580 1.00 85.06 298 TYR A O 1
ATOM 2374 N N . GLU A 1 299 ? -12.953 8.022 -4.123 1.00 88.19 299 GLU A N 1
ATOM 2375 C CA . GLU A 1 299 ? -13.881 8.231 -5.237 1.00 88.19 299 GLU A CA 1
ATOM 2376 C C . GLU A 1 299 ? -14.961 9.272 -4.883 1.00 88.19 299 GLU A C 1
ATOM 2378 O O . GLU A 1 299 ? -14.635 10.433 -4.633 1.00 88.19 299 GLU A O 1
ATOM 2383 N N . ASP A 1 300 ? -16.226 8.867 -4.857 1.00 85.75 300 ASP A N 1
ATOM 2384 C CA . ASP A 1 300 ? -17.395 9.664 -4.490 1.00 85.75 300 ASP A CA 1
ATOM 2385 C C . ASP A 1 300 ? -17.733 9.615 -2.986 1.00 85.75 300 ASP A C 1
ATOM 2387 O O . ASP A 1 300 ? -18.635 10.314 -2.523 1.00 85.75 300 ASP A O 1
ATOM 2391 N N . ILE A 1 301 ? -16.983 8.836 -2.203 1.00 87.69 301 ILE A N 1
ATOM 2392 C CA . ILE A 1 301 ? -17.182 8.645 -0.767 1.00 87.69 301 ILE A CA 1
ATOM 2393 C C . ILE A 1 301 ? -16.254 9.567 0.028 1.00 87.69 301 ILE A C 1
ATOM 2395 O O . ILE A 1 301 ? -15.045 9.662 -0.210 1.00 87.69 301 ILE A O 1
ATOM 2399 N N . LYS A 1 302 ? -16.823 10.212 1.047 1.00 91.62 302 LYS A N 1
ATOM 2400 C CA . LYS A 1 302 ? -16.104 11.026 2.025 1.00 91.62 302 LYS A CA 1
ATOM 2401 C C . LYS A 1 302 ? -16.481 10.579 3.431 1.00 91.62 302 LYS A C 1
ATOM 2403 O O . LYS A 1 302 ? -17.662 10.523 3.747 1.00 91.62 302 LYS A O 1
ATOM 2408 N N . TYR A 1 303 ? -15.473 10.363 4.271 1.00 94.75 303 TYR A N 1
ATOM 2409 C CA . TYR A 1 303 ? -15.649 10.254 5.718 1.00 94.75 303 TYR A CA 1
ATOM 2410 C C . TYR A 1 303 ? -14.976 11.435 6.410 1.00 94.75 303 TYR A C 1
ATOM 2412 O O . TYR A 1 303 ? -13.828 11.793 6.111 1.00 94.75 303 TYR A O 1
ATOM 2420 N N . THR A 1 304 ? -15.679 12.037 7.358 1.00 97.50 304 THR A N 1
ATOM 2421 C CA . THR A 1 304 ? -15.074 12.914 8.361 1.00 97.50 304 THR A CA 1
ATOM 2422 C C . THR A 1 304 ? -14.275 12.098 9.384 1.00 97.50 304 THR A C 1
ATOM 2424 O O . THR A 1 304 ? -14.400 10.872 9.449 1.00 97.50 304 THR A O 1
ATOM 2427 N N . HIS A 1 305 ? -13.428 12.749 10.189 1.00 96.50 305 HIS A N 1
ATOM 2428 C CA . HIS A 1 305 ? -12.688 12.046 11.248 1.00 96.50 305 HIS A CA 1
ATOM 2429 C C . HIS A 1 305 ? -13.627 11.381 12.253 1.00 96.50 305 HIS A C 1
ATOM 2431 O O . HIS A 1 305 ? -13.353 10.261 12.683 1.00 96.50 305 HIS A O 1
ATOM 2437 N N . LYS A 1 306 ? -14.741 12.044 12.583 1.00 98.12 306 LYS A N 1
ATOM 2438 C CA . LYS A 1 306 ? -15.763 11.497 13.471 1.00 98.12 306 LYS A CA 1
ATOM 2439 C C . LYS A 1 306 ? -16.410 10.244 12.882 1.00 98.12 306 LYS A C 1
ATOM 2441 O O . LYS A 1 306 ? -16.332 9.189 13.500 1.00 98.12 306 LYS A O 1
ATOM 2446 N N . GLU A 1 307 ? -16.969 10.328 11.675 1.00 98.19 307 GLU A N 1
ATOM 2447 C CA . GLU A 1 307 ? -17.663 9.194 11.039 1.00 98.19 307 GLU A CA 1
ATOM 2448 C C . GLU A 1 307 ? -16.735 7.991 10.832 1.00 98.19 307 GLU A C 1
ATOM 2450 O O . GLU A 1 307 ? -17.126 6.847 11.064 1.00 98.19 307 GLU A O 1
ATOM 2455 N N . LEU A 1 308 ? -15.487 8.240 10.416 1.00 98.06 308 LEU A N 1
ATOM 2456 C CA . LEU A 1 308 ? -14.500 7.179 10.231 1.00 98.06 308 LEU A CA 1
ATOM 2457 C C . LEU A 1 308 ? -14.204 6.458 11.555 1.00 98.06 308 LEU A C 1
ATOM 2459 O O . LEU A 1 308 ? -14.163 5.228 11.593 1.00 98.06 308 LEU A O 1
ATOM 2463 N N . ASN A 1 309 ? -14.015 7.217 12.638 1.00 98.50 309 ASN A N 1
ATOM 2464 C CA . ASN A 1 309 ? -13.722 6.660 13.955 1.00 98.50 309 ASN A CA 1
ATOM 2465 C C . ASN A 1 309 ? -14.930 5.935 14.561 1.00 98.50 309 ASN A C 1
ATOM 2467 O O . ASN A 1 309 ? -14.756 4.881 15.164 1.00 98.50 309 ASN A O 1
ATOM 2471 N N . GLU A 1 310 ? -16.149 6.438 14.355 1.00 98.62 310 GLU A N 1
ATOM 2472 C CA . GLU A 1 310 ? -17.377 5.754 14.773 1.00 98.62 310 GLU A CA 1
ATOM 2473 C C . GLU A 1 310 ? -17.505 4.384 14.094 1.00 98.62 310 GLU A C 1
ATOM 2475 O O . GLU A 1 310 ? -17.770 3.396 14.774 1.00 98.62 310 GLU A O 1
ATOM 2480 N N . TRP A 1 311 ? -17.230 4.273 12.789 1.00 98.50 311 TRP A N 1
ATOM 2481 C CA . TRP A 1 311 ? -17.201 2.972 12.106 1.00 98.50 311 TRP A CA 1
ATOM 2482 C C . TRP A 1 311 ? -16.107 2.039 12.636 1.00 98.50 311 TRP A C 1
ATOM 2484 O O . TRP A 1 311 ? -16.349 0.843 12.814 1.00 98.50 311 TRP A O 1
ATOM 2494 N N . MET A 1 312 ? -14.916 2.569 12.930 1.00 98.62 312 MET A N 1
ATOM 2495 C CA . MET A 1 312 ? -13.845 1.792 13.564 1.00 98.62 312 MET A CA 1
ATOM 2496 C C . MET A 1 312 ? -14.268 1.281 14.947 1.00 98.62 312 MET A C 1
ATOM 2498 O O . MET A 1 312 ? -14.014 0.122 15.268 1.00 98.62 312 MET A O 1
ATOM 2502 N N . ASN A 1 313 ? -14.943 2.111 15.746 1.00 98.75 313 ASN A N 1
ATOM 2503 C CA . ASN A 1 313 ? -15.442 1.743 17.070 1.00 98.75 313 ASN A CA 1
ATOM 2504 C C . ASN A 1 313 ? -16.567 0.701 16.982 1.00 98.75 313 ASN A C 1
ATOM 2506 O O . ASN A 1 313 ? -16.524 -0.291 17.705 1.00 98.75 313 ASN A O 1
ATOM 2510 N N . ARG A 1 314 ? -17.495 0.838 16.027 1.00 98.75 314 ARG A N 1
ATOM 2511 C CA . ARG A 1 314 ? -18.537 -0.167 15.757 1.00 98.75 314 ARG A CA 1
ATOM 2512 C C . ARG A 1 314 ? -17.943 -1.540 15.466 1.00 98.75 314 ARG A C 1
ATOM 2514 O O . ARG A 1 314 ? -18.324 -2.528 16.087 1.00 98.75 314 ARG A O 1
ATOM 2521 N N . TYR A 1 315 ? -16.970 -1.605 14.556 1.00 98.56 315 TYR A N 1
ATOM 2522 C CA . TYR A 1 315 ? -16.305 -2.864 14.205 1.00 98.56 315 TYR A CA 1
ATOM 2523 C C . TYR A 1 315 ? -15.499 -3.414 15.386 1.00 98.56 315 TYR A C 1
ATOM 2525 O O . TYR A 1 315 ? -15.511 -4.616 15.640 1.00 98.56 315 TYR A O 1
ATOM 2533 N N . ALA A 1 316 ? -14.826 -2.544 16.138 1.00 98.50 316 ALA A N 1
ATOM 2534 C CA . ALA A 1 316 ? -14.071 -2.930 17.320 1.00 98.50 316 ALA A CA 1
ATOM 2535 C C . ALA A 1 316 ? -14.968 -3.568 18.394 1.00 98.50 316 ALA A C 1
ATOM 2537 O O . ALA A 1 316 ? -14.687 -4.676 18.854 1.00 98.50 316 ALA A O 1
ATOM 2538 N N . ASN A 1 317 ? -16.072 -2.907 18.747 1.00 98.56 317 ASN A N 1
ATOM 2539 C CA . ASN A 1 317 ? -17.039 -3.402 19.725 1.00 98.56 317 ASN A CA 1
ATOM 2540 C C . ASN A 1 317 ? -17.753 -4.668 19.229 1.00 98.56 317 ASN A C 1
ATOM 2542 O O . ASN A 1 317 ? -17.920 -5.611 20.005 1.00 98.56 317 ASN A O 1
ATOM 2546 N N . TYR A 1 318 ? -18.059 -4.758 17.929 1.00 98.25 318 TYR A N 1
ATOM 2547 C CA . TYR A 1 318 ? -18.572 -5.987 17.321 1.00 98.25 318 TYR A CA 1
ATOM 2548 C C . TYR A 1 318 ? -17.621 -7.166 17.547 1.00 98.25 318 TYR A C 1
ATOM 2550 O O . TYR A 1 318 ? -18.016 -8.198 18.087 1.00 98.25 318 TYR A O 1
ATOM 2558 N N . PHE A 1 319 ? -16.344 -7.017 17.189 1.00 97.62 319 PHE A N 1
ATOM 2559 C CA . PHE A 1 319 ? -15.362 -8.088 17.335 1.00 97.62 319 PHE A CA 1
ATOM 2560 C C . PHE A 1 319 ? -15.129 -8.481 18.798 1.00 97.62 319 PHE A C 1
ATOM 2562 O O . PHE A 1 319 ? -15.008 -9.672 19.097 1.00 97.62 319 PHE A O 1
ATOM 2569 N N . LEU A 1 320 ? -15.141 -7.517 19.722 1.00 97.69 320 LEU A N 1
ATOM 2570 C CA . LEU A 1 320 ? -15.094 -7.801 21.158 1.00 97.69 320 LEU A CA 1
ATOM 2571 C C . LEU A 1 320 ? -16.313 -8.595 21.635 1.00 97.69 320 LEU A C 1
ATOM 2573 O O . LEU A 1 320 ? -16.147 -9.541 22.404 1.00 97.69 320 LEU A O 1
ATOM 2577 N N . SER A 1 321 ? -17.517 -8.274 21.146 1.00 96.44 321 SER A N 1
ATOM 2578 C CA . SER A 1 321 ? -18.748 -9.007 21.494 1.00 96.44 321 SER A CA 1
ATOM 2579 C C . SER A 1 321 ? -18.696 -10.486 21.085 1.00 96.44 321 SER A C 1
ATOM 2581 O O . SER A 1 321 ? -19.305 -11.344 21.722 1.00 96.44 321 SER A O 1
ATOM 2583 N N . LEU A 1 322 ? -17.894 -10.806 20.066 1.00 94.25 322 LEU A N 1
ATOM 2584 C CA . LEU A 1 322 ? -17.643 -12.167 19.590 1.00 94.25 322 LEU A CA 1
ATOM 2585 C C . LEU A 1 322 ? -16.516 -12.878 20.349 1.00 94.25 322 LEU A C 1
ATOM 2587 O O . LEU A 1 322 ? -16.202 -14.034 20.056 1.00 94.25 322 LEU A O 1
ATOM 2591 N N . GLY A 1 323 ? -15.905 -12.196 21.319 1.00 94.75 323 GLY A N 1
ATOM 2592 C CA . GLY A 1 323 ? -14.861 -12.730 22.178 1.00 94.75 323 GLY A CA 1
ATOM 2593 C C . GLY A 1 323 ? -13.460 -12.690 21.576 1.00 94.75 323 GLY A C 1
ATOM 2594 O O . GLY A 1 323 ? -12.599 -13.422 22.073 1.00 94.75 323 GLY A O 1
ATOM 2595 N N . LEU A 1 324 ? -13.213 -11.876 20.538 1.00 95.75 324 LEU A N 1
ATOM 2596 C CA . LEU A 1 324 ? -11.843 -11.599 20.099 1.00 95.75 324 LEU A CA 1
ATOM 2597 C C . LEU A 1 324 ? -11.099 -10.867 21.215 1.00 95.75 324 LEU A C 1
ATOM 2599 O O . LEU A 1 324 ? -11.653 -10.002 21.893 1.00 95.75 324 LEU A O 1
ATOM 2603 N N . LYS A 1 325 ? -9.834 -11.228 21.413 1.00 95.62 325 LYS A N 1
ATOM 2604 C CA . LYS A 1 325 ? -8.982 -10.652 22.455 1.00 95.62 325 LYS A CA 1
ATOM 2605 C C . LYS A 1 325 ? -7.667 -10.183 21.864 1.00 95.62 325 LYS A C 1
ATOM 2607 O O . LYS A 1 325 ? -7.243 -10.646 20.807 1.00 95.62 325 LYS A O 1
ATOM 2612 N N . LYS A 1 326 ? -6.990 -9.297 22.590 1.00 96.19 326 LYS A N 1
ATOM 2613 C CA . LYS A 1 326 ? -5.640 -8.838 22.266 1.00 96.19 326 LYS A CA 1
ATOM 2614 C C . LYS A 1 326 ? -4.734 -10.003 21.832 1.00 96.19 326 LYS A C 1
ATOM 2616 O O . LYS A 1 326 ? -4.618 -11.002 22.540 1.00 96.19 326 LYS A O 1
ATOM 2621 N N . GLY A 1 327 ? -4.084 -9.853 20.680 1.00 95.62 327 GLY A N 1
ATOM 2622 C CA . GLY A 1 327 ? -3.220 -10.863 20.065 1.00 95.62 327 GLY A CA 1
ATOM 2623 C C . GLY A 1 327 ? -3.923 -11.869 19.146 1.00 95.62 327 GLY A C 1
ATOM 2624 O O . GLY A 1 327 ? -3.229 -12.587 18.426 1.00 95.62 327 GLY A O 1
ATOM 2625 N N . ASP A 1 328 ? -5.259 -11.921 19.113 1.00 96.56 328 ASP A N 1
ATOM 2626 C CA . ASP A 1 328 ? -5.975 -12.697 18.096 1.00 96.56 328 ASP A CA 1
ATOM 2627 C C . ASP A 1 328 ? -5.763 -12.094 16.699 1.00 96.56 328 ASP A C 1
ATOM 2629 O O . ASP A 1 328 ? -5.631 -10.879 16.533 1.00 96.56 328 ASP A O 1
ATOM 2633 N N . VAL A 1 329 ? -5.750 -12.962 15.685 1.00 96.44 329 VAL A N 1
ATOM 2634 C CA . VAL A 1 329 ? -5.487 -12.600 14.287 1.00 96.44 329 VAL A CA 1
ATOM 2635 C C . VAL A 1 329 ? -6.734 -12.847 13.442 1.00 96.44 329 VAL A C 1
ATOM 2637 O O . VAL A 1 329 ? -7.350 -13.916 13.530 1.00 96.44 329 VAL A O 1
ATOM 2640 N N . ILE A 1 330 ? -7.067 -11.899 12.568 1.00 96.75 330 ILE A N 1
ATOM 2641 C CA . ILE A 1 330 ? -8.022 -12.111 11.472 1.00 96.75 330 ILE A CA 1
ATOM 2642 C C . ILE A 1 330 ? -7.309 -11.948 10.134 1.00 96.75 330 ILE A C 1
ATOM 2644 O O . ILE A 1 330 ? -6.382 -11.148 10.013 1.00 96.75 330 ILE A O 1
ATOM 2648 N N . ASN A 1 331 ? -7.751 -12.674 9.114 1.00 97.62 331 ASN A N 1
ATOM 2649 C CA . ASN A 1 331 ? -7.315 -12.405 7.749 1.00 97.62 331 ASN A CA 1
ATOM 2650 C C . ASN A 1 331 ? -8.176 -11.308 7.138 1.00 97.62 331 ASN A C 1
ATOM 2652 O O . ASN A 1 331 ? -9.398 -11.352 7.244 1.00 97.62 331 ASN A O 1
ATOM 2656 N N . VAL A 1 332 ? -7.536 -10.366 6.456 1.00 98.19 332 VAL A N 1
ATOM 2657 C CA . VAL A 1 332 ? -8.194 -9.301 5.703 1.00 98.19 332 VAL A CA 1
ATOM 2658 C C . VAL A 1 332 ? -7.739 -9.417 4.255 1.00 98.19 332 VAL A C 1
ATOM 2660 O O . VAL A 1 332 ? -6.570 -9.185 3.942 1.00 98.19 332 VAL A O 1
ATOM 2663 N N . LEU A 1 333 ? -8.659 -9.819 3.382 1.00 97.69 333 LEU A N 1
ATOM 2664 C CA . LEU A 1 333 ? -8.463 -9.905 1.939 1.00 97.69 333 LEU A CA 1
ATOM 2665 C C . LEU A 1 333 ? -9.408 -8.898 1.280 1.00 97.69 333 LEU A C 1
ATOM 2667 O O . LEU A 1 333 ? -10.557 -9.210 0.972 1.00 97.69 333 LEU A O 1
ATOM 2671 N N . LEU A 1 334 ? -8.908 -7.676 1.125 1.00 96.12 334 LEU A N 1
ATOM 2672 C CA . LEU A 1 334 ? -9.667 -6.505 0.702 1.00 96.12 334 LEU A CA 1
ATOM 2673 C C . LEU A 1 334 ? -8.762 -5.608 -0.150 1.00 96.12 334 LEU A C 1
ATOM 2675 O O . LEU A 1 334 ? -7.576 -5.467 0.162 1.00 96.12 334 LEU A O 1
ATOM 2679 N N . GLU A 1 335 ? -9.288 -5.015 -1.216 1.00 93.75 335 GLU A N 1
ATOM 2680 C CA . GLU A 1 335 ? -8.573 -4.004 -1.995 1.00 93.75 335 GLU A CA 1
ATOM 2681 C C . GLU A 1 335 ? -8.520 -2.648 -1.273 1.00 93.75 335 GLU A C 1
ATOM 2683 O O . GLU A 1 335 ? -8.996 -2.475 -0.149 1.00 93.75 335 GLU A O 1
ATOM 2688 N N . ASN A 1 336 ? -7.862 -1.672 -1.903 1.00 91.12 336 ASN A N 1
ATOM 2689 C CA . ASN A 1 336 ? -7.685 -0.334 -1.347 1.00 91.12 336 ASN A CA 1
ATOM 2690 C C . ASN A 1 336 ? -9.005 0.446 -1.382 1.00 91.12 336 ASN A C 1
ATOM 2692 O O . ASN A 1 336 ? -9.229 1.235 -2.298 1.00 91.12 336 ASN A O 1
ATOM 2696 N N . ARG A 1 337 ? -9.840 0.245 -0.363 1.00 93.12 337 ARG A N 1
ATOM 2697 C CA . ARG A 1 337 ? -11.107 0.953 -0.138 1.00 93.12 337 ARG A CA 1
ATOM 2698 C C . ARG A 1 337 ? -11.306 1.299 1.345 1.00 93.12 337 ARG A C 1
ATOM 2700 O O . ARG A 1 337 ? -10.563 0.773 2.182 1.00 93.12 337 ARG A O 1
ATOM 2707 N N . PRO A 1 338 ? -12.238 2.205 1.702 1.00 95.06 338 PRO A N 1
ATOM 2708 C CA . PRO A 1 338 ? -12.374 2.733 3.061 1.00 95.06 338 PRO A CA 1
ATOM 2709 C C . PRO A 1 338 ? -12.470 1.677 4.159 1.00 95.06 338 PRO A C 1
ATOM 2711 O O . PRO A 1 338 ? -11.848 1.814 5.213 1.00 95.06 338 PRO A O 1
ATOM 2714 N N . GLU A 1 339 ? -13.184 0.592 3.887 1.00 96.56 339 GLU A N 1
ATOM 2715 C CA . GLU A 1 339 ? -13.392 -0.517 4.807 1.00 96.56 339 GLU A CA 1
ATOM 2716 C C . GLU A 1 339 ? -12.073 -1.163 5.261 1.00 96.56 339 GLU A C 1
ATOM 2718 O O . GLU A 1 339 ? -11.987 -1.623 6.398 1.00 96.56 339 GLU A O 1
ATOM 2723 N N . LEU A 1 340 ? -11.013 -1.131 4.439 1.00 97.19 340 LEU A N 1
ATOM 2724 C CA . LEU A 1 340 ? -9.688 -1.628 4.825 1.00 97.19 340 LEU A CA 1
ATOM 2725 C C . LEU A 1 340 ? -9.132 -0.844 6.013 1.00 97.19 340 LEU A C 1
ATOM 2727 O O . LEU A 1 340 ? -8.652 -1.430 6.985 1.00 97.19 340 LEU A O 1
ATOM 2731 N N . LEU A 1 341 ? -9.228 0.485 5.955 1.00 96.50 341 LEU A N 1
ATOM 2732 C CA . LEU A 1 341 ? -8.770 1.359 7.031 1.00 96.50 341 LEU A CA 1
ATOM 2733 C C . LEU A 1 341 ? -9.670 1.238 8.261 1.00 96.50 341 LEU A C 1
ATOM 2735 O O . LEU A 1 341 ? -9.155 1.252 9.377 1.00 96.50 341 LEU A O 1
ATOM 2739 N N . ILE A 1 342 ? -10.980 1.062 8.067 1.00 98.38 342 ILE A N 1
ATOM 2740 C CA . ILE A 1 342 ? -11.934 0.832 9.161 1.00 98.38 342 ILE A CA 1
ATOM 2741 C C . ILE A 1 342 ? -11.580 -0.455 9.918 1.00 98.38 342 ILE A C 1
ATOM 2743 O O . ILE A 1 342 ? -11.462 -0.424 11.141 1.00 98.38 342 ILE A O 1
ATOM 2747 N N . VAL A 1 343 ? -11.333 -1.566 9.215 1.00 98.31 343 VAL A N 1
ATOM 2748 C CA . VAL A 1 343 ? -10.950 -2.847 9.834 1.00 98.31 343 VAL A CA 1
ATOM 2749 C C . VAL A 1 343 ? -9.603 -2.737 10.553 1.00 98.31 343 VAL A C 1
ATOM 2751 O O . VAL A 1 343 ? -9.488 -3.178 11.695 1.00 98.31 343 VAL A O 1
ATOM 2754 N N . ILE A 1 344 ? -8.592 -2.115 9.934 1.00 97.81 344 ILE A N 1
ATOM 2755 C CA . ILE A 1 344 ? -7.274 -1.909 10.563 1.00 97.81 344 ILE A CA 1
ATOM 2756 C C . ILE A 1 344 ? -7.393 -1.038 11.823 1.00 97.81 344 ILE A C 1
ATOM 2758 O O . ILE A 1 344 ? -6.810 -1.368 12.856 1.00 97.81 344 ILE A O 1
ATOM 2762 N N . GLY A 1 345 ? -8.158 0.055 11.756 1.00 97.56 345 GLY A N 1
ATOM 2763 C CA . GLY A 1 345 ? -8.400 0.947 12.890 1.00 97.56 345 GLY A CA 1
AT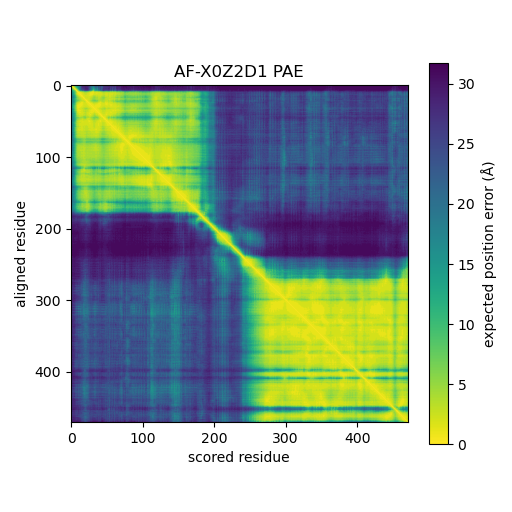OM 2764 C C . GLY A 1 345 ? -9.147 0.248 14.025 1.00 97.56 345 GLY A C 1
ATOM 2765 O O . GLY A 1 345 ? -8.730 0.340 15.177 1.00 97.56 345 GLY A O 1
ATOM 2766 N N . ALA A 1 346 ? -10.189 -0.519 13.702 1.00 98.38 346 ALA A N 1
ATOM 2767 C CA . ALA A 1 346 ? -10.937 -1.320 14.666 1.00 98.38 346 ALA A CA 1
ATOM 2768 C C . ALA A 1 346 ? -10.034 -2.325 15.395 1.00 98.38 346 ALA A C 1
ATOM 2770 O O . ALA A 1 346 ? -9.995 -2.366 16.624 1.00 98.38 346 ALA A O 1
ATOM 2771 N N . MET A 1 347 ? -9.243 -3.082 14.630 1.00 97.69 347 MET A N 1
ATOM 2772 C CA . MET A 1 347 ? -8.290 -4.061 15.155 1.00 97.69 347 MET A CA 1
ATOM 2773 C C . MET A 1 347 ? -7.275 -3.421 16.103 1.00 97.69 347 MET A C 1
ATOM 2775 O O . MET A 1 347 ? -6.987 -3.950 17.178 1.00 97.69 347 MET A O 1
ATOM 2779 N N . ALA A 1 348 ? -6.776 -2.245 15.730 1.00 97.44 348 ALA A N 1
ATOM 2780 C CA . ALA A 1 348 ? -5.819 -1.495 16.522 1.00 97.44 348 ALA A CA 1
ATOM 2781 C C . ALA A 1 348 ? -6.388 -0.940 17.829 1.00 97.44 348 ALA A C 1
ATOM 2783 O O . ALA A 1 348 ? -5.634 -0.747 18.781 1.00 97.44 348 ALA A O 1
ATOM 2784 N N . LYS A 1 349 ? -7.693 -0.676 17.898 1.00 98.25 349 LYS A N 1
ATOM 2785 C CA . LYS A 1 349 ? -8.356 -0.212 19.124 1.00 98.25 349 LYS A CA 1
ATOM 2786 C C . LYS A 1 349 ? -8.583 -1.331 20.141 1.00 98.25 349 LYS A C 1
ATOM 2788 O O . LYS A 1 349 ? -8.771 -1.041 21.315 1.00 98.25 349 LYS A O 1
ATOM 2793 N N . ILE A 1 350 ? -8.517 -2.594 19.715 1.00 98.00 350 ILE A N 1
ATOM 2794 C CA . ILE A 1 350 ? -8.755 -3.765 20.581 1.00 98.00 350 ILE A CA 1
ATOM 2795 C C . ILE A 1 350 ? -7.523 -4.668 20.745 1.00 98.00 350 ILE A C 1
ATOM 2797 O O . ILE A 1 350 ? -7.580 -5.698 21.414 1.00 98.00 350 ILE A O 1
ATOM 2801 N N . GLY A 1 351 ? -6.392 -4.285 20.144 1.00 96.94 351 GLY A N 1
ATOM 2802 C CA . GLY A 1 351 ? -5.106 -4.978 20.278 1.00 96.94 351 GLY A CA 1
ATOM 2803 C C . GLY A 1 351 ? -5.030 -6.303 19.520 1.00 96.94 351 GLY A C 1
ATOM 2804 O O . GLY A 1 351 ? -4.175 -7.139 19.814 1.00 96.94 351 GLY A O 1
ATOM 2805 N N . THR A 1 352 ? -5.947 -6.526 18.586 1.00 97.62 352 THR A N 1
ATOM 2806 C CA . THR A 1 352 ? -5.953 -7.661 17.651 1.00 97.62 352 THR A CA 1
ATOM 2807 C C . THR A 1 352 ? -5.176 -7.320 16.382 1.00 97.62 352 THR A C 1
ATOM 2809 O O . THR A 1 352 ? -4.851 -6.161 16.130 1.00 97.62 352 THR A O 1
ATOM 2812 N N . ILE A 1 353 ? -4.908 -8.326 15.554 1.00 98.12 353 ILE A N 1
ATOM 2813 C CA . ILE A 1 353 ? -3.996 -8.210 14.421 1.00 98.12 353 ILE A CA 1
ATOM 2814 C C . ILE A 1 353 ? -4.743 -8.422 13.105 1.00 98.12 353 ILE A C 1
ATOM 2816 O O . ILE A 1 353 ? -5.246 -9.513 12.826 1.00 98.12 353 ILE A O 1
ATOM 2820 N N . ALA A 1 354 ? -4.730 -7.397 12.254 1.00 97.62 354 ALA A N 1
ATOM 2821 C CA . ALA A 1 354 ? -5.198 -7.495 10.878 1.00 97.62 354 ALA A CA 1
ATOM 2822 C C . ALA A 1 354 ? -4.108 -8.121 9.991 1.00 97.62 354 ALA A C 1
ATOM 2824 O O . ALA A 1 354 ? -3.089 -7.496 9.694 1.00 97.62 354 ALA A O 1
ATOM 2825 N N . SER A 1 355 ? -4.292 -9.364 9.554 1.00 97.50 355 SER A N 1
ATOM 2826 C CA . SER A 1 355 ? -3.386 -10.016 8.608 1.00 97.50 355 SER A CA 1
ATOM 2827 C C . SER A 1 355 ? -3.750 -9.614 7.180 1.00 97.50 355 SER A C 1
ATOM 2829 O O . SER A 1 355 ? -4.716 -10.117 6.614 1.00 97.50 355 SER A O 1
ATOM 2831 N N . LEU A 1 356 ? -3.002 -8.659 6.621 1.00 96.62 356 LEU A N 1
ATOM 2832 C CA . LEU A 1 356 ? -3.314 -7.990 5.357 1.00 96.62 356 LEU A CA 1
ATOM 2833 C C . LEU A 1 356 ? -2.799 -8.812 4.175 1.00 96.62 356 LEU A C 1
ATOM 2835 O O . LEU A 1 356 ? -1.617 -8.761 3.824 1.00 96.62 356 LEU A O 1
ATOM 2839 N N . ILE A 1 357 ? -3.689 -9.591 3.571 1.00 95.62 357 ILE A N 1
ATOM 2840 C CA . ILE A 1 357 ? -3.345 -10.521 2.499 1.00 95.62 357 ILE A CA 1
ATOM 2841 C C . ILE A 1 357 ? -3.157 -9.759 1.188 1.00 95.62 357 ILE A C 1
ATOM 2843 O O . ILE A 1 357 ? -3.957 -8.903 0.818 1.00 95.62 357 ILE A O 1
ATOM 2847 N N . ASN A 1 358 ? -2.091 -10.084 0.454 1.00 91.56 358 ASN A N 1
ATOM 2848 C CA . ASN A 1 358 ? -1.822 -9.454 -0.833 1.00 91.56 358 ASN A CA 1
ATOM 2849 C C . ASN A 1 358 ? -2.900 -9.850 -1.854 1.00 91.56 358 ASN A C 1
ATOM 2851 O O . ASN A 1 358 ? -3.019 -11.014 -2.238 1.00 91.56 358 ASN A O 1
ATOM 28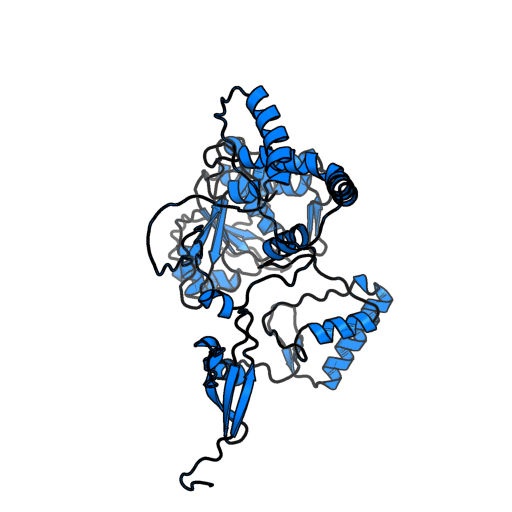55 N N . THR A 1 359 ? -3.628 -8.851 -2.348 1.00 92.25 359 THR A N 1
ATOM 2856 C CA . THR A 1 359 ? -4.795 -9.007 -3.228 1.00 92.25 359 THR A CA 1
ATOM 2857 C C . THR A 1 359 ? -4.482 -9.630 -4.589 1.00 92.25 359 THR A C 1
ATOM 2859 O O . THR A 1 359 ? -5.384 -10.104 -5.280 1.00 92.25 359 THR A O 1
ATOM 2862 N N . ARG A 1 360 ? -3.202 -9.702 -4.980 1.00 89.19 360 ARG A N 1
ATOM 2863 C CA . ARG A 1 360 ? -2.749 -10.328 -6.235 1.00 89.19 360 ARG A CA 1
ATOM 2864 C C . ARG A 1 360 ? -2.430 -11.814 -6.105 1.00 89.19 360 ARG A C 1
ATOM 2866 O O . ARG A 1 360 ? -2.220 -12.473 -7.120 1.00 89.19 360 ARG A O 1
ATOM 2873 N N . GLN A 1 361 ? -2.356 -12.351 -4.890 1.00 87.94 361 GLN A N 1
ATOM 2874 C CA . GLN A 1 361 ? -2.027 -13.759 -4.686 1.00 87.94 361 GLN A CA 1
ATOM 2875 C C . GLN A 1 361 ? -3.175 -14.665 -5.128 1.00 87.94 361 GLN A C 1
ATOM 2877 O O . GLN A 1 361 ? -4.350 -14.352 -4.939 1.00 87.94 361 GLN A O 1
ATOM 2882 N N . ARG A 1 362 ? -2.827 -15.805 -5.724 1.00 91.50 362 ARG A N 1
ATOM 2883 C CA . ARG A 1 362 ? -3.767 -16.837 -6.178 1.00 91.50 362 ARG A CA 1
ATOM 2884 C C . ARG A 1 362 ? -3.233 -18.224 -5.824 1.00 91.50 362 ARG A C 1
ATOM 2886 O O . ARG A 1 362 ? -2.026 -18.390 -5.602 1.00 91.50 362 ARG A O 1
ATOM 2893 N N . SER A 1 363 ? -4.130 -19.205 -5.781 1.00 90.81 363 SER A N 1
ATOM 2894 C CA . SER A 1 363 ? -3.797 -20.627 -5.618 1.00 90.81 363 SER A CA 1
ATOM 2895 C C . SER A 1 363 ? -2.868 -20.870 -4.412 1.00 90.81 363 SER A C 1
ATOM 2897 O O . SER A 1 363 ? -3.118 -20.340 -3.330 1.00 90.81 363 SER A O 1
ATOM 2899 N N . SER A 1 364 ? -1.775 -21.622 -4.576 1.00 87.88 364 SER A N 1
ATOM 2900 C CA . SER A 1 364 ? -0.858 -22.003 -3.490 1.00 87.88 364 SER A CA 1
ATOM 2901 C C . SER A 1 364 ? -0.280 -20.820 -2.705 1.00 87.88 364 SER A C 1
ATOM 2903 O O . SER A 1 364 ? -0.151 -20.902 -1.485 1.00 87.88 364 SER A O 1
ATOM 2905 N N . SER A 1 365 ? 0.026 -19.702 -3.374 1.00 89.44 365 SER A N 1
ATOM 2906 C CA . SER A 1 365 ? 0.540 -18.497 -2.705 1.00 89.44 365 SER A CA 1
ATOM 2907 C C . SER A 1 365 ? -0.483 -17.871 -1.752 1.00 89.44 365 SER A C 1
ATOM 2909 O O . SER A 1 365 ? -0.119 -17.455 -0.653 1.00 89.44 365 SER A O 1
ATOM 2911 N N . LEU A 1 366 ? -1.761 -17.869 -2.146 1.00 92.69 366 LEU A N 1
ATOM 2912 C CA . LEU A 1 366 ? -2.861 -17.353 -1.338 1.00 92.69 366 LEU A CA 1
ATOM 2913 C C . LEU A 1 366 ? -3.163 -18.294 -0.165 1.00 92.69 366 LEU A C 1
ATOM 2915 O O . LEU A 1 366 ? -3.286 -17.835 0.967 1.00 92.69 366 LEU A O 1
ATOM 2919 N N . ILE A 1 367 ? -3.193 -19.610 -0.412 1.00 93.12 367 ILE A N 1
ATOM 2920 C CA . ILE A 1 367 ? -3.377 -20.641 0.627 1.00 93.12 367 ILE A CA 1
ATOM 2921 C C . ILE A 1 367 ? -2.304 -20.514 1.710 1.00 93.12 367 ILE A C 1
ATOM 2923 O O . ILE A 1 367 ? -2.623 -20.520 2.899 1.00 93.12 367 ILE A O 1
ATOM 2927 N N . HIS A 1 368 ? -1.038 -20.373 1.303 1.00 91.69 368 HIS A N 1
ATOM 2928 C CA . HIS A 1 368 ? 0.086 -20.197 2.222 1.00 91.69 368 HIS A CA 1
ATOM 2929 C C . HIS A 1 368 ? -0.112 -18.977 3.125 1.00 91.69 368 HIS A C 1
ATOM 2931 O O . HIS A 1 368 ? -0.039 -19.097 4.346 1.00 91.69 368 HIS A O 1
ATOM 2937 N N . SER A 1 369 ? -0.416 -17.815 2.542 1.00 92.88 369 SER A N 1
ATOM 2938 C CA . SER A 1 369 ? -0.617 -16.583 3.310 1.00 92.88 369 SER A CA 1
ATOM 2939 C C . SER A 1 369 ? -1.822 -16.661 4.252 1.00 92.88 369 SER A C 1
ATOM 2941 O O . SER A 1 369 ? -1.709 -16.251 5.406 1.00 92.88 369 SER A O 1
ATOM 2943 N N . LEU A 1 370 ? -2.937 -17.251 3.812 1.00 94.31 370 LEU A N 1
ATOM 2944 C CA . LEU A 1 370 ? -4.151 -17.399 4.624 1.00 94.31 370 LEU A CA 1
ATOM 2945 C C . LEU A 1 370 ? -3.996 -18.386 5.794 1.00 94.31 370 LEU A C 1
ATOM 2947 O O . LEU A 1 370 ? -4.755 -18.292 6.760 1.00 94.31 370 LEU A O 1
ATOM 2951 N N . ARG A 1 371 ? -3.034 -19.315 5.724 1.00 92.50 371 ARG A N 1
ATOM 2952 C CA . ARG A 1 371 ? -2.747 -20.323 6.764 1.00 92.50 371 ARG A CA 1
ATOM 2953 C C . ARG A 1 371 ? -1.575 -19.985 7.672 1.00 92.50 371 ARG A C 1
ATOM 2955 O O . ARG A 1 371 ? -1.329 -20.712 8.631 1.00 92.50 371 ARG A O 1
ATOM 2962 N N . LEU A 1 372 ? -0.834 -18.922 7.367 1.00 89.62 372 LEU A N 1
ATOM 2963 C CA . LEU A 1 372 ? 0.428 -18.640 8.046 1.00 89.62 372 LEU A CA 1
ATOM 2964 C C . LEU A 1 372 ? 0.248 -18.412 9.556 1.00 89.62 372 LEU A C 1
ATOM 2966 O O . LEU A 1 372 ? 1.145 -18.720 10.335 1.00 89.62 372 LEU A O 1
ATOM 2970 N N . ASN A 1 373 ? -0.912 -17.891 9.962 1.00 87.31 373 ASN A N 1
ATOM 2971 C CA . ASN A 1 373 ? -1.241 -17.589 11.351 1.00 87.31 373 ASN A CA 1
ATOM 2972 C C . ASN A 1 373 ? -2.453 -18.403 11.819 1.00 87.31 373 ASN A C 1
ATOM 2974 O O . ASN A 1 373 ? -3.226 -18.917 11.016 1.00 87.31 373 ASN A O 1
ATOM 2978 N N . LYS A 1 374 ? -2.656 -18.488 13.138 1.00 88.69 374 LYS A N 1
ATOM 2979 C CA . LYS A 1 374 ? -3.881 -19.054 13.716 1.00 88.69 374 LYS A CA 1
ATOM 2980 C C . LYS A 1 374 ? -5.000 -18.012 13.649 1.00 88.69 374 LYS A C 1
ATOM 2982 O O . LYS A 1 374 ? -4.995 -17.056 14.419 1.00 88.69 374 LYS A O 1
ATOM 2987 N N . ILE A 1 375 ? -5.936 -18.204 12.726 1.00 92.00 375 ILE A N 1
ATOM 2988 C CA . ILE A 1 375 ? -6.956 -17.211 12.368 1.00 92.00 375 ILE A CA 1
ATOM 2989 C C . ILE A 1 375 ? -8.262 -17.445 13.129 1.00 92.00 375 ILE A C 1
ATOM 2991 O O . ILE A 1 375 ? -8.677 -18.586 13.327 1.00 92.00 375 ILE A O 1
ATOM 2995 N N . LYS A 1 376 ? -8.920 -16.360 13.552 1.00 91.44 376 LYS A N 1
ATOM 2996 C CA . LYS A 1 376 ? -10.252 -16.385 14.186 1.00 91.44 376 LYS A CA 1
ATOM 2997 C C . LYS A 1 376 ? -11.389 -16.056 13.224 1.00 91.44 376 LYS A C 1
ATOM 2999 O O . LYS A 1 376 ? -12.490 -16.583 13.368 1.00 91.44 376 LYS A O 1
ATOM 3004 N N . ALA A 1 377 ? -11.122 -15.185 12.258 1.00 94.62 377 ALA A N 1
ATOM 3005 C CA . ALA A 1 377 ? -12.092 -14.754 11.265 1.00 94.62 377 ALA A CA 1
ATOM 3006 C C . ALA A 1 377 ? -11.405 -14.332 9.962 1.00 94.62 377 ALA A C 1
ATOM 3008 O O . ALA A 1 377 ? -10.220 -13.990 9.947 1.00 94.62 377 ALA A O 1
ATOM 3009 N N . TYR A 1 378 ? -12.173 -14.333 8.882 1.00 97.31 378 TYR A N 1
ATOM 3010 C CA . TYR A 1 378 ? -11.761 -13.877 7.562 1.00 97.31 378 TYR A CA 1
ATOM 3011 C C . TYR A 1 378 ? -12.686 -12.743 7.146 1.00 97.31 378 TYR A C 1
ATOM 3013 O O . TYR A 1 378 ? -13.896 -12.915 7.187 1.00 97.31 378 TYR A O 1
ATOM 3021 N N . VAL A 1 379 ? -12.131 -11.608 6.742 1.00 98.25 379 VAL A N 1
ATOM 3022 C CA . VAL A 1 379 ? -12.867 -10.489 6.152 1.00 98.25 379 VAL A CA 1
ATOM 3023 C C . VAL A 1 379 ? -12.512 -10.436 4.678 1.00 98.25 379 VAL A C 1
ATOM 3025 O O . VAL A 1 379 ? -11.358 -10.178 4.329 1.00 98.25 379 VAL A O 1
ATOM 3028 N N . ILE A 1 380 ? -13.494 -10.730 3.831 1.00 98.12 380 ILE A N 1
ATOM 3029 C CA . ILE A 1 380 ? -13.333 -10.870 2.386 1.00 98.12 380 ILE A CA 1
ATOM 3030 C C . ILE A 1 380 ? -14.146 -9.785 1.685 1.00 98.12 380 ILE A C 1
ATOM 3032 O O . ILE A 1 380 ? -15.340 -9.623 1.940 1.00 98.12 380 ILE A O 1
ATOM 3036 N N . GLY A 1 381 ? -13.493 -9.044 0.797 1.00 97.38 381 GLY A N 1
ATOM 3037 C CA . GLY A 1 381 ? -14.173 -8.119 -0.096 1.00 97.38 381 GLY A CA 1
ATOM 3038 C C . GLY A 1 381 ? -14.874 -8.814 -1.251 1.00 97.38 381 GLY A C 1
ATOM 3039 O O . GLY A 1 381 ? -14.359 -9.807 -1.770 1.00 97.38 381 GLY A O 1
ATOM 3040 N N . GLU A 1 382 ? -16.004 -8.261 -1.693 1.00 96.31 382 GLU A N 1
ATOM 3041 C CA . GLU A 1 382 ? -16.690 -8.661 -2.929 1.00 96.31 382 GLU A CA 1
ATOM 3042 C C . GLU A 1 382 ? -15.720 -8.821 -4.112 1.00 96.31 382 GLU A C 1
ATOM 3044 O O . GLU A 1 382 ? -15.733 -9.839 -4.803 1.00 96.31 382 GLU A O 1
ATOM 3049 N N . GLU A 1 383 ? -14.800 -7.873 -4.275 1.00 94.62 383 GLU A N 1
ATOM 3050 C CA . GLU A 1 383 ? -13.809 -7.809 -5.346 1.00 94.62 383 GLU A CA 1
ATOM 3051 C C . GLU A 1 383 ? -12.789 -8.968 -5.334 1.00 94.62 383 GLU A C 1
ATOM 3053 O O . GLU A 1 383 ? -12.164 -9.278 -6.350 1.00 94.62 383 GLU A O 1
ATOM 3058 N N . LEU A 1 384 ? -12.644 -9.663 -4.201 1.00 96.06 384 LEU A N 1
ATOM 3059 C CA . LEU A 1 384 ? -11.727 -10.796 -4.030 1.00 96.06 384 LEU A CA 1
ATOM 3060 C C . LEU A 1 384 ? -12.441 -12.101 -3.673 1.00 96.06 384 LEU A C 1
ATOM 3062 O O . LEU A 1 384 ? -11.770 -13.114 -3.448 1.00 96.06 384 LEU A O 1
ATOM 3066 N N . TYR A 1 385 ? -13.777 -12.117 -3.687 1.00 95.56 385 TYR A N 1
ATOM 3067 C CA . TYR A 1 385 ? -14.575 -13.289 -3.338 1.00 95.56 385 TYR A CA 1
ATOM 3068 C C . TYR A 1 385 ? -14.172 -14.522 -4.147 1.00 95.56 385 TYR A C 1
ATOM 3070 O O . TYR A 1 385 ? -13.807 -15.541 -3.570 1.00 95.56 385 TYR A O 1
ATOM 3078 N N . HIS A 1 386 ? -14.137 -14.425 -5.479 1.00 94.69 386 HIS A N 1
ATOM 3079 C CA . HIS A 1 386 ? -13.779 -15.564 -6.329 1.00 94.69 386 HIS A CA 1
ATOM 3080 C C . HIS A 1 386 ? -12.344 -16.055 -6.098 1.00 94.69 386 HIS A C 1
ATOM 3082 O O . HIS A 1 386 ? -12.077 -17.252 -6.177 1.00 94.69 386 HIS A O 1
ATOM 3088 N N . ALA A 1 387 ? -11.408 -15.153 -5.781 1.00 94.69 387 ALA A N 1
ATOM 3089 C CA . ALA A 1 387 ? -10.039 -15.545 -5.456 1.00 94.69 387 ALA A CA 1
ATOM 3090 C C . ALA A 1 387 ? -9.983 -16.367 -4.160 1.00 94.69 387 ALA A C 1
ATOM 3092 O O . ALA A 1 387 ? -9.237 -17.344 -4.101 1.00 94.69 387 ALA A O 1
ATOM 3093 N N . PHE A 1 388 ? -10.780 -15.988 -3.157 1.00 95.94 388 PHE A N 1
ATOM 3094 C CA . PHE A 1 388 ? -10.928 -16.731 -1.909 1.00 95.94 388 PHE A CA 1
ATOM 3095 C C . PHE A 1 388 ? -11.683 -18.051 -2.103 1.00 95.94 388 PHE A C 1
ATOM 3097 O O . PHE A 1 388 ? -11.214 -19.091 -1.648 1.00 95.94 388 PHE A O 1
ATOM 3104 N N . GLU A 1 389 ? -12.815 -18.035 -2.807 1.00 94.88 389 GLU A N 1
ATOM 3105 C CA . GLU A 1 389 ? -13.659 -19.214 -3.026 1.00 94.88 389 GLU A CA 1
ATOM 3106 C C . GLU A 1 389 ? -12.881 -20.331 -3.735 1.00 94.88 389 GLU A C 1
ATOM 3108 O O . GLU A 1 389 ? -12.902 -21.476 -3.290 1.00 94.88 389 GLU A O 1
ATOM 3113 N N . ASN A 1 390 ? -12.069 -19.979 -4.739 1.00 94.62 390 ASN A N 1
ATOM 3114 C CA . ASN A 1 390 ? -11.211 -20.922 -5.465 1.00 94.62 390 ASN A CA 1
ATOM 3115 C C . ASN A 1 390 ? -10.191 -21.663 -4.585 1.00 94.62 390 ASN A C 1
ATOM 3117 O O . ASN A 1 390 ? -9.653 -22.677 -5.017 1.00 94.62 390 ASN A O 1
ATOM 3121 N N . VAL A 1 391 ? -9.880 -21.150 -3.391 1.00 95.38 391 VAL A N 1
ATOM 3122 C CA . VAL A 1 391 ? -8.931 -21.776 -2.458 1.00 95.38 391 VAL A CA 1
ATOM 3123 C C . VAL A 1 391 ? -9.582 -22.224 -1.150 1.00 95.38 391 VAL A C 1
ATOM 3125 O O . VAL A 1 391 ? -8.917 -22.833 -0.317 1.00 95.38 391 VAL A O 1
ATOM 3128 N N . LYS A 1 392 ? -10.871 -21.935 -0.941 1.00 93.44 392 LYS A N 1
ATOM 3129 C CA . LYS A 1 392 ? -11.581 -22.139 0.331 1.00 93.44 392 LYS A CA 1
ATOM 3130 C C . LYS A 1 392 ? -11.578 -23.601 0.772 1.00 93.44 392 LYS A C 1
ATOM 3132 O O . LYS A 1 392 ? -11.304 -23.878 1.940 1.00 93.44 392 LYS A O 1
ATOM 3137 N N . ALA A 1 393 ? -11.822 -24.525 -0.159 1.00 91.31 393 ALA A N 1
ATOM 3138 C CA . ALA A 1 393 ? -11.779 -25.965 0.104 1.00 91.31 393 ALA A CA 1
ATOM 3139 C C . ALA A 1 393 ? -10.392 -26.414 0.593 1.00 91.31 393 ALA A C 1
ATOM 3141 O O . ALA A 1 393 ? -10.279 -27.209 1.528 1.00 91.31 393 ALA A O 1
ATOM 3142 N N . ASP A 1 394 ? -9.335 -25.822 0.034 1.00 92.56 394 ASP A N 1
ATOM 3143 C CA . ASP A 1 394 ? -7.962 -26.139 0.398 1.00 92.56 394 ASP A CA 1
ATOM 3144 C C . ASP A 1 394 ? -7.553 -25.567 1.748 1.00 92.56 394 ASP A C 1
ATOM 3146 O O . ASP A 1 394 ? -6.519 -25.993 2.243 1.00 92.56 394 ASP A O 1
ATOM 3150 N N . LEU A 1 395 ? -8.302 -24.636 2.360 1.00 90.94 395 LEU A N 1
ATOM 3151 C CA . LEU A 1 395 ? -7.959 -24.039 3.659 1.00 90.94 395 LEU A CA 1
ATOM 3152 C C . LEU A 1 395 ? -8.236 -24.976 4.841 1.00 90.94 395 LEU A C 1
ATOM 3154 O O . LEU A 1 395 ? -7.562 -24.850 5.867 1.00 90.94 395 LEU A O 1
ATOM 3158 N N . GLY A 1 396 ? -9.122 -25.965 4.685 1.00 85.62 396 GLY A N 1
ATOM 3159 C CA . GLY A 1 396 ? -9.479 -26.909 5.752 1.00 85.62 396 GLY A CA 1
ATOM 3160 C C . GLY A 1 396 ? -10.245 -26.253 6.906 1.00 85.62 396 GLY A C 1
ATOM 3161 O O . GLY A 1 396 ? -9.979 -26.557 8.067 1.00 85.62 396 GLY A O 1
ATOM 3162 N N . LEU A 1 397 ? -11.147 -25.318 6.589 1.00 86.38 397 LEU A N 1
ATOM 3163 C CA . LEU A 1 397 ? -11.970 -24.613 7.576 1.00 86.38 397 LEU A CA 1
ATOM 3164 C C . LEU A 1 397 ? -12.849 -25.604 8.355 1.00 86.38 397 LEU A C 1
ATOM 3166 O O . LEU A 1 397 ? -13.408 -26.537 7.782 1.00 86.38 397 LEU A O 1
ATOM 3170 N N . THR A 1 398 ? -12.993 -25.390 9.662 1.00 75.25 398 THR A N 1
ATOM 3171 C CA . THR A 1 398 ? -13.667 -26.328 10.579 1.00 75.25 398 THR A CA 1
ATOM 3172 C C . THR A 1 398 ? -15.063 -25.863 10.993 1.00 75.25 398 THR A C 1
ATOM 3174 O O . THR A 1 398 ? -15.627 -26.364 11.964 1.00 75.25 398 THR A O 1
ATOM 3177 N N . SER A 1 399 ? -15.628 -24.891 10.268 1.00 74.62 399 SER A N 1
ATOM 3178 C CA . SER A 1 399 ? -16.874 -24.167 10.594 1.00 74.62 399 SER A CA 1
ATOM 3179 C C . SER A 1 399 ? -16.817 -23.330 11.881 1.00 74.62 399 SER A C 1
ATOM 3181 O O . SER A 1 399 ? -17.802 -22.697 12.249 1.00 74.62 399 SER A O 1
ATOM 3183 N N . LYS A 1 400 ? -15.675 -23.309 12.581 1.00 76.19 400 LYS A N 1
ATOM 3184 C CA . LYS A 1 400 ? -15.451 -22.469 13.770 1.00 76.19 400 LYS A CA 1
ATOM 3185 C C . LYS A 1 400 ? -15.009 -21.059 13.395 1.00 76.19 400 LYS A C 1
ATOM 3187 O O . LYS A 1 400 ? -15.182 -20.129 14.178 1.00 76.19 400 LYS A O 1
ATOM 3192 N N . GLU A 1 401 ? -14.398 -20.917 12.226 1.00 84.12 401 GLU A N 1
ATOM 3193 C CA . GLU A 1 401 ? -13.937 -19.652 11.684 1.00 84.12 401 GLU A CA 1
ATOM 3194 C C . GLU A 1 401 ? -15.115 -18.877 11.087 1.00 84.12 401 GLU A C 1
ATOM 3196 O O . GLU A 1 401 ? -15.905 -19.421 10.316 1.00 84.12 401 GLU A O 1
ATOM 3201 N N . ARG A 1 402 ? -15.225 -17.589 11.423 1.00 92.12 402 ARG A N 1
ATOM 3202 C CA . ARG A 1 402 ? -16.260 -16.721 10.848 1.00 92.12 402 ARG A CA 1
ATOM 3203 C C . ARG A 1 402 ? -15.798 -16.166 9.506 1.00 92.12 402 ARG A C 1
ATOM 3205 O O . ARG A 1 402 ? -14.683 -15.647 9.406 1.00 92.12 402 ARG A O 1
ATOM 3212 N N . LEU A 1 403 ? -16.658 -16.262 8.497 1.00 96.62 403 LEU A N 1
ATOM 3213 C CA . LEU A 1 403 ? -16.435 -15.696 7.171 1.00 96.62 403 LEU A CA 1
ATOM 3214 C C . LEU A 1 403 ? -17.282 -14.434 7.024 1.00 96.62 403 LEU A C 1
ATOM 3216 O O . LEU A 1 403 ? -18.506 -14.497 6.966 1.00 96.62 403 LEU A O 1
ATOM 3220 N N . TYR A 1 404 ? -16.622 -13.288 6.990 1.00 97.94 404 TYR A N 1
ATOM 3221 C CA . TYR A 1 404 ? -17.234 -11.988 6.781 1.00 97.94 404 TYR A CA 1
ATOM 3222 C C . TYR A 1 404 ? -17.097 -11.559 5.332 1.00 97.94 404 TYR A C 1
ATOM 3224 O O . TYR A 1 404 ? -16.040 -11.726 4.720 1.00 97.94 404 TYR A O 1
ATOM 3232 N N . PHE A 1 405 ? -18.162 -10.964 4.819 1.00 97.88 405 PHE A N 1
ATOM 3233 C CA . PHE A 1 405 ? -18.229 -10.382 3.495 1.00 97.88 405 PHE A CA 1
ATOM 3234 C C . PHE A 1 405 ? -18.458 -8.879 3.606 1.00 97.88 405 PHE A C 1
ATOM 3236 O O . PHE A 1 405 ? -19.280 -8.419 4.401 1.00 97.88 405 PHE A O 1
ATOM 3243 N N . LEU A 1 406 ? -17.728 -8.117 2.799 1.00 96.94 406 LEU A N 1
ATOM 3244 C CA . LEU A 1 406 ? -17.928 -6.685 2.629 1.00 96.94 406 LEU A CA 1
ATOM 3245 C C . LEU A 1 406 ? -18.297 -6.418 1.175 1.00 96.94 406 LEU A C 1
ATOM 3247 O O . LEU A 1 406 ? -17.464 -6.571 0.279 1.00 96.94 406 LEU A O 1
ATOM 3251 N N . LYS A 1 407 ? -19.541 -5.996 0.951 1.00 94.06 407 LYS A N 1
ATOM 3252 C CA . LYS A 1 407 ? -20.000 -5.532 -0.363 1.00 94.06 407 LYS A CA 1
ATOM 3253 C C . LYS A 1 407 ? -19.195 -4.328 -0.826 1.00 94.06 407 LYS A C 1
ATOM 3255 O O . LYS A 1 407 ? -18.746 -3.531 -0.003 1.00 94.06 407 LYS A O 1
ATOM 3260 N N . ASP A 1 408 ? -18.998 -4.227 -2.127 1.00 89.38 408 ASP A N 1
ATOM 3261 C CA . ASP A 1 408 ? -18.402 -3.092 -2.815 1.00 89.38 408 ASP A CA 1
ATOM 3262 C C . ASP A 1 408 ? -19.429 -2.466 -3.778 1.00 89.38 408 ASP A C 1
ATOM 3264 O O . ASP A 1 408 ? -20.608 -2.367 -3.435 1.00 89.38 408 ASP A O 1
ATOM 3268 N N . LYS A 1 409 ? -19.005 -2.010 -4.965 1.00 83.12 409 LYS A N 1
ATOM 3269 C CA . LYS A 1 409 ? -19.887 -1.422 -5.986 1.00 83.12 409 LYS A CA 1
ATOM 3270 C C . LYS A 1 409 ? -20.633 -2.458 -6.828 1.00 83.12 409 LYS A C 1
ATOM 3272 O O . LYS A 1 409 ? -21.408 -2.078 -7.706 1.00 83.12 409 LYS A O 1
ATOM 3277 N N . GLY A 1 410 ? -20.362 -3.745 -6.628 1.00 74.31 410 GLY A N 1
ATOM 3278 C CA . GLY A 1 410 ? -21.010 -4.800 -7.385 1.00 74.31 410 GLY A CA 1
ATOM 3279 C C . GLY A 1 410 ? -22.414 -5.112 -6.867 1.00 74.31 410 GLY A C 1
ATOM 3280 O O . GLY A 1 410 ? -22.903 -4.561 -5.882 1.00 74.31 410 GLY A O 1
ATOM 3281 N N . ASN A 1 411 ? -23.091 -6.003 -7.588 1.00 82.12 411 ASN A N 1
ATOM 3282 C CA . ASN A 1 411 ? -24.445 -6.451 -7.259 1.00 82.12 411 ASN A CA 1
ATOM 3283 C C . ASN A 1 411 ? -24.443 -7.843 -6.610 1.00 82.12 411 ASN A C 1
ATOM 3285 O O . ASN A 1 411 ? -25.460 -8.540 -6.649 1.00 82.12 411 ASN A O 1
ATOM 3289 N N . MET A 1 412 ? -23.308 -8.298 -6.068 1.00 89.50 412 MET A N 1
ATOM 3290 C CA . MET A 1 412 ? -23.224 -9.632 -5.490 1.00 89.50 412 MET A CA 1
ATOM 3291 C C . MET A 1 412 ? -24.084 -9.716 -4.224 1.00 89.50 412 MET A C 1
ATOM 3293 O O . MET A 1 412 ? -23.965 -8.929 -3.280 1.00 89.50 412 MET A O 1
ATOM 3297 N N . VAL A 1 413 ? -24.976 -10.706 -4.201 1.00 91.75 413 VAL A N 1
ATOM 3298 C CA . VAL A 1 413 ? -25.683 -11.096 -2.978 1.00 91.75 413 VAL A CA 1
ATOM 3299 C C . VAL A 1 413 ? -24.670 -11.734 -2.029 1.00 91.75 413 VAL A C 1
ATOM 3301 O O . VAL A 1 413 ? -23.730 -12.381 -2.482 1.00 91.75 413 VAL A O 1
ATOM 3304 N N . ILE A 1 414 ? -24.857 -11.555 -0.718 1.00 95.12 414 ILE A N 1
ATOM 3305 C CA . ILE A 1 414 ? -23.981 -12.164 0.290 1.00 95.12 414 ILE A CA 1
ATOM 3306 C C . ILE A 1 414 ? -23.900 -13.679 0.036 1.00 95.12 414 ILE A C 1
ATOM 3308 O O . ILE A 1 414 ? -24.946 -14.335 0.050 1.00 95.12 414 ILE A O 1
ATOM 3312 N N . PRO A 1 415 ? -22.701 -14.235 -0.226 1.00 93.94 415 PRO A N 1
ATOM 3313 C CA . PRO A 1 415 ? -22.562 -15.652 -0.533 1.00 93.94 415 PRO A CA 1
ATOM 3314 C C . PRO A 1 415 ? -22.970 -16.543 0.644 1.00 93.94 415 PRO A C 1
ATOM 3316 O O . PRO A 1 415 ? -22.842 -16.164 1.810 1.00 93.94 415 PRO A O 1
ATOM 3319 N N . GLU A 1 416 ? -23.424 -17.761 0.349 1.00 90.94 416 GLU A N 1
ATOM 3320 C CA . GLU A 1 416 ? -23.833 -18.712 1.384 1.00 90.94 416 GLU A CA 1
ATOM 3321 C C . GLU A 1 416 ? -22.685 -19.009 2.367 1.00 90.94 416 GLU A C 1
ATOM 3323 O O . GLU A 1 416 ? -21.535 -19.253 1.983 1.00 90.94 416 GLU A O 1
ATOM 3328 N N . GLY A 1 417 ? -23.001 -18.970 3.664 1.00 91.31 417 GLY A N 1
ATOM 3329 C CA . GLY A 1 417 ? -22.032 -19.162 4.744 1.00 91.31 417 GLY A CA 1
ATOM 3330 C C . GLY A 1 417 ? -21.179 -17.932 5.073 1.00 91.31 417 GLY A C 1
ATOM 3331 O O . GLY A 1 417 ? -20.306 -18.037 5.935 1.00 91.31 417 GLY A O 1
ATOM 3332 N N . PHE A 1 418 ? -21.420 -16.784 4.428 1.00 96.00 418 PHE A N 1
ATOM 3333 C CA . PHE A 1 418 ? -20.814 -15.505 4.793 1.00 96.00 418 PHE A CA 1
ATOM 3334 C C . PHE A 1 418 ? -21.777 -14.610 5.576 1.00 96.00 418 PHE A C 1
ATOM 3336 O O . PHE A 1 418 ? -22.995 -14.690 5.439 1.00 96.00 418 PHE A O 1
ATOM 3343 N N . ILE A 1 419 ? -21.198 -13.729 6.388 1.00 96.50 419 ILE A N 1
ATOM 3344 C CA . ILE A 1 419 ? -21.893 -12.748 7.219 1.00 96.50 419 ILE A CA 1
ATOM 3345 C C . ILE A 1 419 ? -21.611 -11.348 6.664 1.00 96.50 419 ILE A C 1
ATOM 3347 O O . ILE A 1 419 ? -20.447 -11.002 6.455 1.00 96.50 419 ILE A O 1
ATOM 3351 N N . ASP A 1 420 ? -22.646 -10.533 6.454 1.00 97.06 420 ASP A N 1
ATOM 3352 C CA . ASP A 1 420 ? -22.478 -9.123 6.079 1.00 97.06 420 ASP A CA 1
ATOM 3353 C C . ASP A 1 420 ? -21.937 -8.333 7.279 1.00 97.06 420 ASP A C 1
ATOM 3355 O O . ASP A 1 420 ? -22.662 -8.016 8.221 1.00 97.06 420 ASP A O 1
ATOM 3359 N N . LEU A 1 421 ? -20.633 -8.049 7.270 1.00 97.50 421 LEU A N 1
ATOM 3360 C CA . LEU A 1 421 ? -19.970 -7.419 8.413 1.00 97.50 421 LEU A CA 1
ATOM 3361 C C . LEU A 1 421 ? -20.470 -5.996 8.657 1.00 97.50 421 LEU A C 1
ATOM 3363 O O . LEU A 1 421 ? -20.560 -5.567 9.806 1.00 97.50 421 LEU A O 1
ATOM 3367 N N . LYS A 1 422 ? -20.775 -5.260 7.585 1.00 96.31 422 LYS A N 1
ATOM 3368 C CA . LYS A 1 422 ? -21.212 -3.870 7.704 1.00 96.31 422 LYS A CA 1
ATOM 3369 C C . LYS A 1 422 ? -22.593 -3.808 8.337 1.00 96.31 422 LYS A C 1
ATOM 3371 O O . LYS A 1 422 ? -22.803 -2.992 9.229 1.00 96.31 422 LYS A O 1
ATOM 3376 N N . GLU A 1 423 ? -23.492 -4.687 7.904 1.00 96.69 423 GLU A N 1
ATOM 3377 C CA . GLU A 1 423 ? -24.850 -4.781 8.435 1.00 96.69 423 GLU A CA 1
ATOM 3378 C C . GLU A 1 423 ? -24.864 -5.225 9.905 1.00 96.69 423 GLU A C 1
ATOM 3380 O O . GLU A 1 423 ? -25.513 -4.588 10.728 1.00 96.69 423 GLU A O 1
ATOM 3385 N N . GLU A 1 424 ? -24.090 -6.249 10.270 1.00 96.88 424 GLU A N 1
ATOM 3386 C CA . GLU A 1 424 ? -24.019 -6.749 11.653 1.00 96.88 424 GLU A CA 1
ATOM 3387 C C . GLU A 1 424 ? -23.408 -5.745 12.640 1.00 96.88 424 GLU A C 1
ATOM 3389 O O . GLU A 1 424 ? -23.771 -5.701 13.819 1.00 96.88 424 GLU A O 1
ATOM 3394 N N . ALA A 1 425 ? -22.458 -4.931 12.173 1.00 97.44 425 ALA A N 1
ATOM 3395 C CA . ALA A 1 425 ? -21.777 -3.958 13.016 1.00 97.44 425 ALA A CA 1
ATOM 3396 C C . ALA A 1 425 ? -22.472 -2.586 13.055 1.00 97.44 425 ALA A C 1
ATOM 3398 O O . ALA A 1 425 ? -22.103 -1.750 13.881 1.00 97.44 425 ALA A O 1
ATOM 3399 N N . LYS A 1 426 ? -23.466 -2.318 12.193 1.00 97.00 426 LYS A N 1
ATOM 3400 C CA . LYS A 1 426 ? -24.029 -0.967 12.001 1.00 97.00 426 LYS A CA 1
ATOM 3401 C C . LYS A 1 426 ? -24.640 -0.355 13.263 1.00 97.00 426 LYS A C 1
ATOM 3403 O O . LYS A 1 426 ? -24.612 0.862 13.398 1.00 97.00 426 LYS A O 1
ATOM 3408 N N . ASP A 1 427 ? -25.155 -1.189 14.166 1.00 96.88 427 ASP A N 1
ATOM 3409 C CA . ASP A 1 427 ? -25.846 -0.781 15.397 1.00 96.88 427 ASP A CA 1
ATOM 3410 C C . ASP A 1 427 ? -24.988 -0.988 16.656 1.00 96.88 427 ASP A C 1
ATOM 3412 O O . ASP A 1 427 ? -25.451 -0.785 17.776 1.00 96.88 427 ASP A O 1
ATOM 3416 N N . GLN A 1 428 ? -23.722 -1.377 16.488 1.00 98.06 428 GLN A N 1
ATOM 3417 C CA . GLN A 1 428 ? -22.795 -1.562 17.604 1.00 98.06 428 GLN A CA 1
ATOM 3418 C C . GLN A 1 428 ? -22.425 -0.232 18.251 1.00 98.06 428 GLN A C 1
ATOM 3420 O O . GLN A 1 428 ? -22.548 0.828 17.634 1.00 98.06 428 GLN A O 1
ATOM 3425 N N . ASP A 1 429 ? -21.950 -0.291 19.494 1.00 97.75 429 ASP A N 1
ATOM 3426 C CA . ASP A 1 429 ? -21.531 0.901 20.224 1.00 97.75 429 ASP A CA 1
ATOM 3427 C C . ASP A 1 429 ? -20.442 1.670 19.449 1.00 97.75 429 ASP A C 1
ATOM 3429 O O . ASP A 1 429 ? -19.493 1.090 18.914 1.00 97.75 429 ASP A O 1
ATOM 3433 N N . ILE A 1 430 ? -20.607 2.990 19.382 1.00 98.19 430 ILE A N 1
ATOM 3434 C CA . ILE A 1 430 ? -19.674 3.928 18.753 1.00 98.19 430 ILE A CA 1
ATOM 3435 C C . ILE A 1 430 ? -18.612 4.435 19.729 1.00 98.19 430 ILE A C 1
ATOM 3437 O O . ILE A 1 430 ? -17.711 5.162 19.315 1.00 98.19 430 ILE A O 1
ATOM 3441 N N . SER A 1 431 ? -18.718 4.100 21.016 1.00 97.69 431 SER A N 1
ATOM 3442 C CA . SER A 1 431 ? -17.746 4.487 22.031 1.00 97.69 431 SER A CA 1
ATOM 3443 C C . SER A 1 431 ? -16.419 3.746 21.849 1.00 97.69 431 SER A C 1
ATOM 3445 O O . SER A 1 431 ? -16.360 2.621 21.342 1.00 97.69 431 SER A O 1
ATOM 3447 N N . THR A 1 432 ? -15.323 4.393 22.239 1.00 97.25 432 THR A N 1
ATOM 3448 C CA . THR A 1 432 ? -13.993 3.788 22.163 1.00 97.25 432 THR A CA 1
ATOM 3449 C C . THR A 1 432 ? -13.898 2.605 23.131 1.00 97.25 432 THR A C 1
ATOM 3451 O O . THR A 1 432 ? -14.151 2.781 24.326 1.00 97.25 432 THR A O 1
ATOM 3454 N N . PRO A 1 433 ? -13.477 1.414 22.666 1.00 97.06 433 PRO A N 1
ATOM 3455 C CA . PRO A 1 433 ? -13.334 0.256 23.537 1.00 97.06 433 PRO A CA 1
ATOM 3456 C C . PRO A 1 433 ? -12.332 0.504 24.667 1.00 97.06 433 PRO A C 1
ATOM 3458 O O . PRO A 1 433 ? -11.192 0.901 24.430 1.00 97.06 433 PRO A O 1
ATOM 3461 N N . THR A 1 434 ? -12.714 0.191 25.904 1.00 95.56 434 THR A N 1
ATOM 3462 C CA . THR A 1 434 ? -11.875 0.421 27.097 1.00 95.56 434 THR A CA 1
ATOM 3463 C C . THR A 1 434 ? -10.552 -0.349 27.071 1.00 95.56 434 THR A C 1
ATOM 3465 O O . THR A 1 434 ? -9.546 0.141 27.594 1.00 95.56 434 THR A O 1
ATOM 3468 N N . VAL A 1 435 ? -10.535 -1.509 26.403 1.00 96.44 435 VAL A N 1
ATOM 3469 C CA . VAL A 1 435 ? -9.359 -2.379 26.211 1.00 96.44 435 VAL A CA 1
ATOM 3470 C C . VAL A 1 435 ? -8.205 -1.698 25.470 1.00 96.44 435 VAL A C 1
ATOM 3472 O O . VAL A 1 435 ? -7.072 -2.171 25.548 1.00 96.44 435 VAL A O 1
ATOM 3475 N N . ILE A 1 436 ? -8.447 -0.569 24.791 1.00 95.88 436 ILE A N 1
ATOM 3476 C CA . ILE A 1 436 ? -7.402 0.200 24.101 1.00 95.88 436 ILE A CA 1
ATOM 3477 C C . ILE A 1 436 ? -6.258 0.609 25.041 1.00 95.88 436 ILE A C 1
ATOM 3479 O O . ILE A 1 436 ? -5.098 0.681 24.632 1.00 95.88 436 ILE A O 1
ATOM 3483 N N . ASN A 1 437 ? -6.571 0.802 26.326 1.00 94.81 437 ASN A N 1
ATOM 3484 C CA . ASN A 1 437 ? -5.618 1.185 27.365 1.00 94.81 437 ASN A CA 1
ATOM 3485 C C . ASN A 1 437 ? -4.682 0.044 27.791 1.00 94.81 437 ASN A C 1
ATOM 3487 O O . ASN A 1 437 ? -3.693 0.298 28.474 1.00 94.81 437 ASN A O 1
ATOM 3491 N N . GLU A 1 438 ? -4.973 -1.197 27.400 1.00 95.62 438 GLU A N 1
ATOM 3492 C CA . GLU A 1 438 ? -4.159 -2.382 27.696 1.00 95.62 438 GLU A CA 1
ATOM 3493 C C . GLU A 1 438 ? -3.145 -2.691 26.582 1.00 95.62 438 GLU A C 1
ATOM 3495 O O . GLU A 1 438 ? -2.320 -3.604 26.701 1.00 95.62 438 GLU A O 1
ATOM 3500 N N . ILE A 1 439 ? -3.209 -1.964 25.466 1.00 97.25 439 ILE A N 1
ATOM 3501 C CA . ILE A 1 439 ? -2.356 -2.159 24.294 1.00 97.25 439 ILE A CA 1
ATOM 3502 C C . ILE A 1 439 ? -1.020 -1.465 24.525 1.00 97.25 439 ILE A C 1
ATOM 3504 O O . ILE A 1 439 ? -0.983 -0.296 24.896 1.00 97.25 439 ILE A O 1
ATOM 3508 N N . ARG A 1 440 ? 0.086 -2.168 24.281 1.00 95.25 440 ARG A N 1
ATOM 3509 C CA . ARG A 1 440 ? 1.449 -1.645 24.406 1.00 95.25 440 ARG A CA 1
ATOM 3510 C C . ARG A 1 440 ? 2.041 -1.358 23.037 1.00 95.25 440 ARG A C 1
ATOM 3512 O O . ARG A 1 440 ? 1.691 -1.995 22.045 1.00 95.25 440 ARG A O 1
ATOM 3519 N N . GLY A 1 441 ? 3.032 -0.471 23.002 1.00 90.81 441 GLY A N 1
ATOM 3520 C CA . GLY A 1 441 ? 3.739 -0.107 21.774 1.00 90.81 441 GLY A CA 1
ATOM 3521 C C . GLY A 1 441 ? 4.336 -1.303 21.025 1.00 90.81 441 GLY A C 1
ATOM 3522 O O . GLY A 1 441 ? 4.353 -1.311 19.794 1.00 90.81 441 GLY A O 1
ATOM 3523 N N . ILE A 1 442 ? 4.790 -2.327 21.749 1.00 94.44 442 ILE A N 1
ATOM 3524 C CA . ILE A 1 442 ? 5.350 -3.555 21.183 1.00 94.44 442 ILE A CA 1
ATOM 3525 C C . ILE A 1 442 ? 4.293 -4.451 20.537 1.00 94.44 442 ILE A C 1
ATOM 3527 O O . ILE A 1 442 ? 4.646 -5.287 19.707 1.00 94.44 442 ILE A O 1
ATOM 3531 N N . ASP A 1 443 ? 3.019 -4.323 20.891 1.00 95.88 443 ASP A N 1
ATOM 3532 C CA . ASP A 1 443 ? 2.004 -5.237 20.390 1.00 95.88 443 ASP A CA 1
ATOM 3533 C C . ASP A 1 443 ? 1.770 -4.992 18.879 1.00 95.88 443 ASP A C 1
ATOM 3535 O O . ASP A 1 443 ? 1.810 -3.847 18.405 1.00 95.88 443 ASP A O 1
ATOM 3539 N N . PRO A 1 444 ? 1.626 -6.057 18.071 1.00 96.19 444 PRO A N 1
ATOM 3540 C CA . PRO A 1 444 ? 1.328 -5.925 16.652 1.00 96.19 444 PRO A CA 1
ATOM 3541 C C . PRO A 1 444 ? -0.142 -5.550 16.430 1.00 96.19 444 PRO A C 1
ATOM 3543 O O . PRO A 1 444 ? -1.021 -6.071 17.106 1.00 96.19 444 PRO A O 1
ATOM 3546 N N . TYR A 1 445 ? -0.399 -4.709 15.430 1.00 94.38 445 TYR A N 1
ATOM 3547 C CA . TYR A 1 445 ? -1.753 -4.371 14.971 1.00 94.38 445 TYR A CA 1
ATOM 3548 C C . TYR A 1 445 ? -2.049 -4.900 13.567 1.00 94.38 445 TYR A C 1
ATOM 3550 O O . TYR A 1 445 ? -3.206 -5.056 13.180 1.00 94.38 445 TYR A O 1
ATOM 3558 N N . ALA A 1 446 ? -1.005 -5.167 12.779 1.00 96.19 446 ALA A N 1
ATOM 3559 C CA . ALA A 1 446 ? -1.147 -5.713 11.442 1.00 96.19 446 ALA A CA 1
ATOM 3560 C C . ALA A 1 446 ? 0.019 -6.629 11.073 1.00 96.19 446 ALA A C 1
ATOM 3562 O O . ALA A 1 446 ? 1.152 -6.452 11.532 1.00 96.19 446 ALA A O 1
ATOM 3563 N N . TYR A 1 447 ? -0.261 -7.579 10.188 1.00 95.19 447 TYR A N 1
ATOM 3564 C CA . TYR A 1 447 ? 0.753 -8.321 9.453 1.00 95.19 447 TYR A CA 1
ATOM 3565 C C . TYR A 1 447 ? 0.724 -7.902 7.992 1.00 95.19 447 TYR A C 1
ATOM 3567 O O . TYR A 1 447 ? -0.302 -8.045 7.333 1.00 95.19 447 TYR A O 1
ATOM 3575 N N . ILE A 1 448 ? 1.858 -7.421 7.486 1.00 90.19 448 ILE A N 1
ATOM 3576 C CA . ILE A 1 448 ? 2.034 -7.107 6.067 1.00 90.19 448 ILE A CA 1
ATOM 3577 C C . ILE A 1 448 ? 2.874 -8.210 5.440 1.00 90.19 448 ILE A C 1
ATOM 3579 O O . ILE A 1 448 ? 3.963 -8.523 5.924 1.00 90.19 448 ILE A O 1
ATOM 3583 N N . PHE A 1 449 ? 2.379 -8.810 4.362 1.00 84.12 449 PHE A N 1
ATOM 3584 C CA . PHE A 1 449 ? 3.104 -9.876 3.684 1.00 84.12 449 PHE A CA 1
ATOM 3585 C C . PHE A 1 449 ? 4.102 -9.307 2.688 1.00 84.12 449 PHE A C 1
ATOM 3587 O O . PHE A 1 449 ? 3.733 -8.628 1.729 1.00 84.12 449 PHE A O 1
ATOM 3594 N N . THR A 1 450 ? 5.371 -9.648 2.881 1.00 74.12 450 THR A N 1
ATOM 3595 C CA . THR A 1 450 ? 6.429 -9.350 1.922 1.00 74.12 450 THR A CA 1
ATOM 3596 C C . THR A 1 450 ? 6.804 -10.635 1.195 1.00 74.12 450 THR A C 1
ATOM 3598 O O . THR A 1 450 ? 7.087 -11.672 1.800 1.00 74.12 450 THR A O 1
ATOM 3601 N N . SER A 1 451 ? 6.757 -10.601 -0.135 1.00 61.34 451 SER A N 1
ATOM 360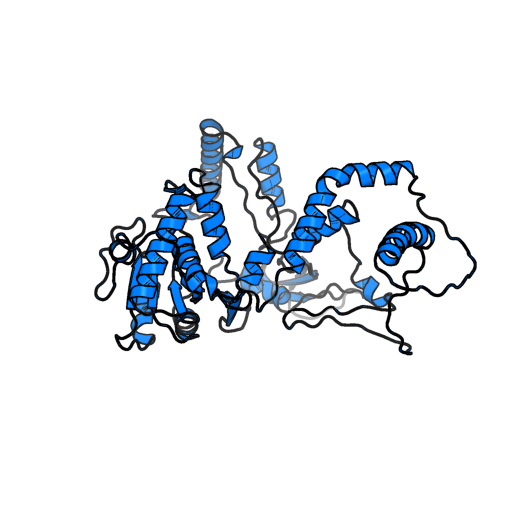2 C CA . SER A 1 451 ? 7.304 -11.666 -0.972 1.00 61.34 451 SER A CA 1
ATOM 3603 C C . SER A 1 451 ? 8.685 -11.233 -1.448 1.00 61.34 451 SER A C 1
ATOM 3605 O O . SER A 1 451 ? 8.808 -10.268 -2.204 1.00 61.34 451 SER A O 1
ATOM 3607 N N . GLY A 1 452 ? 9.727 -11.942 -1.013 1.00 55.53 452 GLY A N 1
ATOM 3608 C CA . GLY A 1 452 ? 11.027 -11.865 -1.675 1.00 55.53 452 GLY A CA 1
ATOM 3609 C C . GLY A 1 452 ? 10.926 -12.389 -3.112 1.00 55.53 452 GLY A C 1
ATOM 3610 O O . GLY A 1 452 ? 9.964 -13.060 -3.474 1.00 55.53 452 GLY A O 1
ATOM 3611 N N . THR A 1 453 ? 11.931 -12.121 -3.944 1.00 48.16 453 THR A N 1
ATOM 3612 C CA . THR A 1 453 ? 11.920 -12.542 -5.363 1.00 48.16 453 THR A CA 1
ATOM 3613 C C . THR A 1 453 ? 11.934 -14.064 -5.576 1.00 48.16 453 THR A C 1
ATOM 3615 O O . THR A 1 453 ? 11.678 -14.514 -6.688 1.00 48.16 453 THR A O 1
ATOM 3618 N N . THR A 1 454 ? 12.214 -14.857 -4.534 1.00 51.34 454 THR A N 1
ATOM 3619 C CA . THR A 1 454 ? 12.399 -16.318 -4.621 1.00 51.34 454 THR A CA 1
ATOM 3620 C C . THR A 1 454 ? 11.794 -17.116 -3.456 1.00 51.34 454 THR A C 1
ATOM 3622 O O . THR A 1 454 ? 11.945 -18.334 -3.422 1.00 51.34 454 THR A O 1
ATOM 3625 N N . GLY A 1 455 ? 11.127 -16.471 -2.490 1.00 63.16 455 GLY A N 1
ATOM 3626 C CA . GLY A 1 455 ? 10.632 -17.123 -1.269 1.00 63.16 455 GLY A CA 1
ATOM 3627 C C . GLY A 1 455 ? 9.123 -16.994 -1.086 1.00 63.16 455 GLY A C 1
ATOM 3628 O O . GLY A 1 455 ? 8.521 -16.023 -1.547 1.00 63.16 455 GLY A O 1
ATOM 3629 N N . LEU A 1 456 ? 8.521 -17.954 -0.375 1.00 70.81 456 LEU A N 1
ATOM 3630 C CA . LEU A 1 456 ? 7.124 -17.849 0.044 1.00 70.81 456 LEU A CA 1
ATOM 3631 C C . LEU A 1 456 ? 6.914 -16.586 0.905 1.00 70.81 456 LEU A C 1
ATOM 3633 O O . LEU A 1 456 ? 7.817 -16.216 1.667 1.00 70.81 456 LEU A O 1
ATOM 3637 N N . PRO A 1 457 ? 5.74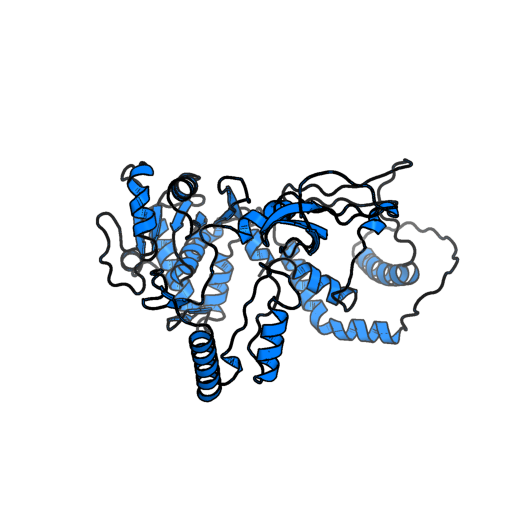9 -15.923 0.794 1.00 76.38 457 PRO A N 1
ATOM 3638 C CA . PRO A 1 457 ? 5.446 -14.713 1.549 1.00 76.38 457 PRO A CA 1
ATOM 3639 C C . PRO A 1 457 ? 5.653 -14.892 3.058 1.00 76.38 457 PRO A C 1
ATOM 3641 O O . PRO A 1 457 ? 5.232 -15.897 3.637 1.00 76.38 457 PRO A O 1
ATOM 3644 N N . LYS A 1 458 ? 6.269 -13.894 3.699 1.00 81.19 458 LYS A N 1
ATOM 3645 C CA . LYS A 1 458 ? 6.451 -13.834 5.157 1.00 81.19 458 LYS A CA 1
ATOM 3646 C C . LYS A 1 458 ? 5.609 -12.703 5.738 1.00 81.19 458 LYS A C 1
ATOM 3648 O O . LYS A 1 458 ? 5.549 -11.627 5.148 1.00 81.19 458 LYS A O 1
ATOM 3653 N N . ALA A 1 459 ? 4.993 -12.934 6.895 1.00 86.88 459 ALA A N 1
ATOM 3654 C CA . ALA A 1 459 ? 4.283 -11.900 7.642 1.00 86.88 459 ALA A CA 1
ATOM 3655 C C . ALA A 1 459 ? 5.279 -11.026 8.419 1.00 86.88 459 ALA A C 1
ATOM 3657 O O . ALA A 1 459 ? 5.958 -11.505 9.326 1.00 86.88 459 ALA A O 1
ATOM 3658 N N . ALA A 1 460 ? 5.354 -9.743 8.070 1.00 88.69 460 ALA A N 1
ATOM 3659 C CA . ALA A 1 460 ? 6.091 -8.740 8.824 1.00 88.69 460 ALA A CA 1
ATOM 3660 C C . ALA A 1 460 ? 5.157 -8.087 9.865 1.00 88.69 460 ALA A C 1
ATOM 3662 O O . ALA A 1 460 ? 4.128 -7.520 9.478 1.00 88.69 460 ALA A O 1
ATOM 3663 N N . PRO A 1 461 ? 5.476 -8.160 11.172 1.00 92.06 461 PRO A N 1
ATOM 3664 C CA . PRO A 1 461 ? 4.668 -7.541 12.214 1.00 92.06 461 PRO A CA 1
ATOM 3665 C C . PRO A 1 461 ? 4.827 -6.023 12.236 1.00 92.06 461 PRO A C 1
ATOM 3667 O O . PRO A 1 461 ? 5.903 -5.493 12.515 1.00 92.06 461 PRO A O 1
ATOM 3670 N N . MET A 1 462 ? 3.715 -5.327 12.023 1.00 92.62 462 MET A N 1
ATOM 3671 C CA . MET A 1 462 ? 3.600 -3.891 12.239 1.00 92.62 462 MET A CA 1
ATOM 3672 C C . MET A 1 462 ? 3.122 -3.650 13.665 1.00 92.62 462 MET A C 1
ATOM 3674 O O . MET A 1 462 ? 2.038 -4.090 14.047 1.00 92.62 462 MET A O 1
ATOM 3678 N N . ARG A 1 463 ? 3.955 -2.976 14.462 1.00 93.00 463 ARG A N 1
ATOM 3679 C CA . ARG A 1 463 ? 3.709 -2.698 15.881 1.00 93.00 463 ARG A CA 1
ATOM 3680 C C . ARG A 1 463 ? 3.188 -1.282 16.072 1.00 93.00 463 ARG A C 1
ATOM 3682 O O . ARG A 1 463 ? 3.535 -0.395 15.289 1.00 93.00 463 ARG A O 1
ATOM 3689 N N . HIS A 1 464 ? 2.396 -1.055 17.117 1.00 91.38 464 HIS A N 1
ATOM 3690 C CA . HIS A 1 464 ? 1.832 0.270 17.398 1.00 91.38 464 HIS A CA 1
ATOM 3691 C C . HIS A 1 464 ? 2.919 1.346 17.521 1.00 91.38 464 HIS A C 1
ATOM 3693 O O . HIS A 1 464 ? 2.760 2.429 16.963 1.00 91.38 464 HIS A O 1
ATOM 3699 N N . ILE A 1 465 ? 4.060 1.031 18.143 1.00 86.50 465 ILE A N 1
ATOM 3700 C CA . ILE A 1 465 ? 5.189 1.962 18.291 1.00 86.50 465 ILE A CA 1
ATOM 3701 C C . ILE A 1 465 ? 5.774 2.422 16.949 1.00 86.50 465 ILE A C 1
ATOM 3703 O O . ILE A 1 465 ? 6.200 3.567 16.834 1.00 86.50 465 ILE A O 1
ATOM 3707 N N . HIS A 1 466 ? 5.760 1.571 15.913 1.00 83.88 466 HIS A N 1
ATOM 3708 C CA . HIS A 1 466 ? 6.242 1.956 14.582 1.00 83.88 466 HIS A CA 1
ATOM 3709 C C . HIS A 1 466 ? 5.348 3.028 13.958 1.00 83.88 466 HIS A C 1
ATOM 3711 O O . HIS A 1 466 ? 5.849 3.940 13.312 1.00 83.88 466 HIS A O 1
ATOM 3717 N N . MET A 1 467 ? 4.032 2.917 14.165 1.00 81.38 467 MET A N 1
ATOM 3718 C CA . MET A 1 467 ? 3.070 3.902 13.679 1.00 81.38 467 MET A CA 1
ATOM 3719 C C . MET A 1 467 ? 3.142 5.190 14.506 1.00 81.38 467 MET A C 1
ATOM 3721 O O . MET A 1 467 ? 3.204 6.275 13.944 1.00 81.38 467 MET A O 1
ATOM 3725 N N . MET A 1 468 ? 3.209 5.072 15.835 1.00 77.88 468 MET A N 1
ATOM 3726 C CA . MET A 1 468 ? 3.304 6.222 16.742 1.00 77.88 468 MET A CA 1
ATOM 3727 C C . MET A 1 468 ? 4.594 7.027 16.569 1.00 77.88 468 MET A C 1
ATOM 3729 O O . MET A 1 468 ? 4.583 8.218 16.826 1.00 77.88 468 MET A O 1
ATOM 3733 N N . GLY A 1 469 ? 5.698 6.403 16.147 1.00 66.38 469 GLY A N 1
ATOM 3734 C CA . GLY A 1 469 ? 6.942 7.118 15.843 1.00 66.38 469 GLY A CA 1
ATOM 3735 C C . GLY A 1 469 ? 6.963 7.811 14.476 1.00 66.38 469 GLY A C 1
ATOM 3736 O O . GLY A 1 469 ? 7.915 8.533 14.190 1.00 66.38 469 GLY A O 1
ATOM 3737 N N . ALA A 1 470 ? 5.970 7.553 13.619 1.00 63.75 470 ALA A N 1
ATOM 3738 C CA . ALA A 1 470 ? 5.854 8.143 12.284 1.00 63.75 470 ALA A CA 1
ATOM 3739 C C . ALA A 1 470 ? 4.839 9.300 12.211 1.00 63.75 470 ALA A C 1
ATOM 3741 O O . ALA A 1 470 ? 4.904 10.096 11.273 1.00 63.75 470 ALA A O 1
ATOM 3742 N N . ILE A 1 471 ? 3.905 9.355 13.165 1.00 56.22 471 ILE A N 1
ATOM 3743 C CA . ILE A 1 471 ? 2.930 10.439 13.368 1.00 56.22 471 ILE A CA 1
ATOM 3744 C C . ILE A 1 471 ? 3.591 11.524 14.214 1.00 56.22 471 ILE A C 1
ATOM 3746 O O . ILE A 1 471 ? 3.401 12.716 13.876 1.00 56.22 471 ILE A O 1
#

Solvent-accessible surface area (backbone atoms only — not comparable to full-atom values): 28122 Å² total; per-residue (Å²): 136,87,84,87,88,77,97,71,82,62,48,78,43,82,45,71,37,40,58,72,71,86,68,64,14,34,31,33,34,34,28,42,95,95,35,72,79,45,46,45,47,48,79,68,73,81,88,59,48,58,43,52,71,71,54,41,46,46,59,57,64,72,69,35,90,88,46,87,86,67,50,68,43,77,77,56,65,94,86,73,81,44,66,44,82,49,52,68,66,61,53,51,51,52,53,52,51,50,52,51,52,44,37,73,76,66,33,37,73,72,40,72,67,86,79,74,53,81,47,60,41,72,88,79,27,61,57,53,58,56,51,51,38,47,75,74,68,36,55,34,72,80,84,84,49,101,87,51,39,71,58,44,52,50,32,36,74,75,69,72,38,74,91,72,86,75,59,80,71,50,60,80,72,44,80,68,47,82,57,74,79,71,94,90,58,87,47,80,58,64,80,83,84,88,78,94,77,94,74,89,82,83,87,83,47,69,70,59,43,56,51,50,45,45,54,48,47,56,53,36,55,74,68,75,61,90,81,88,85,87,89,86,89,89,88,88,86,89,82,82,83,80,48,75,63,58,52,51,51,52,51,59,73,41,51,86,46,47,63,56,51,52,52,50,53,53,54,55,71,66,64,47,52,82,43,68,37,33,54,33,56,55,45,51,50,40,20,69,77,39,27,86,41,81,66,43,82,54,93,94,48,75,32,27,22,35,59,44,40,32,52,12,16,7,47,28,45,41,43,45,76,74,67,58,46,64,74,41,31,30,40,34,37,51,67,102,49,74,65,51,56,30,54,42,42,10,25,29,28,45,30,15,24,34,32,44,47,66,79,84,50,53,63,72,62,34,51,50,62,72,58,72,58,81,63,56,32,37,40,35,20,56,93,41,39,68,62,48,59,77,37,47,80,80,66,67,77,80,81,76,55,48,42,30,36,39,82,65,94,67,88,76,71,84,54,90,85,46,40,57,48,64,71,74,21,68,82,36,56,54,59,80,56,77,60,31,71,75,23,26,12,59,43,44,26,32,27,46,62,49,64,57,101,88,49,80,68,42,78,44,75,41,28,26,43,65,54,57,71,71,109

Nearest PDB structures (foldseek):
  4wv3-assembly2_B  TM=9.116E-01  e=1.550E-13  Stigmatella aurantiaca
  4wv3-assembly1_A  TM=9.118E-01  e=3.048E-12  Stigmatella aurantiaca
  8r2q-assembly1_A  TM=8.633E-01  e=1.465E-10  Mycobacterium tuberculosis H37Rv
  8weu-assembly1_A-2  TM=8.704E-01  e=9.860E-10  Amycolatopsis thermoflava N1165
  6ac3-assembly1_B  TM=7.763E-01  e=2.368E-07  Phrixothrix hirtus

Sequence (471 aa):
MTEQGTNDDIKIINTGCCHDCGGRCVLRAHVKDGKIIRFETDNSEEPQIRACMRGRAYRQRVYHPDRLKYPLRRVGERGEGRFEQITWDEALDEVASKLLEIKEKYGNPSILLMAGGGNQGMIHGVVPVGLMLNQFGGYTRFWGAPSYEGALFSSMATYGTITTGSAREDLLNSKFIEEYKRDNEIYYKITNEGEDELMIRIKNVSALKRLVHRLVVTFDGLLGGSVINEKIQSKSISGYTLSYKDYVFALLSINWRLNRMFNAGNEVKSLTPDKNMSFGNTLDYNAEKYADRPALLYEDIKYTHKELNEWMNRYANYFLSLGLKKGDVINVLLENRPELLIVIGAMAKIGTIASLINTRQRSSSLIHSLRLNKIKAYVIGEELYHAFENVKADLGLTSKERLYFLKDKGNMVIPEGFIDLKEEAKDQDISTPTVINEIRGIDPYAYIFTSGTTGLPKAAPMRHIHMMGAI

Foldseek 3Di:
DDDDDDDFPWDWDWDWQQAPPPLRFIWIFTDGPNAGPWIAGFDDPPPHSGDDPCSRCVSCQVPPPPNDDADWDAPDDPPPPHTDGDHPVVVVVVVVVVLVVCCVPPNQQVAEDDADSRGRDPVPGCPVVQVVSVVVVHHDYDDADPPCRVVCVVCCVPPVDPPDDDDPVCVVVDQWDDWDDDDDDTDDIDHDDDDDDDDDDDPDCVVVCVVVVVVVVVVVVVVDDDDDDDDDDDDDDDDDDDDPVNVVVVCVVCVVVPVVVVVLVVLLVVADQFAQDFCLVVLVVCCVPFVQPFPDDDPPDTDTSVRLLLLLQLLLQLVVVVVDAAAAEAEEQDPPDSVVVSPLSSLRLRNYEYEDQDNPDADPLRLCSRQVDDHQEYEHEPSCVVRCVNCVVVNPDPLRYAYEYDYDPDPDDQDPRYDDSCVSSVPGDSDRDPNSRVFGQNRFSYWDWDDDPPDRTDTDGDGRSNVSSVD

InterPro domains:
  IPR000873 AMP-dependent synthetase/ligase domain [PF00501] (284-466)
  IPR006656 Molybdopterin oxidoreductase [PF00384] (67-145)
  IPR006963 Molybdopterin oxidoreductase, 4Fe-4S domain [PF04879] (15-64)
  IPR006963 Molybdopterin oxidoreductase, 4Fe-4S domain [PS51669] (10-66)
  IPR006963 Molybdopterin oxidoreductase, 4Fe-4S domain [SM00926] (10-64)
  IPR020845 AMP-binding, conserved site [PS00455] (447-458)
  IPR027467 Molybdopterin oxidoreductase, molybdopterin cofactor binding site [PS00551] (15-33)
  IPR042099 ANL, N-terminal domain [G3DSA:3.40.50.12780] (254-471)
  IPR050612 Prokaryotic Molybdopterin Oxidoreductases [PTHR43742] (14-177)

Mean predicted aligned error: 17.59 Å

Organism: NCBI:txid412755

Secondary structure (DSSP, 8-state):
-PPP--S---EEEEEE--SSSS---EEEEEEETTEEEEEEE--SSSSP----HHHHTHHHHHS-TT---S-EEE-S-TTS--EEE--HHHHHHHHHHHHHHHHHHH-GGG-B----TT---SSSSHHHHHHHHHHTT--B---S-TTTHHHHHHHHHHHS-S-----TTHHHH-S-------TT-------SS-----S----S-HHHHHHHHHHHHHHHHTTT-------------------HHHHHHHHHHHHHHHHHHHHHHHHHHT--TTSB--HHHHHHHHHHHTTTSEEEEETTEEEEHHHHHHHHHHHHHHHHHTT--TT-EEEEE--SSHHHHHHHHHHHHHT-EEEE--TT--HHHHHHHHHSS-EEEEEEEGGGHHHHHHHHHHHT--S-SEEEEE--SS-PPPPTT-EEHHHHHTTS--SPPGGGGG-BTTSEEEEEEE--SSS--EEEEEEHHHHHTT-